Protein AF-A0A7C2A8Y9-F1 (afdb_monomer)

Sequence (375 aa):
MTIYIEVGGHTGETADKWIREDSNRKILILEPNPHLVETLNKKFEKNSNVDILEVALWDKNEIRDFAISEKPDGSSLHLEKRNLRDPYLKKVKCLRASEFINSFDEEIFLRLNCEGAEFEILEELLESDAIKKIKHFEIVYHHYPDNLDCEERYKKLIKKLEEKNIKNKLGTTEQDVINFLNRFEARNLEKYHTIELPFGYKIQGYNEDYEHKSWEQISEIYNFKGKRVADIGCFQGYFCFEMARTAKRVYGFDKNVSAIETAREIAKLKEMNIKFEVFNLDDEKIPEHYDVILLLNTWQHLKNLDLDIHKIFSKAKTVILEIDFVKLKPHWSMISREKLLEIAKEYKHELKKELISSRGRTIMLFEVGGENAIE

Structure (mmCIF, N/CA/C/O backbone):
data_AF-A0A7C2A8Y9-F1
#
_entry.id   AF-A0A7C2A8Y9-F1
#
loop_
_atom_site.group_PDB
_atom_site.id
_atom_site.type_symbol
_atom_site.label_atom_id
_atom_site.label_alt_id
_atom_site.label_comp_id
_atom_site.label_asym_id
_atom_site.label_entity_id
_atom_site.label_seq_id
_atom_site.pdbx_PDB_ins_code
_atom_site.Cartn_x
_atom_site.Cartn_y
_atom_site.Cartn_z
_atom_site.occupancy
_atom_site.B_iso_or_equiv
_atom_site.auth_seq_id
_atom_site.auth_comp_id
_atom_site.auth_asym_id
_atom_site.auth_atom_id
_atom_site.pdbx_PDB_model_num
ATOM 1 N N . MET A 1 1 ? -14.925 -3.841 -24.295 1.00 77.94 1 MET A N 1
ATOM 2 C CA . MET A 1 1 ? -14.262 -4.833 -23.423 1.00 77.94 1 MET A CA 1
ATOM 3 C C . MET A 1 1 ? -12.824 -4.373 -23.253 1.00 77.94 1 MET A C 1
ATOM 5 O O . MET A 1 1 ? -12.311 -3.788 -24.200 1.00 77.94 1 MET A O 1
ATOM 9 N N . THR A 1 2 ? -12.222 -4.536 -22.075 1.00 89.38 2 THR A N 1
ATOM 10 C CA . THR A 1 2 ? -10.828 -4.130 -21.828 1.00 89.38 2 THR A CA 1
ATOM 11 C C . THR A 1 2 ? -9.987 -5.383 -21.643 1.00 89.38 2 THR A C 1
ATOM 13 O O . THR A 1 2 ? -10.363 -6.239 -20.840 1.00 89.38 2 THR A O 1
ATOM 16 N N . ILE A 1 3 ? -8.878 -5.491 -22.370 1.00 95.69 3 ILE A N 1
ATOM 17 C CA . ILE A 1 3 ? -7.889 -6.552 -22.176 1.00 95.69 3 ILE A CA 1
ATOM 18 C C . ILE A 1 3 ? -6.784 -6.062 -21.239 1.00 95.69 3 ILE A C 1
ATOM 20 O O . ILE A 1 3 ? -6.325 -4.923 -21.343 1.00 95.69 3 ILE A O 1
ATOM 24 N N . TYR A 1 4 ? -6.390 -6.916 -20.299 1.00 96.56 4 TYR A N 1
ATOM 25 C CA . TYR A 1 4 ? -5.311 -6.653 -19.356 1.00 96.56 4 TYR A CA 1
ATOM 26 C C . TYR A 1 4 ? -4.054 -7.351 -19.843 1.00 96.56 4 TYR A C 1
ATOM 28 O O . TYR A 1 4 ? -4.026 -8.571 -19.939 1.00 96.56 4 TYR A O 1
ATOM 36 N N . ILE A 1 5 ? -3.031 -6.578 -20.172 1.00 97.75 5 ILE A N 1
ATOM 37 C CA . ILE A 1 5 ? -1.782 -7.080 -20.726 1.00 97.75 5 ILE A CA 1
ATOM 38 C C . ILE A 1 5 ? -0.685 -6.891 -19.680 1.00 97.75 5 ILE A C 1
ATOM 40 O O . ILE A 1 5 ? -0.437 -5.769 -19.245 1.00 97.75 5 ILE A O 1
ATOM 44 N N . GLU A 1 6 ? -0.028 -7.977 -19.284 1.00 96.50 6 GLU A N 1
ATOM 45 C CA . GLU A 1 6 ? 1.138 -7.978 -18.397 1.00 96.50 6 GLU A CA 1
ATOM 46 C C . GLU A 1 6 ? 2.391 -8.342 -19.200 1.00 96.50 6 GLU A C 1
ATOM 48 O O . GLU A 1 6 ? 2.471 -9.425 -19.776 1.00 96.50 6 GLU A O 1
ATOM 53 N N . VAL A 1 7 ? 3.371 -7.439 -19.251 1.00 96.56 7 VAL A N 1
ATOM 54 C CA . VAL A 1 7 ? 4.677 -7.673 -19.884 1.00 96.56 7 VAL A CA 1
ATOM 55 C C . VAL A 1 7 ? 5.700 -7.952 -18.789 1.00 96.56 7 VAL A C 1
ATOM 57 O O . VAL A 1 7 ? 5.955 -7.073 -17.965 1.00 96.56 7 VAL A O 1
ATOM 60 N N . GLY A 1 8 ? 6.286 -9.152 -18.812 1.00 92.56 8 GLY A N 1
ATOM 61 C CA . GLY A 1 8 ? 7.145 -9.673 -17.744 1.00 92.56 8 GLY A CA 1
ATOM 62 C C . GLY A 1 8 ? 6.321 -10.295 -16.617 1.00 92.56 8 GLY A C 1
ATOM 63 O O . GLY A 1 8 ? 6.260 -9.779 -15.504 1.00 92.56 8 GLY A O 1
ATOM 64 N N . GLY A 1 9 ? 5.629 -11.390 -16.936 1.00 88.75 9 GLY A N 1
ATOM 65 C CA . GLY A 1 9 ? 4.653 -12.021 -16.046 1.00 88.75 9 GLY A CA 1
ATOM 66 C C . GLY A 1 9 ? 5.223 -12.734 -14.824 1.00 88.75 9 GLY A C 1
ATOM 67 O O . GLY A 1 9 ? 4.464 -13.016 -13.896 1.00 88.75 9 GLY A O 1
ATOM 68 N N . HIS A 1 10 ? 6.519 -13.055 -14.810 1.00 90.25 10 HIS A N 1
ATOM 69 C CA . HIS A 1 10 ? 7.163 -13.780 -13.715 1.00 90.25 10 HIS A CA 1
ATOM 70 C C . HIS A 1 10 ? 6.372 -15.045 -13.307 1.00 90.25 10 HIS A C 1
ATOM 72 O O . HIS A 1 10 ? 6.177 -15.935 -14.136 1.00 90.25 10 HIS A O 1
ATOM 78 N N . THR A 1 11 ? 5.885 -15.149 -12.062 1.00 90.75 11 THR A N 1
ATOM 79 C CA . THR A 1 11 ? 5.049 -16.280 -11.610 1.00 90.75 11 THR A CA 1
ATOM 80 C C . THR A 1 11 ? 3.549 -15.957 -11.569 1.00 90.75 11 THR A C 1
ATOM 82 O O . THR A 1 11 ? 2.739 -16.764 -11.095 1.00 90.75 11 THR A O 1
ATOM 85 N N . GLY A 1 12 ? 3.139 -14.814 -12.128 1.00 91.88 12 GLY A N 1
ATOM 86 C CA . GLY A 1 12 ? 1.748 -14.425 -12.361 1.00 91.88 12 GLY A CA 1
ATOM 87 C C . GLY A 1 12 ? 1.046 -13.853 -11.131 1.00 91.88 12 GLY A C 1
ATOM 88 O O . GLY A 1 12 ? -0.153 -14.073 -10.946 1.00 91.88 12 GLY A O 1
ATOM 89 N N . GLU A 1 13 ? 1.777 -13.193 -10.236 1.00 89.69 13 GLU A N 1
ATOM 90 C CA . GLU A 1 13 ? 1.248 -12.582 -9.013 1.00 89.69 13 GLU A CA 1
ATOM 91 C C . GLU A 1 13 ? 0.266 -11.440 -9.324 1.00 89.69 13 GLU A C 1
ATOM 93 O O . GLU A 1 13 ? -0.762 -11.294 -8.649 1.00 89.69 13 GLU A O 1
ATOM 98 N N . THR A 1 14 ? 0.546 -10.650 -10.368 1.00 88.06 14 THR A N 1
ATOM 99 C CA . THR A 1 14 ? -0.355 -9.578 -10.812 1.00 88.06 14 THR A CA 1
ATOM 100 C C . THR A 1 14 ? -1.634 -10.156 -11.408 1.00 88.06 14 THR A C 1
ATOM 102 O O . THR A 1 14 ? -2.729 -9.735 -11.027 1.00 88.06 14 THR A O 1
ATOM 105 N N . ALA A 1 15 ? -1.519 -11.163 -12.277 1.00 92.69 15 ALA A N 1
ATOM 106 C CA . ALA A 1 15 ? -2.673 -11.852 -12.840 1.00 92.69 15 ALA A CA 1
ATOM 107 C C . ALA A 1 15 ? -3.597 -12.416 -11.741 1.00 92.69 15 ALA A C 1
ATOM 109 O O . ALA A 1 15 ? -4.809 -12.203 -11.798 1.00 92.69 15 ALA A O 1
ATOM 110 N N . ASP A 1 16 ? -3.052 -13.024 -10.677 1.00 91.31 16 ASP A N 1
ATOM 111 C CA . ASP A 1 16 ? -3.858 -13.476 -9.530 1.00 91.31 16 ASP A CA 1
ATOM 112 C C . ASP A 1 16 ? -4.635 -12.331 -8.867 1.00 91.31 16 ASP A C 1
ATOM 114 O O . ASP A 1 16 ? -5.789 -12.501 -8.464 1.00 91.31 16 ASP A O 1
ATOM 118 N N . LYS A 1 17 ? -4.009 -11.156 -8.715 1.00 86.00 17 LYS A N 1
ATOM 119 C CA . LYS A 1 17 ? -4.669 -9.971 -8.153 1.00 86.00 17 LYS A CA 1
ATOM 120 C C . LYS A 1 17 ? -5.832 -9.535 -9.039 1.00 86.00 17 LYS A C 1
ATOM 122 O O . LYS A 1 17 ? -6.937 -9.358 -8.529 1.00 86.00 17 LYS A O 1
ATOM 127 N N . TRP A 1 18 ? -5.610 -9.430 -10.344 1.00 90.94 18 TRP A N 1
ATOM 128 C CA . TRP A 1 18 ? -6.645 -9.047 -11.300 1.00 90.94 18 TRP A CA 1
ATOM 129 C C . TRP A 1 18 ? -7.810 -10.040 -11.349 1.00 90.94 18 TRP A C 1
ATOM 131 O O . TRP A 1 18 ? -8.956 -9.602 -11.442 1.00 90.94 18 TRP A O 1
ATOM 141 N N . ILE A 1 19 ? -7.543 -11.343 -11.220 1.00 93.19 19 ILE A N 1
ATOM 142 C CA . ILE A 1 19 ? -8.575 -12.390 -11.140 1.00 93.19 19 ILE A CA 1
ATOM 143 C C . ILE A 1 19 ? -9.383 -12.277 -9.842 1.00 93.19 19 ILE A C 1
ATOM 145 O O . ILE A 1 19 ? -10.603 -12.425 -9.864 1.00 93.19 19 ILE A O 1
ATOM 149 N N . ARG A 1 20 ? -8.730 -12.009 -8.700 1.00 88.75 20 ARG A N 1
ATOM 150 C CA . ARG A 1 20 ? -9.428 -11.814 -7.413 1.00 88.75 20 ARG A CA 1
ATOM 151 C C . ARG A 1 20 ? -10.352 -10.600 -7.427 1.00 88.75 20 ARG A C 1
ATOM 153 O O . ARG A 1 20 ? -11.371 -10.609 -6.744 1.00 88.75 20 ARG A O 1
ATOM 160 N N . GLU A 1 21 ? -9.972 -9.557 -8.157 1.00 85.25 21 GLU A N 1
ATOM 161 C CA . GLU A 1 21 ? -10.787 -8.355 -8.332 1.00 85.25 21 GLU A CA 1
ATOM 162 C C . GLU A 1 21 ? -11.971 -8.592 -9.277 1.00 85.25 21 GLU A C 1
ATOM 164 O O . GLU A 1 21 ? -13.069 -8.112 -9.004 1.00 85.25 21 GLU A O 1
ATOM 169 N N . ASP A 1 22 ? -11.753 -9.321 -10.375 1.00 88.88 22 ASP A N 1
ATOM 170 C CA . ASP A 1 22 ? -12.791 -9.734 -11.322 1.00 88.88 22 ASP A CA 1
ATOM 171 C C . ASP A 1 22 ? -12.370 -11.010 -12.069 1.00 88.88 22 ASP A C 1
ATOM 173 O O . ASP A 1 22 ? -11.478 -10.995 -12.920 1.00 88.88 22 ASP A O 1
ATOM 177 N N . SER A 1 23 ? -13.058 -12.120 -11.792 1.00 90.12 23 SER A N 1
ATOM 178 C CA . SER A 1 23 ? -12.775 -13.430 -12.387 1.00 90.12 23 SER A CA 1
ATOM 179 C C . SER A 1 23 ? -13.092 -13.527 -13.885 1.00 90.12 23 SER A C 1
ATOM 181 O O . SER A 1 23 ? -12.644 -14.466 -14.542 1.00 90.12 23 SER A O 1
ATOM 183 N N . ASN A 1 24 ? -13.871 -12.590 -14.437 1.00 92.75 24 ASN A N 1
ATOM 184 C CA . ASN A 1 24 ? -14.230 -12.570 -15.861 1.00 92.75 24 ASN A CA 1
ATOM 185 C C . ASN A 1 24 ? -13.249 -11.761 -16.719 1.00 92.75 24 ASN A C 1
ATOM 187 O O . ASN A 1 24 ? -13.405 -11.685 -17.940 1.00 92.75 24 ASN A O 1
ATOM 191 N N . ARG A 1 25 ? -12.250 -11.135 -16.093 1.00 93.94 25 ARG A N 1
ATOM 192 C CA . ARG A 1 25 ? -11.270 -10.286 -16.762 1.00 93.94 25 ARG A CA 1
ATOM 193 C C . ARG A 1 25 ? -10.415 -11.094 -17.737 1.00 93.94 25 ARG A C 1
ATOM 195 O O . ARG A 1 25 ? -9.844 -12.110 -17.357 1.00 93.94 25 ARG A O 1
ATOM 202 N N . LYS A 1 26 ? -10.299 -10.614 -18.980 1.00 97.12 26 LYS A N 1
ATOM 203 C CA . LYS A 1 26 ? -9.384 -11.167 -19.989 1.00 97.12 26 LYS A CA 1
ATOM 204 C C . LYS A 1 26 ? -7.969 -10.653 -19.748 1.00 97.12 26 LYS A C 1
ATOM 206 O O . LYS A 1 26 ? -7.761 -9.439 -19.734 1.00 97.12 26 LYS A O 1
ATOM 211 N N . ILE A 1 27 ? -7.034 -11.575 -19.547 1.00 98.19 27 ILE A N 1
ATOM 212 C CA . ILE A 1 27 ? -5.643 -11.307 -19.189 1.00 98.19 27 ILE A CA 1
ATOM 213 C C . ILE A 1 27 ? -4.736 -11.970 -20.225 1.00 98.19 27 ILE A C 1
ATOM 215 O O . ILE A 1 27 ? -4.926 -13.134 -20.563 1.00 98.19 27 ILE A O 1
ATOM 219 N N . LEU A 1 28 ? -3.740 -11.233 -20.697 1.00 98.44 28 LEU A N 1
ATOM 220 C CA . LEU A 1 28 ? -2.694 -11.711 -21.583 1.00 98.44 28 LEU A CA 1
ATOM 221 C C . LEU A 1 28 ? -1.333 -11.438 -20.944 1.00 98.44 28 LEU A C 1
ATOM 223 O O . LEU A 1 28 ? -1.007 -10.291 -20.646 1.00 98.44 28 LEU A O 1
ATOM 227 N N . ILE A 1 29 ? -0.538 -12.483 -20.755 1.00 98.44 29 ILE A N 1
ATOM 228 C CA . ILE A 1 29 ? 0.791 -12.407 -20.151 1.00 98.44 29 ILE A CA 1
ATOM 229 C C . ILE A 1 29 ? 1.846 -12.641 -21.235 1.00 98.44 29 ILE A C 1
ATOM 231 O O . ILE A 1 29 ? 1.813 -13.663 -21.920 1.00 98.44 29 ILE A O 1
ATOM 235 N N . LEU A 1 30 ? 2.796 -11.717 -21.381 1.00 98.25 30 LEU A N 1
ATOM 236 C CA . LEU A 1 30 ? 3.983 -11.882 -22.220 1.00 98.25 30 LEU A CA 1
ATOM 237 C C . LEU A 1 30 ? 5.186 -12.191 -21.328 1.00 98.25 30 LEU A C 1
ATOM 239 O O . LEU A 1 30 ? 5.565 -11.371 -20.490 1.00 98.25 30 LEU A O 1
ATOM 243 N N . GLU A 1 31 ? 5.783 -13.365 -21.508 1.00 97.06 31 GLU A N 1
ATOM 244 C CA . GLU A 1 31 ? 6.921 -13.829 -20.711 1.00 97.06 31 GLU A CA 1
ATOM 245 C C . GLU A 1 31 ? 7.941 -14.547 -21.611 1.00 97.06 31 GLU A C 1
ATOM 247 O O . GLU A 1 31 ? 7.653 -15.633 -22.107 1.00 97.06 31 GLU A O 1
ATOM 252 N N . PRO A 1 32 ? 9.133 -13.979 -21.864 1.00 95.62 32 PRO A N 1
ATOM 253 C CA . PRO A 1 32 ? 10.131 -14.612 -22.726 1.00 95.62 32 PRO A CA 1
ATOM 254 C C . PRO A 1 32 ? 10.899 -15.770 -22.067 1.00 95.62 32 PRO A C 1
ATOM 256 O O . PRO A 1 32 ? 11.542 -16.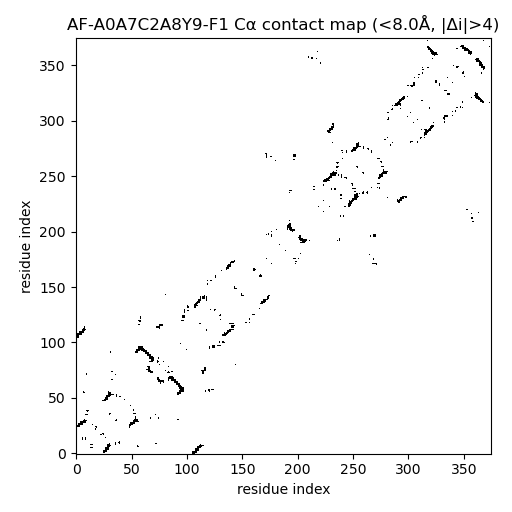549 -22.778 1.00 95.62 32 PRO A O 1
ATOM 259 N N . ASN A 1 33 ? 10.884 -15.901 -20.735 1.00 93.69 33 ASN A N 1
ATOM 260 C CA . ASN A 1 33 ? 11.585 -16.978 -20.044 1.00 93.69 33 ASN A CA 1
ATOM 261 C C . ASN A 1 33 ? 10.768 -18.289 -20.090 1.00 93.69 33 ASN A C 1
ATOM 263 O O . ASN A 1 33 ? 9.723 -18.385 -19.441 1.00 93.69 33 ASN A O 1
ATOM 267 N N . PRO A 1 34 ? 11.252 -19.354 -20.758 1.00 92.44 34 PRO A N 1
ATOM 268 C CA . PRO A 1 34 ? 10.513 -20.613 -20.891 1.00 92.44 34 PRO A CA 1
ATOM 269 C C . PRO A 1 34 ? 10.172 -21.286 -19.562 1.00 92.44 34 PRO A C 1
ATOM 271 O O . PRO A 1 34 ? 9.131 -21.930 -19.456 1.00 92.44 34 PRO A O 1
ATOM 274 N N . HIS A 1 35 ? 11.031 -21.163 -18.5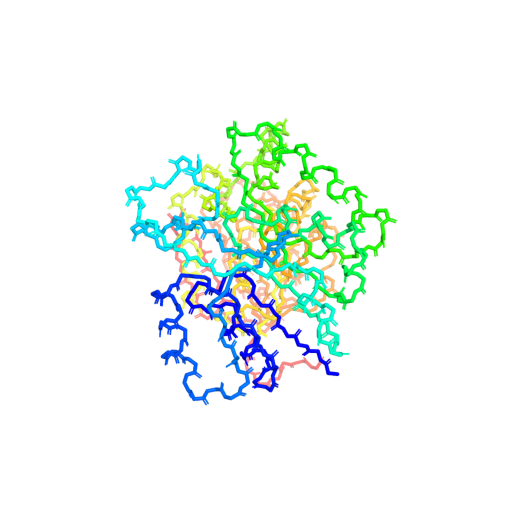46 1.00 92.56 35 HIS A N 1
ATOM 275 C CA . HIS A 1 35 ? 10.782 -21.782 -17.242 1.00 92.56 35 HIS A CA 1
ATOM 276 C C . HIS A 1 35 ? 9.612 -21.103 -16.522 1.00 92.56 35 HIS A C 1
ATOM 278 O O . HIS A 1 35 ? 8.797 -21.763 -15.869 1.00 92.56 35 HIS A O 1
ATOM 284 N N . LEU A 1 36 ? 9.499 -19.784 -16.678 1.00 94.75 36 LEU A N 1
ATOM 285 C CA . LEU A 1 36 ? 8.380 -19.011 -16.155 1.00 94.75 36 LEU A CA 1
ATOM 286 C C . LEU A 1 36 ? 7.113 -19.265 -16.974 1.00 94.75 36 LEU A C 1
ATOM 288 O O . LEU A 1 36 ? 6.066 -19.510 -16.387 1.00 94.75 36 LEU A O 1
ATOM 292 N N . VAL A 1 37 ? 7.208 -19.354 -18.304 1.00 97.00 37 VAL A N 1
ATOM 293 C CA . VAL A 1 37 ? 6.081 -19.756 -19.165 1.00 97.00 37 VAL A CA 1
ATOM 294 C C . VAL A 1 37 ? 5.529 -21.126 -18.778 1.00 97.00 37 VAL A C 1
ATOM 296 O O . VAL A 1 37 ? 4.315 -21.292 -18.679 1.00 97.00 37 VAL A O 1
ATOM 299 N N . GLU A 1 38 ? 6.385 -22.116 -18.521 1.00 96.50 38 GLU A N 1
ATOM 300 C CA . GLU A 1 38 ? 5.939 -23.431 -18.050 1.00 96.50 38 GLU A CA 1
ATOM 301 C C . GLU A 1 38 ? 5.205 -23.322 -16.702 1.00 96.50 38 GLU A C 1
ATOM 303 O O . GLU A 1 38 ? 4.155 -23.939 -16.506 1.00 96.50 38 GLU A O 1
ATOM 308 N N . THR A 1 39 ? 5.728 -22.501 -15.790 1.00 96.38 39 THR A N 1
ATOM 309 C CA . THR A 1 39 ? 5.122 -22.241 -14.477 1.00 96.38 39 THR A CA 1
ATOM 310 C C . THR A 1 39 ? 3.751 -21.572 -14.610 1.00 96.38 39 THR A C 1
ATOM 312 O O . THR A 1 39 ? 2.781 -22.029 -14.004 1.00 96.38 39 THR A O 1
ATOM 315 N N . LEU A 1 40 ? 3.643 -20.537 -15.444 1.00 98.00 40 LEU A N 1
ATOM 316 C CA . LEU A 1 40 ? 2.407 -19.804 -15.718 1.00 98.00 40 LEU A CA 1
ATOM 317 C C . LEU A 1 40 ? 1.350 -20.704 -16.367 1.00 98.00 40 LEU A C 1
ATOM 319 O O . LEU A 1 40 ? 0.203 -20.715 -15.923 1.00 98.00 40 LEU A O 1
ATOM 323 N N . ASN A 1 41 ? 1.738 -21.513 -17.358 1.00 98.00 41 ASN A N 1
ATOM 324 C CA . ASN A 1 41 ? 0.827 -22.447 -18.023 1.00 98.00 41 ASN A CA 1
ATOM 325 C C . ASN A 1 41 ? 0.256 -23.477 -17.043 1.00 98.00 41 ASN A C 1
ATOM 327 O O . ASN A 1 41 ? -0.946 -23.732 -17.051 1.00 98.00 41 ASN A O 1
ATOM 331 N N . LYS A 1 42 ? 1.090 -24.031 -16.151 1.00 97.81 42 LYS A N 1
ATOM 332 C CA . LYS A 1 42 ? 0.621 -24.935 -15.086 1.00 97.81 42 LYS A CA 1
ATOM 333 C C . LYS A 1 42 ? -0.300 -24.226 -14.098 1.00 97.81 42 LYS A C 1
ATOM 335 O O . LYS A 1 42 ? -1.272 -24.813 -13.641 1.00 97.81 42 LYS A O 1
ATOM 340 N N . LYS A 1 43 ? -0.001 -22.975 -13.747 1.00 97.75 43 LYS A N 1
ATOM 341 C CA . LYS A 1 43 ? -0.785 -22.197 -12.781 1.00 97.75 43 LYS A CA 1
ATOM 342 C C . LYS A 1 43 ? -2.181 -21.861 -13.306 1.00 97.75 43 LYS A C 1
ATOM 344 O O . LYS A 1 43 ? -3.160 -21.984 -12.572 1.00 97.75 43 LYS A O 1
ATOM 349 N N . PHE A 1 44 ? -2.274 -21.453 -14.568 1.00 97.56 44 PHE A N 1
ATOM 350 C CA . PHE A 1 44 ? -3.513 -20.968 -15.175 1.00 97.56 44 PHE A CA 1
ATOM 351 C C . PHE A 1 44 ? -4.204 -21.993 -16.086 1.00 97.56 44 PHE A C 1
ATOM 353 O O . PHE A 1 44 ? -5.163 -21.640 -16.763 1.00 97.56 44 PHE A O 1
ATOM 360 N N . GLU A 1 45 ? -3.814 -23.275 -16.034 1.00 96.50 45 GLU A N 1
ATOM 361 C CA . GLU A 1 45 ? -4.344 -24.365 -16.882 1.00 96.50 45 GLU A CA 1
ATOM 362 C C . GLU A 1 45 ? -5.883 -24.448 -16.940 1.00 96.50 45 GLU A C 1
ATOM 364 O O . GLU A 1 45 ? -6.460 -24.860 -17.944 1.00 96.50 45 GLU A O 1
ATOM 369 N N . LYS A 1 46 ? -6.562 -24.061 -15.854 1.00 95.50 46 LYS A N 1
ATOM 370 C CA . LYS A 1 46 ? -8.024 -24.129 -15.694 1.00 95.50 46 LYS A CA 1
ATOM 371 C C . LYS A 1 46 ? -8.720 -22.790 -15.918 1.00 95.50 46 LYS A C 1
ATOM 373 O O . LYS A 1 46 ? -9.941 -22.722 -15.797 1.00 95.50 46 LYS A O 1
ATOM 378 N N . ASN A 1 47 ? -7.974 -21.726 -16.205 1.00 95.00 47 ASN A N 1
ATOM 379 C CA . ASN A 1 47 ? -8.515 -20.389 -16.382 1.00 95.00 47 ASN A CA 1
ATOM 380 C C . ASN A 1 47 ? -8.481 -19.978 -17.858 1.00 95.00 47 ASN A C 1
ATOM 382 O O . ASN A 1 47 ? -7.500 -19.430 -18.343 1.00 95.00 47 ASN A O 1
ATOM 386 N N . SER A 1 48 ? -9.605 -20.159 -18.553 1.00 95.44 48 SER A N 1
ATOM 387 C CA . SER A 1 48 ? -9.768 -19.785 -19.967 1.00 95.44 48 SER A CA 1
ATOM 388 C C . SER A 1 48 ? -9.791 -18.271 -20.234 1.00 95.44 48 SER A C 1
ATOM 390 O O . SER A 1 48 ? -10.089 -17.840 -21.350 1.00 95.44 48 SER A O 1
ATOM 392 N N . ASN A 1 49 ? -9.599 -17.443 -19.206 1.00 96.69 49 ASN A N 1
ATOM 393 C CA . ASN A 1 49 ? -9.492 -15.994 -19.342 1.00 96.69 49 ASN A CA 1
ATOM 394 C C . ASN A 1 49 ? -8.043 -15.495 -19.290 1.00 96.69 49 ASN A C 1
ATOM 396 O O . ASN A 1 49 ? -7.848 -14.292 -19.445 1.00 96.69 49 ASN A O 1
ATOM 400 N N . VAL A 1 50 ? -7.064 -16.382 -19.079 1.00 98.12 50 VAL A N 1
ATOM 401 C CA . VAL A 1 50 ? -5.638 -16.043 -19.041 1.00 98.12 50 VAL A CA 1
ATOM 402 C C . VAL A 1 50 ? -4.927 -16.723 -20.203 1.00 98.12 50 VAL A C 1
ATOM 404 O O . VAL A 1 50 ? -4.841 -17.947 -20.245 1.00 98.12 50 VAL A O 1
ATOM 407 N N . ASP A 1 51 ? -4.382 -15.919 -21.108 1.00 97.94 51 ASP A N 1
ATOM 408 C CA . ASP A 1 51 ? -3.519 -16.377 -22.192 1.00 97.94 51 ASP A CA 1
ATOM 409 C C . ASP A 1 51 ? -2.060 -16.028 -21.878 1.00 97.94 51 ASP A C 1
ATOM 411 O O . ASP A 1 51 ? -1.765 -14.967 -21.324 1.00 97.94 51 ASP A O 1
ATOM 415 N N . ILE A 1 52 ? -1.132 -16.918 -22.229 1.00 98.56 52 ILE A N 1
ATOM 416 C CA . ILE A 1 52 ? 0.308 -16.745 -21.991 1.00 98.56 52 ILE A CA 1
ATOM 417 C C . ILE A 1 52 ? 1.044 -16.876 -23.323 1.00 98.56 52 ILE A C 1
ATOM 419 O O . ILE A 1 52 ? 0.850 -17.850 -24.052 1.00 98.56 52 ILE A O 1
ATOM 423 N N . LEU A 1 53 ? 1.908 -15.912 -23.638 1.00 98.06 53 LEU A N 1
ATOM 424 C CA . LEU A 1 53 ? 2.735 -15.905 -24.843 1.00 98.06 53 LEU A CA 1
ATOM 425 C C . LEU A 1 53 ? 4.223 -15.890 -24.484 1.00 98.06 53 LEU A C 1
ATOM 427 O O . LEU A 1 53 ? 4.696 -14.980 -23.802 1.00 98.06 53 LEU A O 1
ATOM 431 N N . GLU A 1 54 ? 4.971 -16.865 -25.015 1.00 97.69 54 GLU A N 1
ATOM 432 C CA . GLU A 1 54 ? 6.436 -16.935 -24.898 1.00 97.69 54 GLU A CA 1
ATOM 433 C C . GLU A 1 54 ? 7.114 -15.960 -25.872 1.00 97.69 54 GLU A C 1
ATOM 435 O O . GLU A 1 54 ? 7.655 -16.343 -26.913 1.00 97.69 54 GLU A O 1
ATOM 440 N N . VAL A 1 55 ? 7.016 -14.668 -25.572 1.00 97.62 55 VAL A N 1
ATOM 441 C CA . VAL A 1 55 ? 7.586 -13.578 -26.370 1.00 97.62 55 VAL A CA 1
ATOM 442 C C . VAL A 1 55 ? 8.021 -12.434 -25.458 1.00 97.62 55 VAL A C 1
ATOM 444 O O . VAL A 1 55 ? 7.486 -12.259 -24.365 1.00 97.62 55 VAL A O 1
ATOM 447 N N . ALA A 1 56 ? 8.953 -11.613 -25.935 1.00 97.12 56 ALA A N 1
ATOM 448 C CA . ALA A 1 56 ? 9.250 -10.318 -25.333 1.00 97.12 56 ALA A CA 1
ATOM 449 C C . ALA A 1 56 ? 8.577 -9.192 -26.127 1.00 97.12 56 ALA A C 1
ATOM 451 O O . ALA A 1 56 ? 8.517 -9.247 -27.357 1.00 97.12 56 ALA A O 1
ATOM 452 N N . LEU A 1 57 ? 8.118 -8.149 -25.440 1.00 97.56 57 LEU A N 1
ATOM 453 C CA . LEU A 1 57 ? 7.749 -6.888 -26.084 1.00 97.56 57 LEU A CA 1
ATOM 454 C C . LEU A 1 57 ? 9.003 -6.009 -26.215 1.00 97.56 57 LEU A C 1
ATOM 456 O O . LEU A 1 57 ? 9.833 -5.996 -25.309 1.00 97.56 57 LEU A O 1
ATOM 460 N N . TRP A 1 58 ? 9.176 -5.329 -27.348 1.00 96.75 58 TRP A N 1
ATOM 461 C CA . TRP A 1 58 ? 10.414 -4.619 -27.686 1.00 96.75 58 TRP A CA 1
ATOM 462 C C . TRP A 1 58 ? 10.174 -3.470 -28.687 1.00 96.75 58 TRP A C 1
ATOM 464 O O . TRP A 1 58 ? 9.033 -3.201 -29.067 1.00 96.75 58 TRP A O 1
ATOM 474 N N . ASP A 1 59 ? 11.236 -2.804 -29.150 1.00 96.12 59 ASP A N 1
ATOM 475 C CA . ASP A 1 59 ? 11.162 -1.704 -30.129 1.00 96.12 59 ASP A CA 1
ATOM 476 C C . ASP A 1 59 ? 10.987 -2.174 -31.592 1.00 96.12 59 ASP A C 1
ATOM 478 O O . ASP A 1 59 ? 10.593 -1.408 -32.473 1.00 96.12 59 ASP A O 1
ATOM 482 N N . LYS A 1 60 ? 11.246 -3.453 -31.882 1.00 97.06 60 LYS A N 1
ATOM 483 C CA . LYS A 1 60 ? 11.115 -4.030 -33.226 1.00 97.06 60 LYS A CA 1
ATOM 484 C C . LYS A 1 60 ? 10.887 -5.535 -33.203 1.00 97.06 60 LYS A C 1
ATOM 486 O O . LYS A 1 60 ? 11.172 -6.219 -32.222 1.00 97.06 60 LYS A O 1
ATOM 491 N N . ASN A 1 61 ? 10.391 -6.048 -34.327 1.00 98.31 61 ASN A N 1
ATOM 492 C CA . ASN A 1 61 ? 10.250 -7.480 -34.548 1.00 98.31 61 ASN A CA 1
ATOM 493 C C . ASN A 1 61 ? 11.611 -8.082 -34.886 1.00 98.31 61 ASN A C 1
ATOM 495 O O . ASN A 1 61 ? 12.171 -7.799 -35.945 1.00 98.31 61 ASN A O 1
ATOM 499 N N . GLU A 1 62 ? 12.125 -8.933 -34.011 1.00 97.88 62 GLU A N 1
ATOM 500 C CA . GLU A 1 62 ? 13.394 -9.621 -34.228 1.00 97.88 62 GLU A CA 1
ATOM 501 C C . GLU A 1 62 ? 13.527 -10.848 -33.321 1.00 97.88 62 GLU A C 1
ATOM 503 O O . GLU A 1 62 ? 12.669 -11.137 -32.488 1.00 97.88 62 GLU A O 1
ATOM 508 N N . ILE A 1 63 ? 14.613 -11.594 -33.507 1.00 97.62 63 ILE A N 1
ATOM 509 C CA . ILE A 1 63 ? 15.039 -12.636 -32.578 1.00 97.62 63 ILE A CA 1
ATOM 510 C C . ILE A 1 63 ? 16.280 -12.106 -31.865 1.00 97.62 63 ILE A C 1
ATOM 512 O O . ILE A 1 63 ? 17.293 -11.860 -32.521 1.00 97.62 63 ILE A O 1
ATOM 516 N N . ARG A 1 64 ? 16.211 -11.953 -30.541 1.00 95.00 64 ARG A N 1
ATOM 517 C CA . ARG A 1 64 ? 17.328 -11.462 -29.719 1.00 95.00 64 ARG A CA 1
ATOM 518 C C . ARG A 1 64 ? 17.839 -12.539 -28.786 1.00 95.00 64 ARG A C 1
ATOM 520 O O . ARG A 1 64 ? 17.094 -13.438 -28.396 1.00 95.00 64 ARG A O 1
ATOM 527 N N . ASP A 1 65 ? 19.106 -12.414 -28.418 1.00 94.44 65 ASP A N 1
ATOM 528 C CA . ASP A 1 65 ? 19.635 -13.141 -27.273 1.00 94.44 65 ASP A CA 1
ATOM 529 C C . ASP A 1 65 ? 19.062 -12.515 -25.992 1.00 94.44 65 ASP A C 1
ATOM 531 O O . ASP A 1 65 ? 19.050 -11.297 -25.824 1.00 94.44 65 ASP A O 1
ATOM 535 N N . PHE A 1 66 ? 18.551 -13.369 -25.117 1.00 92.81 66 PHE A N 1
ATOM 536 C CA . PHE A 1 66 ? 17.960 -13.041 -23.830 1.00 92.81 66 PHE A CA 1
ATOM 537 C C . PHE A 1 66 ? 18.762 -13.756 -22.753 1.00 92.81 66 PHE A C 1
ATOM 539 O O . PHE A 1 66 ? 18.941 -14.976 -22.815 1.00 92.81 66 PHE A O 1
ATOM 546 N N . ALA A 1 67 ? 19.281 -12.991 -21.800 1.00 90.12 67 ALA A N 1
ATOM 547 C CA . ALA A 1 67 ? 20.046 -13.526 -20.690 1.00 90.12 67 ALA A CA 1
ATOM 548 C C . ALA A 1 67 ? 19.088 -14.044 -19.623 1.00 90.12 67 ALA A C 1
ATOM 550 O O . ALA A 1 67 ? 18.326 -13.268 -19.051 1.00 90.12 67 ALA A O 1
ATOM 551 N N . ILE A 1 68 ? 19.143 -15.342 -19.338 1.00 87.38 68 ILE A N 1
ATOM 552 C CA . ILE A 1 68 ? 18.371 -15.967 -18.268 1.00 87.38 68 ILE A CA 1
ATOM 553 C C . ILE A 1 68 ? 19.309 -16.216 -17.094 1.00 87.38 68 ILE A C 1
ATOM 555 O O . ILE A 1 68 ? 20.270 -16.978 -17.198 1.00 87.38 68 ILE A O 1
ATOM 559 N N . SER A 1 69 ? 19.035 -15.528 -15.989 1.00 79.75 69 SER A N 1
ATOM 560 C CA . SER A 1 69 ? 19.823 -15.620 -14.758 1.00 79.75 69 SER A CA 1
ATOM 561 C C . SER A 1 69 ? 19.422 -16.837 -13.919 1.00 79.75 69 SER A C 1
ATOM 563 O O . SER A 1 69 ? 18.304 -17.336 -14.033 1.00 79.75 69 SER A O 1
ATOM 565 N N . GLU A 1 70 ? 20.305 -17.269 -13.011 1.00 75.00 70 GLU A N 1
ATOM 566 C CA . GLU A 1 70 ? 20.008 -18.325 -12.025 1.00 75.00 70 GLU A CA 1
ATOM 567 C C . GLU A 1 70 ? 18.750 -18.007 -11.191 1.00 75.00 70 GLU A C 1
ATOM 569 O O . GLU A 1 70 ? 17.939 -18.886 -10.901 1.00 75.00 70 GLU A O 1
ATOM 574 N N . LYS A 1 71 ? 18.563 -16.726 -10.843 1.00 73.06 71 LYS A N 1
ATOM 575 C CA . LYS A 1 71 ? 17.303 -16.210 -10.298 1.00 73.06 71 LYS A CA 1
ATOM 576 C C . LYS A 1 71 ? 16.462 -15.605 -11.425 1.00 73.06 71 LYS A C 1
ATOM 578 O O . LYS A 1 71 ? 16.990 -14.735 -12.123 1.00 73.06 71 LYS A O 1
ATOM 583 N N . PRO A 1 72 ? 15.182 -15.991 -11.577 1.00 67.31 72 PRO A N 1
ATOM 584 C CA . PRO A 1 72 ? 14.339 -15.517 -12.674 1.00 67.31 72 PRO A CA 1
ATOM 585 C C . PRO A 1 72 ? 14.263 -13.988 -12.800 1.00 67.31 72 PRO A C 1
ATOM 587 O O . PRO A 1 72 ? 14.424 -13.492 -13.915 1.00 67.31 72 PRO A O 1
ATOM 590 N N . ASP A 1 73 ? 14.168 -13.265 -11.676 1.00 68.62 73 ASP A N 1
ATOM 591 C CA . ASP A 1 73 ? 14.150 -11.789 -11.574 1.00 68.62 73 ASP A CA 1
ATOM 592 C C . ASP A 1 73 ? 15.374 -11.103 -12.212 1.00 68.62 73 ASP A C 1
ATOM 594 O O . ASP A 1 73 ? 15.377 -9.914 -12.500 1.00 68.62 73 ASP A O 1
ATOM 598 N N . GLY A 1 74 ? 16.468 -11.832 -12.439 1.00 68.62 74 GLY A N 1
ATOM 599 C CA . GLY A 1 74 ? 17.655 -11.280 -13.089 1.00 68.62 74 GLY A CA 1
ATOM 600 C C . GLY A 1 74 ? 17.590 -11.273 -14.618 1.00 68.62 74 GLY A C 1
ATOM 601 O O . GLY A 1 74 ? 18.478 -10.696 -15.242 1.00 68.62 74 GLY A O 1
ATOM 602 N N . SER A 1 75 ? 16.612 -11.943 -15.236 1.00 82.69 75 SER A N 1
ATOM 603 C CA . SER A 1 75 ? 16.608 -12.193 -16.686 1.00 82.69 75 SER A CA 1
ATOM 604 C C . SER A 1 75 ? 16.336 -10.914 -17.486 1.00 82.69 75 SER A C 1
ATOM 606 O O . SER A 1 75 ? 15.492 -10.116 -17.095 1.00 82.69 75 SER A O 1
ATOM 608 N N . SER A 1 76 ? 17.047 -10.677 -18.594 1.00 85.62 76 SER A N 1
ATOM 609 C CA . SER A 1 76 ? 16.917 -9.418 -19.347 1.00 85.62 76 SER A CA 1
ATOM 610 C C . SER A 1 76 ? 17.342 -9.527 -20.815 1.00 85.62 76 SER A C 1
ATOM 612 O O . SER A 1 76 ? 18.169 -10.360 -21.191 1.00 85.62 76 SER A O 1
ATOM 614 N N . LEU A 1 77 ? 16.784 -8.643 -21.651 1.00 86.06 77 LEU A N 1
ATOM 615 C CA . LEU A 1 77 ? 17.233 -8.401 -23.031 1.00 86.06 77 LEU A CA 1
ATOM 616 C C . LEU A 1 77 ? 18.493 -7.519 -23.105 1.00 86.06 77 LEU A C 1
ATOM 618 O O . LEU A 1 77 ? 19.130 -7.456 -24.158 1.00 86.06 77 LEU A O 1
ATOM 622 N N . HIS A 1 78 ? 18.849 -6.860 -22.000 1.00 85.62 78 HIS A N 1
ATOM 623 C CA . HIS A 1 78 ? 20.064 -6.059 -21.855 1.00 85.62 78 HIS A CA 1
ATOM 624 C C . HIS A 1 78 ? 21.190 -6.943 -21.305 1.00 85.62 78 HIS A C 1
ATOM 626 O O . HIS A 1 78 ? 21.275 -7.199 -20.101 1.00 85.62 78 HIS A O 1
ATOM 632 N N . LEU A 1 79 ? 22.036 -7.460 -22.200 1.00 81.81 79 LEU A N 1
ATOM 633 C CA . LEU A 1 79 ? 23.079 -8.449 -21.882 1.00 81.81 79 LEU A CA 1
ATOM 634 C C . LEU A 1 79 ? 24.227 -7.870 -21.040 1.00 81.81 79 LEU A C 1
ATOM 636 O O . LEU A 1 79 ? 24.996 -8.606 -20.429 1.00 81.81 79 LEU A O 1
ATOM 640 N N . GLU A 1 80 ? 24.346 -6.549 -21.005 1.00 72.88 80 GLU A N 1
ATOM 641 C CA . GLU A 1 80 ? 25.328 -5.785 -20.243 1.00 72.88 80 GLU A CA 1
ATOM 642 C C . GLU A 1 80 ? 24.918 -5.533 -18.779 1.00 72.88 80 GLU A C 1
ATOM 644 O O . GLU A 1 80 ? 25.673 -4.916 -18.020 1.00 72.88 80 GLU A O 1
ATOM 649 N N . LYS A 1 81 ? 23.736 -6.007 -18.355 1.00 68.19 81 LYS A N 1
ATOM 650 C CA . LYS A 1 81 ? 23.237 -5.856 -16.980 1.00 68.19 81 LYS A CA 1
ATOM 651 C C . LYS A 1 81 ? 24.209 -6.509 -15.984 1.00 68.19 81 LYS A C 1
ATOM 653 O O . LYS A 1 81 ? 24.403 -7.721 -15.965 1.00 68.19 81 LYS A O 1
ATOM 658 N N . ARG A 1 82 ? 24.786 -5.700 -15.084 1.00 57.78 82 ARG A N 1
ATOM 659 C CA . ARG A 1 82 ? 25.813 -6.127 -14.102 1.00 57.78 82 ARG A CA 1
ATOM 660 C C . ARG A 1 82 ? 25.337 -7.179 -13.091 1.00 57.78 82 ARG A C 1
ATOM 662 O O . ARG A 1 82 ? 26.161 -7.877 -12.512 1.00 57.78 82 ARG A O 1
ATOM 669 N N . ASN A 1 83 ? 24.025 -7.296 -12.884 1.00 59.81 83 ASN A N 1
ATOM 670 C CA . ASN A 1 83 ? 23.423 -8.249 -11.945 1.00 59.81 83 ASN A CA 1
ATOM 671 C C . ASN A 1 83 ? 23.136 -9.629 -12.566 1.00 59.81 83 ASN A C 1
ATOM 673 O O . ASN A 1 83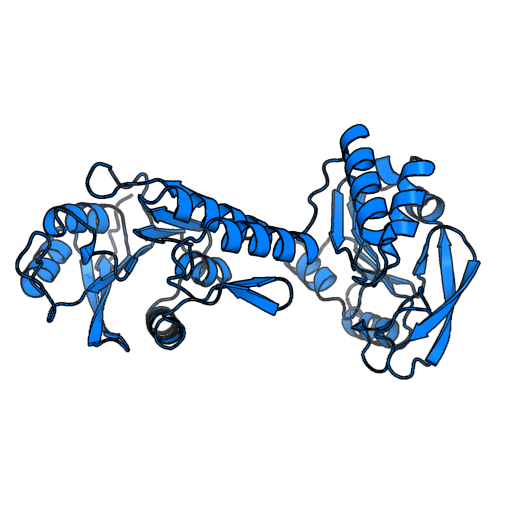 ? 22.568 -10.485 -11.889 1.00 59.81 83 ASN A O 1
ATOM 677 N N . LEU A 1 84 ? 23.530 -9.858 -13.824 1.00 62.25 84 LEU A N 1
ATOM 678 C CA . LEU A 1 84 ? 23.454 -11.170 -14.461 1.00 62.25 84 LEU A CA 1
ATOM 679 C C . LEU A 1 84 ? 24.498 -12.103 -13.834 1.00 62.25 84 LEU A C 1
ATOM 681 O O . LEU A 1 84 ? 25.697 -11.993 -14.092 1.00 62.25 84 LEU A O 1
ATOM 685 N N . ARG A 1 85 ? 24.047 -13.018 -12.975 1.00 62.25 85 ARG A N 1
ATOM 686 C CA . ARG A 1 85 ? 24.904 -14.052 -12.380 1.00 62.25 85 ARG A CA 1
ATOM 687 C C . ARG A 1 85 ? 24.880 -15.284 -13.276 1.00 62.25 85 ARG A C 1
ATOM 689 O O . ARG A 1 85 ? 23.849 -15.944 -13.341 1.00 62.25 85 ARG A O 1
ATOM 696 N N . ASP A 1 86 ? 26.002 -15.537 -13.950 1.00 67.00 86 ASP A N 1
ATOM 697 C CA . ASP A 1 86 ? 26.233 -16.681 -14.850 1.00 67.00 86 ASP A CA 1
ATOM 698 C C . ASP A 1 86 ? 25.045 -16.973 -15.793 1.00 67.00 86 ASP A C 1
ATOM 700 O O . ASP A 1 86 ? 24.435 -18.043 -15.730 1.00 67.00 86 ASP A O 1
ATOM 704 N N . PRO A 1 87 ? 24.627 -15.991 -16.618 1.00 78.69 87 PRO A N 1
ATOM 705 C CA . PRO A 1 87 ? 23.416 -16.136 -17.406 1.00 78.69 87 PRO A CA 1
ATOM 706 C C . PRO A 1 87 ? 23.608 -17.152 -18.532 1.00 78.69 87 PRO A C 1
ATOM 708 O O . PRO A 1 87 ? 24.598 -17.110 -19.267 1.00 78.69 87 PRO A O 1
ATOM 711 N N . TYR A 1 88 ? 22.601 -17.993 -18.758 1.00 86.12 88 TYR A N 1
ATOM 712 C CA . TYR A 1 88 ? 22.510 -18.732 -20.012 1.00 86.12 88 TYR A CA 1
ATOM 713 C C . TYR A 1 88 ? 21.760 -17.887 -21.045 1.00 86.12 88 TYR A C 1
ATOM 715 O O . TYR A 1 88 ? 20.749 -17.253 -20.740 1.00 86.12 88 TYR A O 1
ATOM 723 N N . LEU A 1 89 ? 22.254 -17.857 -22.283 1.00 90.88 89 LEU A N 1
ATOM 724 C CA . LEU A 1 89 ? 21.609 -17.107 -23.360 1.00 90.88 89 LEU A CA 1
ATOM 725 C C . LEU A 1 89 ? 20.580 -17.978 -24.077 1.00 90.88 89 LEU A C 1
ATOM 727 O O . LEU A 1 89 ? 20.882 -19.093 -24.509 1.00 90.88 89 LEU A O 1
ATOM 731 N N . LYS A 1 90 ? 19.378 -17.437 -24.266 1.00 92.81 90 LYS A N 1
ATOM 732 C CA . LYS A 1 90 ? 18.329 -18.035 -25.091 1.00 92.81 90 LYS A CA 1
ATOM 733 C C . LYS A 1 90 ? 17.907 -17.065 -26.183 1.00 92.81 90 LYS A C 1
ATOM 735 O O . LYS A 1 90 ? 17.719 -15.884 -25.926 1.00 92.81 90 LYS A O 1
ATOM 740 N N . LYS A 1 91 ? 17.691 -17.568 -27.397 1.00 95.25 91 LYS A N 1
ATOM 741 C CA . LYS A 1 91 ? 17.047 -16.780 -28.450 1.00 95.25 91 LYS A CA 1
ATOM 742 C C . LYS A 1 91 ? 15.545 -16.703 -28.204 1.00 95.25 91 LYS A C 1
ATOM 744 O O . LYS A 1 91 ? 14.884 -17.740 -28.169 1.00 95.25 91 LYS A O 1
ATOM 749 N N . VAL A 1 92 ? 15.021 -15.490 -28.066 1.00 96.19 92 VAL A N 1
ATOM 750 C CA . VAL A 1 92 ? 13.591 -15.232 -27.857 1.00 96.19 92 VAL A CA 1
ATOM 751 C C . VAL A 1 92 ? 13.036 -14.371 -28.981 1.00 96.19 92 VAL A C 1
ATOM 753 O O . VAL A 1 92 ? 13.750 -13.571 -29.591 1.00 96.19 92 VAL A O 1
ATOM 756 N N . LYS A 1 93 ? 11.748 -14.555 -29.274 1.00 98.00 93 LYS A N 1
ATOM 757 C CA . LYS A 1 93 ? 11.031 -13.728 -30.240 1.00 98.00 93 LYS A CA 1
ATOM 758 C C . LYS A 1 93 ? 10.637 -12.413 -29.571 1.00 98.00 93 LYS A C 1
ATOM 760 O O . LYS A 1 93 ? 9.918 -12.420 -28.574 1.00 98.00 93 LYS A O 1
ATOM 765 N N . CYS A 1 94 ? 11.070 -11.308 -30.157 1.00 98.19 94 CYS A N 1
ATOM 766 C CA . CYS A 1 94 ? 10.682 -9.960 -29.774 1.00 98.19 94 CYS A CA 1
ATOM 767 C C . CYS A 1 94 ? 9.591 -9.459 -30.724 1.00 98.19 94 CYS A C 1
ATOM 769 O O . CYS A 1 94 ? 9.711 -9.602 -31.944 1.00 98.19 94 CYS A O 1
ATOM 771 N N . LEU A 1 95 ? 8.524 -8.896 -30.164 1.00 98.38 95 LEU A N 1
ATOM 772 C CA . LEU A 1 95 ? 7.452 -8.239 -30.902 1.00 98.38 95 LEU A CA 1
ATOM 773 C C . LEU A 1 95 ? 7.610 -6.726 -30.789 1.00 98.38 95 LEU A C 1
ATOM 775 O O . LEU A 1 95 ? 7.814 -6.205 -29.693 1.00 98.38 95 LEU A O 1
ATOM 779 N N . ARG A 1 96 ? 7.453 -6.020 -31.908 1.00 98.38 96 ARG A N 1
ATOM 780 C CA . ARG A 1 96 ? 7.402 -4.560 -31.926 1.00 98.38 96 ARG A CA 1
ATOM 781 C C . ARG A 1 96 ? 6.180 -4.071 -31.152 1.00 98.38 96 ARG A C 1
ATOM 783 O O . ARG A 1 96 ? 5.056 -4.459 -31.477 1.00 98.38 96 ARG A O 1
ATOM 790 N N . ALA A 1 97 ? 6.395 -3.201 -30.168 1.00 97.94 97 ALA A N 1
ATOM 791 C CA . ALA A 1 97 ? 5.355 -2.770 -29.244 1.00 97.94 97 ALA A CA 1
ATOM 792 C C . ALA A 1 97 ? 4.141 -2.159 -29.953 1.00 97.94 97 ALA A C 1
ATOM 794 O O . ALA A 1 97 ? 3.013 -2.583 -29.711 1.00 97.94 97 ALA A O 1
ATOM 795 N N . SER A 1 98 ? 4.351 -1.226 -30.877 1.00 98.00 98 SER A N 1
ATOM 796 C CA . SER A 1 98 ? 3.272 -0.578 -31.622 1.00 98.00 98 SER A CA 1
ATOM 797 C C . SER A 1 98 ? 2.453 -1.535 -32.479 1.00 98.00 98 SER A C 1
ATOM 799 O O . SER A 1 98 ? 1.227 -1.449 -32.480 1.00 98.00 98 SER A O 1
ATOM 801 N N . GLU A 1 99 ? 3.092 -2.470 -33.183 1.00 98.06 99 GLU A N 1
ATOM 802 C CA . GLU A 1 99 ? 2.391 -3.474 -33.991 1.00 98.06 99 GLU A CA 1
ATOM 803 C C . GLU A 1 99 ? 1.569 -4.416 -33.110 1.00 98.06 99 GLU A C 1
ATOM 805 O O . GLU A 1 99 ? 0.404 -4.679 -33.406 1.00 98.06 99 GLU A O 1
ATOM 810 N N . PHE A 1 100 ? 2.146 -4.863 -31.993 1.00 98.00 100 PHE A N 1
ATOM 811 C CA . PHE A 1 100 ? 1.455 -5.710 -31.032 1.00 98.00 100 PHE A CA 1
ATOM 812 C C . PHE A 1 100 ? 0.243 -4.997 -30.418 1.00 98.00 100 PHE A C 1
ATOM 814 O O . PHE A 1 100 ? -0.872 -5.506 -30.485 1.00 98.00 100 PHE A O 1
ATOM 821 N N . ILE A 1 101 ? 0.421 -3.787 -29.887 1.00 96.75 101 ILE A N 1
ATOM 822 C CA . ILE A 1 101 ? -0.660 -2.995 -29.282 1.00 96.75 101 ILE A CA 1
ATOM 823 C C . ILE A 1 101 ? -1.749 -2.664 -30.307 1.00 96.75 101 ILE A C 1
ATOM 825 O O . ILE A 1 101 ? -2.940 -2.747 -30.006 1.00 96.75 101 ILE A O 1
ATOM 829 N N . ASN A 1 102 ? -1.372 -2.339 -31.543 1.00 96.38 102 ASN A N 1
ATOM 830 C CA . ASN A 1 102 ? -2.344 -2.038 -32.587 1.00 96.38 102 ASN A CA 1
ATOM 831 C C . ASN A 1 102 ? -3.131 -3.265 -33.064 1.00 96.38 102 ASN A C 1
ATOM 833 O O . ASN A 1 102 ? -4.199 -3.061 -33.639 1.00 96.38 102 ASN A O 1
ATOM 837 N N . SER A 1 103 ? -2.675 -4.489 -32.782 1.00 96.50 103 SER A N 1
ATOM 838 C CA . SER A 1 103 ? -3.357 -5.725 -33.194 1.00 96.50 103 SER A CA 1
ATOM 839 C C . SER A 1 103 ? -4.654 -6.045 -32.435 1.00 96.50 103 SER A C 1
ATOM 841 O O . SER A 1 103 ? -5.438 -6.856 -32.916 1.00 96.50 103 SER A O 1
ATOM 843 N N . PHE A 1 104 ? -4.904 -5.411 -31.285 1.00 95.38 104 PHE A N 1
ATOM 844 C CA . PHE A 1 104 ? -6.127 -5.608 -30.490 1.00 95.38 104 PHE A CA 1
ATOM 845 C C . PHE A 1 104 ? -7.222 -4.636 -30.912 1.00 95.38 104 PHE A C 1
ATOM 847 O O . PHE A 1 104 ? -6.921 -3.473 -31.115 1.00 95.38 104 PHE A O 1
ATOM 854 N N . ASP A 1 105 ? -8.490 -5.021 -30.979 1.00 92.44 105 ASP A N 1
ATOM 855 C CA . ASP A 1 105 ? -9.574 -4.048 -31.219 1.00 92.44 105 ASP A CA 1
ATOM 856 C C . ASP A 1 105 ? -10.095 -3.432 -29.905 1.00 92.44 105 ASP A C 1
ATOM 858 O O . ASP A 1 105 ? -10.764 -2.395 -29.893 1.00 92.44 105 ASP A O 1
ATOM 862 N N . GLU A 1 106 ? -9.775 -4.067 -28.781 1.00 90.38 106 GLU A N 1
ATOM 863 C CA . GLU A 1 106 ? -10.196 -3.714 -27.435 1.00 90.38 106 GLU A CA 1
ATOM 864 C C . GLU A 1 106 ? -9.447 -2.510 -26.844 1.00 90.38 106 GLU A C 1
ATOM 866 O O . GLU A 1 106 ? -8.355 -2.128 -27.266 1.00 90.38 106 GLU A O 1
ATOM 871 N N . GLU A 1 107 ? -10.022 -1.934 -25.782 1.00 88.31 107 GLU A N 1
ATOM 872 C CA . GLU A 1 107 ? -9.268 -1.031 -24.911 1.00 88.31 107 GLU A CA 1
ATOM 873 C C . GLU A 1 107 ? -8.197 -1.824 -24.150 1.00 88.31 107 GLU A C 1
ATOM 875 O O . GLU A 1 107 ? -8.471 -2.924 -23.665 1.00 88.31 107 GLU A O 1
ATOM 880 N N . ILE A 1 108 ? -7.010 -1.245 -23.968 1.00 93.69 108 ILE A N 1
ATOM 881 C CA . ILE A 1 108 ? -5.892 -1.930 -23.307 1.00 93.69 108 ILE A CA 1
ATOM 882 C C . ILE A 1 108 ? -5.614 -1.321 -21.930 1.00 93.69 108 ILE A C 1
ATOM 884 O O . ILE A 1 108 ? -5.489 -0.101 -21.781 1.00 93.69 108 ILE A O 1
ATOM 888 N N . PHE A 1 109 ? -5.477 -2.189 -20.930 1.00 91.81 109 PHE A N 1
ATOM 889 C CA . PHE A 1 109 ? -4.766 -1.923 -19.683 1.00 91.81 109 PHE A CA 1
ATOM 890 C C . PHE A 1 109 ? -3.393 -2.586 -19.795 1.00 91.81 109 PHE A C 1
ATOM 892 O O . PHE A 1 109 ? -3.330 -3.806 -19.916 1.00 91.81 109 PHE A O 1
ATOM 899 N N . LEU A 1 110 ? -2.306 -1.815 -19.772 1.00 92.81 110 LEU A N 1
ATOM 900 C CA . LEU A 1 110 ? -0.950 -2.343 -19.927 1.00 92.81 110 LEU A CA 1
ATOM 901 C C . LEU A 1 110 ? -0.163 -2.205 -18.626 1.00 92.81 110 LEU A C 1
ATOM 903 O O . LEU A 1 110 ? 0.002 -1.097 -18.111 1.00 92.81 110 LEU A O 1
ATOM 907 N N . ARG A 1 111 ? 0.376 -3.322 -18.142 1.00 91.38 111 ARG A N 1
ATOM 908 C CA . ARG A 1 111 ? 1.387 -3.357 -17.090 1.00 91.38 111 ARG A CA 1
ATOM 909 C C . ARG A 1 111 ? 2.746 -3.725 -17.683 1.00 91.38 111 ARG A C 1
ATOM 911 O O . ARG A 1 111 ? 2.854 -4.747 -18.355 1.00 91.38 111 ARG A O 1
ATOM 918 N N . LEU A 1 112 ? 3.765 -2.906 -17.430 1.00 89.19 112 LEU A N 1
ATOM 919 C CA . LEU A 1 112 ? 5.148 -3.140 -17.859 1.00 89.19 112 LEU A CA 1
ATOM 920 C C . LEU A 1 112 ? 6.036 -3.380 -16.636 1.00 89.19 112 LEU A C 1
ATOM 922 O O . LEU A 1 112 ? 6.161 -2.492 -15.796 1.00 89.19 112 LEU A O 1
ATOM 926 N N . ASN A 1 113 ? 6.627 -4.569 -16.545 1.00 86.25 113 ASN A N 1
ATOM 927 C CA . ASN A 1 113 ? 7.566 -4.969 -15.498 1.00 86.25 113 ASN A CA 1
ATOM 928 C C . ASN A 1 113 ? 8.536 -6.017 -16.072 1.00 86.25 113 ASN A C 1
ATOM 930 O O . ASN A 1 113 ? 8.405 -7.206 -15.811 1.00 86.25 113 ASN A O 1
ATOM 934 N N . CYS A 1 114 ? 9.458 -5.591 -16.930 1.00 85.12 114 CYS A N 1
ATOM 935 C CA . CYS A 1 114 ? 10.207 -6.463 -17.840 1.00 85.12 114 CYS A CA 1
ATOM 936 C C . CYS A 1 114 ? 11.729 -6.297 -17.739 1.00 85.12 114 CYS A C 1
ATOM 938 O O . CYS A 1 114 ? 12.451 -6.493 -18.718 1.00 85.12 114 CYS A O 1
ATOM 940 N N . GLU A 1 115 ? 12.211 -5.949 -16.545 1.00 77.06 115 GLU A N 1
ATOM 941 C CA . GLU A 1 115 ? 13.626 -5.991 -16.173 1.00 77.06 115 GLU A CA 1
ATOM 942 C C . GLU A 1 115 ? 14.541 -5.205 -17.130 1.00 77.06 115 GLU A C 1
ATOM 944 O O . GLU A 1 115 ? 15.622 -5.664 -17.523 1.00 77.06 115 GLU A O 1
ATOM 949 N N . GLY A 1 116 ? 14.128 -3.988 -17.502 1.00 75.62 116 GLY A N 1
ATOM 950 C CA . GLY A 1 116 ? 14.951 -2.991 -18.195 1.00 75.62 116 GLY A CA 1
ATOM 951 C C . GLY A 1 116 ? 14.493 -2.626 -19.606 1.00 75.62 116 GLY A C 1
ATOM 952 O O . GLY A 1 116 ? 14.933 -1.605 -20.126 1.00 75.62 116 GLY A O 1
ATOM 953 N N . ALA A 1 117 ? 13.627 -3.429 -20.230 1.00 87.88 117 ALA A N 1
ATOM 954 C CA . ALA A 1 117 ? 13.103 -3.163 -21.574 1.00 87.88 117 ALA A CA 1
ATOM 955 C C . ALA A 1 117 ? 12.029 -2.055 -21.616 1.00 87.88 117 ALA A C 1
ATOM 957 O O . ALA A 1 117 ? 11.517 -1.716 -22.686 1.00 87.88 117 ALA A O 1
ATOM 958 N N . GLU A 1 118 ? 11.646 -1.497 -20.459 1.00 87.38 118 GLU A N 1
ATOM 959 C CA . GLU A 1 118 ? 10.538 -0.545 -20.357 1.00 87.38 118 GLU A CA 1
ATOM 960 C C . GLU A 1 118 ? 10.791 0.713 -21.192 1.00 87.38 118 GLU A C 1
ATOM 962 O O . GLU A 1 118 ? 9.856 1.249 -21.788 1.00 87.38 118 GLU A O 1
ATOM 967 N N . PHE A 1 119 ? 12.042 1.179 -21.262 1.00 86.25 119 PHE A N 1
ATOM 968 C CA . PHE A 1 119 ? 12.389 2.385 -22.008 1.00 86.25 119 PHE A CA 1
ATOM 969 C C . PHE A 1 119 ? 12.219 2.189 -23.513 1.00 86.25 119 PHE A C 1
ATOM 971 O O . PHE A 1 119 ? 11.539 2.994 -24.143 1.00 86.25 119 PHE A O 1
ATOM 978 N N . GLU A 1 120 ? 12.762 1.108 -24.078 1.00 91.12 120 GLU A N 1
ATOM 979 C CA . GLU A 1 120 ? 12.663 0.805 -25.510 1.00 91.12 120 GLU A CA 1
ATOM 980 C C . GLU A 1 120 ? 11.202 0.656 -25.949 1.00 91.12 120 GLU A C 1
ATOM 982 O O . GLU A 1 120 ? 10.785 1.226 -26.957 1.00 91.12 120 GLU A O 1
ATOM 987 N N . ILE A 1 121 ? 10.398 -0.052 -25.150 1.00 94.25 121 ILE A N 1
ATOM 988 C CA . ILE A 1 121 ? 8.966 -0.237 -25.405 1.00 94.25 121 ILE A CA 1
ATOM 989 C C . ILE A 1 121 ? 8.238 1.112 -25.387 1.00 94.25 121 ILE A C 1
ATOM 991 O O . ILE A 1 121 ? 7.471 1.424 -26.298 1.00 94.25 121 ILE A O 1
ATOM 995 N N . LEU A 1 122 ? 8.439 1.921 -24.344 1.00 90.75 122 LEU A N 1
ATOM 996 C CA . LEU A 1 122 ? 7.683 3.162 -24.165 1.00 90.75 12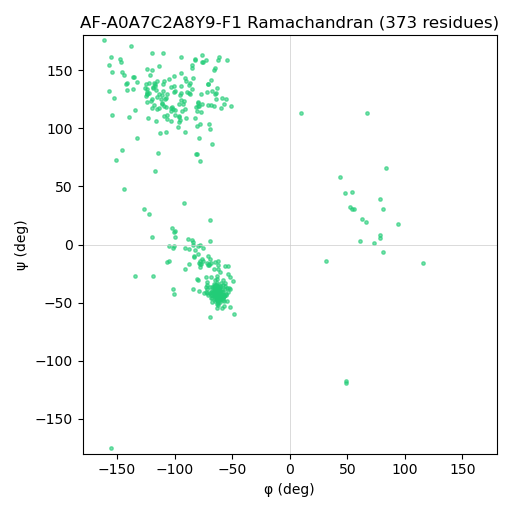2 LEU A CA 1
ATOM 997 C C . LEU A 1 122 ? 8.104 4.253 -25.152 1.00 90.75 122 LEU A C 1
ATOM 999 O O . LEU A 1 122 ? 7.246 5.002 -25.622 1.00 90.75 122 LEU A O 1
ATOM 1003 N N . GLU A 1 123 ? 9.391 4.344 -25.484 1.00 91.50 123 GLU A N 1
ATOM 1004 C CA . GLU A 1 123 ? 9.890 5.249 -26.520 1.00 91.50 123 GLU A CA 1
ATOM 1005 C C . GLU A 1 123 ? 9.272 4.901 -27.878 1.00 91.50 123 GLU A C 1
ATOM 1007 O O . GLU A 1 123 ? 8.721 5.784 -28.537 1.00 91.50 123 GLU A O 1
ATOM 1012 N N . GLU A 1 124 ? 9.238 3.618 -28.246 1.00 95.06 124 GLU A N 1
ATOM 1013 C CA . GLU A 1 124 ? 8.640 3.170 -29.506 1.00 95.06 124 GLU A CA 1
ATOM 1014 C C . GLU A 1 124 ? 7.120 3.403 -29.553 1.00 95.06 124 GLU A C 1
ATOM 1016 O O . GLU A 1 124 ? 6.586 3.891 -30.556 1.00 95.06 124 GLU A O 1
ATOM 1021 N N . LEU A 1 125 ? 6.404 3.145 -28.452 1.00 94.44 125 LEU A N 1
ATOM 1022 C CA . LEU A 1 125 ? 4.968 3.428 -28.348 1.00 94.44 125 LEU A CA 1
ATOM 1023 C C . LEU A 1 125 ? 4.655 4.929 -28.455 1.00 94.44 125 LEU A C 1
ATOM 1025 O O . LEU A 1 125 ? 3.618 5.307 -29.010 1.00 94.44 125 LEU A O 1
ATOM 1029 N N . LEU A 1 126 ? 5.529 5.792 -27.926 1.00 91.12 126 LEU A N 1
ATOM 1030 C CA . LEU A 1 126 ? 5.400 7.248 -28.025 1.00 91.12 126 LEU A CA 1
ATOM 1031 C C . LEU A 1 126 ? 5.681 7.765 -29.437 1.00 91.12 126 LEU A C 1
ATOM 1033 O O . LEU A 1 126 ? 4.982 8.673 -29.892 1.00 91.12 126 LEU A O 1
ATOM 1037 N N . GLU A 1 127 ? 6.705 7.226 -30.099 1.00 93.38 127 GLU A N 1
ATOM 1038 C CA . GLU A 1 127 ? 7.098 7.603 -31.460 1.00 93.38 127 GLU A CA 1
ATOM 1039 C C . GLU A 1 127 ? 6.059 7.174 -32.497 1.00 93.38 127 GLU A C 1
ATOM 1041 O O . GLU A 1 127 ? 5.724 7.943 -33.396 1.00 93.38 127 GLU A O 1
ATOM 1046 N N . SER A 1 128 ? 5.503 5.974 -32.337 1.00 94.56 128 SER A N 1
ATOM 1047 C CA . SER A 1 128 ? 4.465 5.419 -33.214 1.00 94.56 128 SER A CA 1
ATOM 1048 C C . SER A 1 128 ? 3.053 5.942 -32.933 1.00 94.56 128 SER A C 1
ATOM 1050 O O . SER A 1 128 ? 2.126 5.620 -33.675 1.00 94.56 128 SER A O 1
ATOM 1052 N N . ASP A 1 129 ? 2.861 6.697 -31.846 1.00 91.12 129 ASP A N 1
ATOM 1053 C CA . ASP A 1 129 ? 1.557 7.102 -31.308 1.00 91.12 129 ASP A CA 1
ATOM 1054 C C . ASP A 1 129 ? 0.626 5.944 -30.877 1.00 91.12 129 ASP A C 1
ATOM 1056 O O . ASP A 1 129 ? -0.484 6.204 -30.397 1.00 91.12 129 ASP A O 1
ATOM 1060 N N . ALA A 1 130 ? 1.068 4.681 -30.959 1.00 92.94 130 ALA A N 1
ATOM 1061 C CA . ALA A 1 130 ? 0.289 3.509 -30.542 1.00 92.94 130 ALA A CA 1
ATOM 1062 C C . ALA A 1 130 ? -0.080 3.551 -29.050 1.00 92.94 130 ALA A C 1
ATOM 1064 O O . ALA A 1 130 ? -1.102 3.004 -28.634 1.00 92.94 130 ALA A O 1
ATOM 1065 N N . ILE A 1 131 ? 0.700 4.292 -28.255 1.00 89.69 131 ILE A N 1
ATOM 1066 C CA . ILE A 1 131 ? 0.435 4.558 -26.841 1.00 89.69 131 ILE A CA 1
ATOM 1067 C C . ILE A 1 131 ? -0.984 5.095 -26.570 1.00 89.69 131 ILE A C 1
ATOM 1069 O O . ILE A 1 131 ? -1.546 4.845 -25.508 1.00 89.69 131 ILE A O 1
ATOM 1073 N N . LYS A 1 132 ? -1.599 5.793 -27.538 1.00 86.88 132 LYS A N 1
ATOM 1074 C CA . LYS A 1 132 ? -2.949 6.377 -27.422 1.00 86.88 132 LYS A CA 1
ATOM 1075 C C . LYS A 1 132 ? -4.058 5.330 -27.294 1.00 86.88 132 LYS A C 1
ATOM 1077 O O . LYS A 1 132 ? -5.148 5.658 -26.832 1.00 86.88 132 LYS A O 1
ATOM 1082 N N . LYS A 1 133 ? -3.801 4.090 -27.715 1.00 87.88 133 LYS A N 1
ATOM 1083 C CA . LYS A 1 133 ? -4.748 2.970 -27.622 1.00 87.88 133 LYS A CA 1
ATOM 1084 C C . LYS A 1 133 ? -4.824 2.378 -26.213 1.00 87.88 133 LYS A C 1
ATOM 1086 O O . LYS A 1 133 ? -5.772 1.673 -25.868 1.00 87.88 133 LYS A O 1
ATOM 1091 N N . ILE A 1 134 ? -3.826 2.680 -25.389 1.00 88.94 134 ILE A N 1
ATOM 1092 C CA . ILE A 1 134 ? -3.714 2.172 -24.033 1.00 88.94 134 ILE A CA 1
ATOM 1093 C C . ILE A 1 134 ? -4.407 3.158 -23.095 1.00 88.94 134 ILE A C 1
ATOM 1095 O O . ILE A 1 134 ? -4.017 4.316 -22.952 1.00 88.94 134 ILE A O 1
ATOM 1099 N N . LYS A 1 135 ? -5.473 2.684 -22.452 1.00 83.25 135 LYS A N 1
ATOM 1100 C CA . LYS A 1 135 ? -6.322 3.481 -21.560 1.00 83.25 135 LYS A CA 1
ATOM 1101 C C . LYS A 1 135 ? -5.709 3.642 -20.177 1.00 83.25 135 LYS A C 1
ATOM 1103 O O . LYS A 1 135 ? -5.960 4.640 -19.500 1.00 83.25 135 LYS A O 1
ATOM 1108 N N . HIS A 1 136 ? -4.947 2.643 -19.744 1.00 79.38 136 HIS A N 1
ATOM 1109 C CA . HIS A 1 136 ? -4.292 2.640 -18.448 1.00 79.38 136 HIS A CA 1
ATOM 1110 C C . HIS A 1 136 ? -2.905 2.017 -18.529 1.00 79.38 136 HIS A C 1
ATOM 1112 O O . HIS A 1 136 ? -2.735 0.979 -19.166 1.00 79.38 136 HIS A O 1
ATOM 1118 N N . PHE A 1 137 ? -1.958 2.646 -17.836 1.00 78.25 137 PHE A N 1
ATOM 1119 C CA . PHE A 1 137 ? -0.588 2.180 -17.678 1.00 78.25 137 PHE A CA 1
ATOM 1120 C C . PHE A 1 137 ? -0.290 1.929 -16.206 1.00 78.25 137 PHE A C 1
ATOM 1122 O O . PHE A 1 137 ? -0.580 2.785 -15.371 1.00 78.25 137 PHE A O 1
ATOM 1129 N N . GLU A 1 138 ? 0.347 0.797 -15.931 1.00 77.12 138 GLU A N 1
ATOM 1130 C CA . GLU A 1 138 ? 1.098 0.545 -14.705 1.00 77.12 138 GLU A CA 1
ATOM 1131 C C . GLU A 1 138 ? 2.530 0.182 -15.101 1.00 77.12 138 GLU A C 1
ATOM 1133 O O . GLU A 1 138 ? 2.772 -0.877 -15.671 1.00 77.12 138 GLU A O 1
ATOM 1138 N N . ILE A 1 139 ? 3.491 1.063 -14.848 1.00 75.62 139 ILE A N 1
ATOM 1139 C CA . ILE A 1 139 ? 4.877 0.840 -15.273 1.00 75.62 139 ILE A CA 1
ATOM 1140 C C . ILE A 1 139 ? 5.756 0.715 -14.035 1.00 75.62 139 ILE A C 1
ATOM 1142 O O . ILE A 1 139 ? 5.736 1.595 -13.174 1.00 75.62 139 ILE A O 1
ATOM 1146 N N . VAL A 1 140 ? 6.524 -0.368 -13.971 1.00 71.94 140 VAL A N 1
ATOM 1147 C CA . VAL A 1 140 ? 7.578 -0.610 -12.986 1.00 71.94 140 VAL A CA 1
ATOM 1148 C C . VAL A 1 140 ? 8.912 -0.436 -13.703 1.00 71.94 140 VAL A C 1
ATOM 1150 O O . VAL A 1 140 ? 9.275 -1.238 -14.557 1.00 71.94 140 VAL A O 1
ATOM 1153 N N . TYR A 1 141 ? 9.619 0.650 -13.399 1.00 68.62 141 TYR A N 1
ATOM 1154 C CA . TYR A 1 141 ? 10.893 0.960 -14.045 1.00 68.62 141 TYR A CA 1
ATOM 1155 C C . TYR A 1 141 ? 12.050 0.288 -13.318 1.00 68.62 141 TYR A C 1
ATOM 1157 O O . TYR A 1 141 ? 12.219 0.476 -12.112 1.00 68.62 141 TYR A O 1
ATOM 1165 N N . HIS A 1 142 ? 12.903 -0.390 -14.077 1.00 67.06 142 HIS A N 1
ATOM 1166 C CA . HIS A 1 142 ? 14.173 -0.903 -13.584 1.00 67.06 142 HIS A CA 1
ATOM 1167 C C . HIS A 1 142 ? 15.281 0.088 -13.940 1.00 67.06 142 HIS A C 1
ATOM 1169 O O . HIS A 1 142 ? 15.677 0.219 -15.100 1.00 67.06 142 HIS A O 1
ATOM 1175 N N . HIS A 1 143 ? 15.764 0.827 -12.939 1.00 59.03 143 HIS A N 1
ATOM 1176 C CA . HIS A 1 143 ? 16.894 1.737 -13.100 1.00 59.03 143 HIS A CA 1
ATOM 1177 C C . HIS A 1 143 ? 18.211 0.987 -12.903 1.00 59.03 143 HIS A C 1
ATOM 1179 O O . HIS A 1 143 ? 18.416 0.324 -11.891 1.00 59.03 143 HIS A O 1
ATOM 1185 N N . TYR A 1 144 ? 19.137 1.143 -13.849 1.00 58.12 144 TYR A N 1
ATOM 1186 C CA . TYR A 1 144 ? 20.509 0.668 -13.698 1.00 58.12 144 TYR A CA 1
ATOM 1187 C C . TYR A 1 144 ? 21.387 1.841 -13.243 1.00 58.12 144 TYR A C 1
ATOM 1189 O O . TYR A 1 144 ? 21.732 2.681 -14.075 1.00 58.12 144 TYR A O 1
ATOM 1197 N N . PRO A 1 145 ? 21.742 1.941 -11.945 1.00 44.72 145 PRO A N 1
ATOM 1198 C CA . PRO A 1 145 ? 22.369 3.134 -11.357 1.00 44.72 145 PRO A CA 1
ATOM 1199 C C . PRO A 1 145 ? 23.740 3.496 -11.951 1.00 44.72 145 PRO A C 1
ATOM 1201 O O . PRO A 1 145 ? 24.213 4.614 -11.771 1.00 44.72 145 PRO A O 1
ATOM 1204 N N . ASP A 1 146 ? 24.366 2.586 -12.698 1.00 49.31 146 ASP A N 1
ATOM 1205 C CA . ASP A 1 146 ? 25.635 2.824 -13.389 1.00 49.31 146 ASP A CA 1
ATOM 1206 C C . ASP A 1 146 ? 25.483 3.432 -14.796 1.00 49.31 146 ASP A C 1
ATOM 1208 O O . ASP A 1 146 ? 26.489 3.723 -15.445 1.00 49.31 146 ASP A O 1
ATOM 1212 N N . ASN A 1 147 ? 24.250 3.615 -15.287 1.00 52.62 147 ASN A N 1
ATOM 1213 C CA . ASN A 1 147 ? 23.979 4.129 -16.625 1.00 52.62 147 ASN A CA 1
ATOM 1214 C C . ASN A 1 147 ? 23.334 5.524 -16.536 1.00 52.62 147 ASN A C 1
ATOM 1216 O O . ASN A 1 147 ? 22.124 5.657 -16.355 1.00 52.62 147 ASN A O 1
ATOM 1220 N N . LEU A 1 148 ? 24.160 6.573 -16.657 1.00 46.06 148 LEU A N 1
ATOM 1221 C CA . LEU A 1 148 ? 23.744 7.987 -16.586 1.00 46.06 148 LEU A CA 1
ATOM 1222 C C . LEU A 1 148 ? 22.608 8.332 -17.574 1.00 46.06 148 LEU A C 1
ATOM 1224 O O . LEU A 1 148 ? 21.819 9.238 -17.313 1.00 46.06 148 LEU A O 1
ATOM 1228 N N . ASP A 1 149 ? 22.485 7.583 -18.674 1.00 59.12 149 ASP A N 1
ATOM 1229 C CA . ASP A 1 149 ? 21.427 7.765 -19.671 1.00 59.12 149 ASP A CA 1
ATOM 1230 C C . ASP A 1 149 ? 20.045 7.294 -19.179 1.00 59.12 149 ASP A C 1
ATOM 1232 O O . ASP A 1 149 ? 19.036 7.869 -19.568 1.00 59.12 149 ASP A O 1
ATOM 1236 N N . CYS A 1 150 ? 19.944 6.320 -18.263 1.00 64.38 150 CYS A N 1
ATOM 1237 C CA . CYS A 1 150 ? 18.641 5.849 -17.762 1.00 64.38 150 CYS A CA 1
ATOM 1238 C C . CYS A 1 150 ? 17.867 6.950 -17.017 1.00 64.38 150 CYS A C 1
ATOM 1240 O O . CYS A 1 150 ? 16.650 7.064 -17.165 1.00 64.38 150 CYS A O 1
ATOM 1242 N N . GLU A 1 151 ? 18.555 7.783 -16.230 1.00 62.84 151 GLU A N 1
ATOM 1243 C CA . GLU A 1 151 ? 17.922 8.915 -15.542 1.00 62.84 151 GLU A CA 1
ATOM 1244 C C . GLU A 1 151 ? 17.461 9.989 -16.542 1.00 62.84 151 GLU A C 1
ATOM 1246 O O . GLU A 1 151 ? 16.372 10.558 -16.409 1.00 62.84 151 GLU A O 1
ATOM 1251 N N . GLU A 1 152 ? 18.264 10.261 -17.573 1.00 68.81 152 GLU A N 1
ATOM 1252 C CA . GLU A 1 152 ? 17.932 11.244 -18.602 1.00 68.81 152 GLU A CA 1
ATOM 1253 C C . GLU A 1 152 ? 16.802 10.757 -19.526 1.00 68.81 152 GLU A C 1
ATOM 1255 O O . GLU A 1 152 ? 15.859 11.514 -19.787 1.00 68.81 152 GLU A O 1
ATOM 1260 N N . ARG A 1 153 ? 16.844 9.492 -19.966 1.00 74.81 153 ARG A N 1
ATOM 1261 C CA . ARG A 1 153 ? 15.771 8.819 -20.718 1.00 74.81 153 ARG A CA 1
ATOM 1262 C C . ARG A 1 153 ? 14.475 8.834 -19.930 1.00 74.81 153 ARG A C 1
ATOM 1264 O O . ARG A 1 153 ? 13.457 9.251 -20.475 1.00 74.81 153 ARG A O 1
ATOM 1271 N N . TYR A 1 154 ? 14.515 8.514 -18.636 1.00 72.12 154 TYR A N 1
ATOM 1272 C CA . TYR A 1 154 ? 13.346 8.613 -17.762 1.00 72.12 154 TYR A CA 1
ATOM 1273 C C . TYR A 1 154 ? 12.765 10.030 -17.739 1.00 72.12 154 TYR A C 1
ATOM 1275 O O . TYR A 1 154 ? 11.590 10.216 -18.053 1.00 72.12 154 TYR A O 1
ATOM 1283 N N . LYS A 1 155 ? 13.582 11.059 -17.468 1.00 71.06 155 LYS A N 1
ATOM 1284 C CA . LYS A 1 155 ? 13.124 12.464 -17.466 1.00 71.06 155 LYS A CA 1
ATOM 1285 C C . LYS A 1 155 ? 12.495 12.872 -18.803 1.00 71.06 155 LYS A C 1
ATOM 1287 O O . LYS A 1 155 ? 11.442 13.512 -18.815 1.00 71.06 155 LYS A O 1
ATOM 1292 N N . LYS A 1 156 ? 13.113 12.498 -19.929 1.00 79.62 156 LYS A N 1
ATOM 1293 C CA . LYS A 1 156 ? 12.585 12.763 -21.280 1.00 79.62 156 LYS A CA 1
ATOM 1294 C C . LYS A 1 156 ? 11.261 12.040 -21.521 1.00 79.62 156 LYS A C 1
ATOM 1296 O O . LYS A 1 156 ? 10.339 12.634 -22.077 1.00 79.62 156 LYS A O 1
ATOM 1301 N N . LEU A 1 157 ? 11.165 10.783 -21.100 1.00 78.12 157 LEU A N 1
ATOM 1302 C CA . LEU A 1 157 ? 9.985 9.946 -21.264 1.00 78.12 157 LEU A CA 1
ATOM 1303 C C . LEU A 1 157 ? 8.795 10.501 -20.478 1.00 78.12 157 LEU A C 1
ATOM 1305 O O . LEU A 1 157 ? 7.724 10.686 -21.051 1.00 78.12 157 LEU A O 1
ATOM 1309 N N . ILE A 1 158 ? 8.997 10.843 -19.201 1.00 71.62 158 ILE A N 1
ATOM 1310 C CA . ILE A 1 158 ? 7.960 11.449 -18.357 1.00 71.62 158 ILE A CA 1
ATOM 1311 C C . ILE A 1 158 ? 7.452 12.748 -18.979 1.00 71.62 158 ILE A C 1
ATOM 1313 O O . ILE A 1 158 ? 6.246 12.903 -19.162 1.00 71.62 158 ILE A O 1
ATOM 1317 N N . LYS A 1 159 ? 8.359 13.633 -19.409 1.00 76.06 159 LYS A N 1
ATOM 1318 C CA . LYS A 1 159 ? 7.979 14.885 -20.070 1.00 76.06 159 LYS A CA 1
ATOM 1319 C C . LYS A 1 159 ? 7.120 14.642 -21.319 1.00 76.06 159 LYS A C 1
ATOM 1321 O O . LYS A 1 159 ? 6.102 15.301 -21.500 1.00 76.06 159 LYS A O 1
ATOM 1326 N N . LYS A 1 160 ? 7.485 13.669 -22.163 1.00 79.62 160 LYS A N 1
ATOM 1327 C CA . LYS A 1 160 ? 6.707 13.310 -23.364 1.00 79.62 160 LYS A CA 1
ATOM 1328 C C . LYS A 1 160 ? 5.326 12.730 -23.023 1.00 79.62 160 LYS A C 1
ATOM 1330 O O . LYS A 1 160 ? 4.357 13.013 -23.728 1.00 79.62 160 LYS A O 1
ATOM 1335 N N . LEU A 1 161 ? 5.225 11.920 -21.968 1.00 75.44 161 LEU A N 1
ATOM 1336 C CA . LEU A 1 161 ? 3.950 11.366 -21.493 1.00 75.44 161 LEU A CA 1
ATOM 1337 C C . LEU A 1 161 ? 3.019 12.476 -20.976 1.00 75.44 161 LEU A C 1
ATOM 1339 O O . LEU A 1 161 ? 1.832 12.484 -21.311 1.00 75.44 161 LEU A O 1
ATOM 1343 N N . GLU A 1 162 ? 3.570 13.439 -20.231 1.00 71.19 162 GLU A N 1
ATOM 1344 C CA . GLU A 1 162 ? 2.860 14.636 -19.761 1.00 71.19 162 GLU A CA 1
ATOM 1345 C C . GLU A 1 162 ? 2.388 15.517 -20.926 1.00 71.19 162 GLU A C 1
ATOM 1347 O O . GLU A 1 162 ? 1.214 15.884 -20.979 1.00 71.19 162 GLU A O 1
ATOM 1352 N N . GLU A 1 163 ? 3.262 15.801 -21.899 1.00 76.38 163 GLU A N 1
ATOM 1353 C CA . GLU A 1 163 ? 2.938 16.580 -23.105 1.00 76.38 163 GLU A CA 1
ATOM 1354 C C . GLU A 1 163 ? 1.792 15.952 -23.916 1.00 76.38 163 GLU A C 1
ATOM 1356 O O . GLU A 1 163 ? 0.956 16.665 -24.475 1.00 76.38 163 GLU A O 1
ATOM 1361 N N . LYS A 1 164 ? 1.706 14.616 -23.953 1.00 71.69 164 LYS A N 1
ATOM 1362 C CA . LYS A 1 164 ? 0.616 13.883 -24.619 1.00 71.69 164 LYS A CA 1
ATOM 1363 C C . LYS A 1 164 ? -0.631 13.694 -23.743 1.00 71.69 164 LYS A C 1
ATOM 1365 O O . LYS A 1 164 ? -1.582 13.053 -24.187 1.00 71.69 164 LYS A O 1
ATOM 1370 N N . ASN A 1 165 ? -0.657 14.261 -22.533 1.00 66.69 165 ASN A N 1
ATOM 1371 C CA . ASN A 1 165 ? -1.749 14.154 -21.559 1.00 66.69 165 ASN A CA 1
ATOM 1372 C C . ASN A 1 165 ? -2.134 12.696 -21.232 1.00 66.69 165 ASN A C 1
ATOM 1374 O O . ASN A 1 165 ? -3.293 12.380 -20.940 1.00 66.69 165 ASN A O 1
ATOM 1378 N N . ILE A 1 166 ? -1.156 11.789 -21.297 1.00 67.19 166 ILE A N 1
ATOM 1379 C CA . ILE A 1 166 ? -1.332 10.385 -20.941 1.00 67.19 166 ILE A CA 1
ATOM 1380 C C . ILE A 1 166 ? -1.237 10.327 -19.419 1.00 67.19 166 ILE A C 1
ATOM 1382 O O . ILE A 1 166 ? -0.152 10.428 -18.848 1.00 67.19 166 ILE A O 1
ATOM 1386 N N . LYS A 1 167 ? -2.392 10.225 -18.746 1.00 54.81 167 LYS A N 1
ATOM 1387 C CA . LYS A 1 167 ? -2.467 10.104 -17.283 1.00 54.81 167 LYS A CA 1
ATOM 1388 C C . LYS A 1 167 ? -1.882 8.765 -16.850 1.00 54.81 167 LYS A C 1
ATOM 1390 O O . LYS A 1 167 ? -2.596 7.780 -16.683 1.00 54.81 167 LYS A O 1
ATOM 1395 N N . ASN A 1 168 ? -0.576 8.751 -16.661 1.00 50.78 168 ASN A N 1
ATOM 1396 C CA . ASN A 1 168 ? 0.129 7.638 -16.071 1.00 50.78 168 ASN A CA 1
ATOM 1397 C C . ASN A 1 168 ? -0.279 7.561 -14.587 1.00 50.78 168 ASN A C 1
ATOM 1399 O O . ASN A 1 168 ? -0.069 8.519 -13.839 1.00 50.78 168 ASN A O 1
ATOM 1403 N N . LYS A 1 169 ? -0.874 6.449 -14.133 1.00 48.75 169 LYS A N 1
ATOM 1404 C CA . LYS A 1 169 ? -0.681 6.053 -12.733 1.00 48.75 169 LYS A CA 1
ATOM 1405 C C . LYS A 1 169 ? 0.667 5.349 -12.724 1.00 48.75 169 LYS A C 1
ATOM 1407 O O . LYS A 1 169 ? 0.737 4.129 -12.759 1.00 48.75 169 LYS A O 1
ATOM 1412 N N . LEU A 1 170 ? 1.729 6.153 -12.756 1.00 52.00 170 LEU A N 1
ATOM 1413 C CA . LEU A 1 170 ? 3.061 5.658 -12.443 1.00 52.00 170 LEU A CA 1
ATOM 1414 C C . LEU A 1 170 ? 2.938 4.933 -11.108 1.00 52.00 170 LEU A C 1
ATOM 1416 O O . LEU A 1 170 ? 2.508 5.544 -10.122 1.00 52.00 170 LEU A O 1
ATOM 1420 N N . GLY A 1 171 ? 3.243 3.638 -11.113 1.00 56.34 171 GLY A N 1
ATOM 1421 C CA . GLY A 1 171 ? 3.561 2.969 -9.870 1.00 56.34 171 GLY A CA 1
ATOM 1422 C C . GLY A 1 171 ? 4.810 3.618 -9.284 1.00 56.34 171 GLY A C 1
ATOM 1423 O O . GLY A 1 171 ? 5.568 4.295 -9.985 1.00 56.34 171 GLY A O 1
ATOM 1424 N N . THR A 1 172 ? 5.011 3.459 -7.988 1.00 64.12 172 THR A N 1
ATOM 1425 C CA . THR A 1 172 ? 6.209 3.993 -7.334 1.00 64.12 172 THR A CA 1
ATOM 1426 C C . THR A 1 172 ? 7.459 3.309 -7.878 1.00 64.12 172 THR A C 1
ATOM 1428 O O . THR A 1 172 ? 7.514 2.084 -7.898 1.00 64.12 172 THR A O 1
ATOM 1431 N N . THR A 1 173 ? 8.480 4.073 -8.276 1.00 66.12 173 THR A N 1
ATOM 1432 C CA . THR A 1 173 ? 9.788 3.529 -8.688 1.00 66.12 173 THR A CA 1
ATOM 1433 C C . THR A 1 173 ? 10.791 3.506 -7.535 1.00 66.12 173 THR A C 1
ATOM 1435 O O . THR A 1 173 ? 10.649 4.237 -6.551 1.00 66.12 173 THR A O 1
ATOM 1438 N N . GLU A 1 174 ? 11.853 2.706 -7.659 1.00 71.44 174 GLU A N 1
ATOM 1439 C CA . GLU A 1 174 ? 12.961 2.714 -6.693 1.00 71.44 174 GLU A CA 1
ATOM 1440 C C . GLU A 1 174 ? 13.610 4.103 -6.599 1.00 71.44 174 GLU A C 1
ATOM 1442 O O . GLU A 1 174 ? 13.886 4.602 -5.506 1.00 71.44 174 GLU A O 1
ATOM 1447 N N . GLN A 1 175 ? 13.742 4.797 -7.734 1.00 69.88 175 GLN A N 1
ATOM 1448 C CA . GLN A 1 175 ? 14.271 6.157 -7.769 1.00 69.88 175 GLN A CA 1
ATOM 1449 C C . GLN A 1 175 ? 13.351 7.162 -7.059 1.00 69.88 175 GLN A C 1
ATOM 1451 O O . GLN A 1 175 ? 13.849 8.096 -6.429 1.00 69.88 175 GLN A O 1
ATOM 1456 N N . ASP A 1 176 ? 12.026 6.986 -7.097 1.00 76.31 176 ASP A N 1
ATOM 1457 C CA . ASP A 1 176 ? 11.097 7.815 -6.316 1.00 76.31 176 ASP A CA 1
ATOM 1458 C C . ASP A 1 176 ? 11.322 7.639 -4.812 1.00 76.31 176 ASP A C 1
ATOM 1460 O O . ASP A 1 176 ? 11.319 8.629 -4.072 1.00 76.31 176 ASP A O 1
ATOM 1464 N N . VAL A 1 177 ? 11.570 6.399 -4.372 1.00 77.75 177 VAL A N 1
ATOM 1465 C CA . VAL A 1 177 ? 11.903 6.082 -2.977 1.00 77.75 177 VAL A CA 1
ATOM 1466 C C . VAL A 1 177 ? 13.243 6.710 -2.587 1.00 77.75 177 VAL A C 1
ATOM 1468 O O . VAL A 1 177 ? 13.311 7.395 -1.566 1.00 77.75 177 VAL A O 1
ATOM 1471 N N . ILE A 1 178 ? 14.284 6.584 -3.417 1.00 78.25 178 ILE A N 1
ATOM 1472 C CA . ILE A 1 178 ? 15.598 7.216 -3.186 1.00 78.25 178 ILE A CA 1
ATOM 1473 C C . ILE A 1 178 ? 15.472 8.746 -3.128 1.00 78.25 178 ILE A C 1
ATOM 1475 O O . ILE A 1 178 ? 15.995 9.390 -2.218 1.00 78.25 178 ILE A O 1
ATOM 1479 N N . ASN A 1 179 ? 14.744 9.349 -4.070 1.00 77.81 179 ASN A N 1
ATOM 1480 C CA . ASN A 1 179 ? 14.521 10.792 -4.115 1.00 77.81 179 ASN A CA 1
ATOM 1481 C C . ASN A 1 179 ? 13.768 11.282 -2.877 1.00 77.81 179 ASN A C 1
ATOM 1483 O O . ASN A 1 179 ? 14.085 12.344 -2.339 1.00 77.81 179 ASN A O 1
ATOM 1487 N N . PHE A 1 180 ? 12.763 10.526 -2.433 1.00 90.38 180 PHE A N 1
ATOM 1488 C CA . PHE A 1 180 ? 12.068 10.791 -1.182 1.00 90.38 180 PHE A CA 1
ATOM 1489 C C . PHE A 1 180 ? 13.024 10.728 0.008 1.00 90.38 180 PHE A C 1
ATOM 1491 O O . PHE A 1 180 ? 13.067 11.689 0.771 1.00 90.38 180 PHE A O 1
ATOM 1498 N N . LEU A 1 181 ? 13.828 9.669 0.133 1.00 91.38 181 LEU A N 1
ATOM 1499 C CA . LEU A 1 181 ? 14.792 9.520 1.224 1.00 91.38 181 LEU A CA 1
ATOM 1500 C C . LEU A 1 181 ? 15.797 10.676 1.252 1.00 91.38 181 LEU A C 1
ATOM 1502 O O . LEU A 1 181 ? 15.987 11.284 2.299 1.00 91.38 181 LEU A O 1
ATOM 1506 N N . ASN A 1 182 ? 16.354 11.072 0.106 1.00 81.81 182 ASN A N 1
ATOM 1507 C CA . ASN A 1 182 ? 17.268 12.215 0.019 1.00 81.81 182 ASN A CA 1
ATOM 1508 C C . ASN A 1 182 ? 16.617 13.520 0.511 1.00 81.81 182 ASN A C 1
ATOM 1510 O O . ASN A 1 182 ? 17.223 14.269 1.279 1.00 81.81 182 ASN A O 1
ATOM 1514 N N . ARG A 1 183 ? 15.366 13.795 0.107 1.00 89.00 183 ARG A N 1
ATOM 1515 C CA . ARG A 1 183 ? 14.613 14.962 0.606 1.00 89.00 183 ARG A CA 1
ATOM 1516 C C . ARG A 1 183 ? 14.298 14.841 2.095 1.00 89.00 183 ARG A C 1
ATOM 1518 O O . ARG A 1 183 ? 14.360 15.839 2.807 1.00 89.00 183 ARG A O 1
ATOM 1525 N N . PHE A 1 184 ? 13.941 13.647 2.552 1.00 89.12 184 PHE A N 1
ATOM 1526 C CA . PHE A 1 184 ? 13.608 13.365 3.941 1.00 89.12 184 PHE A CA 1
ATOM 1527 C C . PHE A 1 184 ? 14.812 13.605 4.862 1.00 89.12 184 PHE A C 1
ATOM 1529 O O . PHE A 1 184 ? 14.684 14.324 5.853 1.00 89.12 184 PHE A O 1
ATOM 1536 N N . GLU A 1 185 ? 15.993 13.107 4.484 1.00 87.69 185 GLU A N 1
ATOM 1537 C CA . GLU A 1 185 ? 17.255 13.364 5.186 1.00 87.69 185 GLU A CA 1
ATOM 1538 C C . GLU A 1 185 ? 17.612 14.855 5.188 1.00 87.69 185 GLU A C 1
ATOM 1540 O O . GLU A 1 185 ? 17.929 15.417 6.235 1.00 87.69 185 GLU A O 1
ATOM 1545 N N . ALA A 1 186 ? 17.479 15.538 4.045 1.00 80.12 186 ALA A N 1
ATOM 1546 C CA . ALA A 1 186 ? 17.787 16.966 3.936 1.00 80.12 186 ALA A CA 1
ATOM 1547 C C . ALA A 1 186 ? 16.891 17.859 4.816 1.00 80.12 186 ALA A C 1
ATOM 1549 O O . ALA A 1 186 ? 17.325 18.921 5.261 1.00 80.12 186 ALA A O 1
ATOM 1550 N N . ARG A 1 187 ? 15.645 17.442 5.081 1.00 85.88 187 ARG A N 1
ATOM 1551 C CA . ARG A 1 187 ? 14.715 18.156 5.974 1.00 85.88 187 ARG A CA 1
ATOM 1552 C C . ARG A 1 187 ? 15.057 17.977 7.461 1.00 85.88 187 ARG A C 1
ATOM 1554 O O . ARG A 1 187 ? 14.513 18.718 8.275 1.00 85.88 187 ARG A O 1
ATOM 1561 N N . ASN A 1 188 ? 15.925 17.020 7.812 1.00 84.94 188 ASN A N 1
ATOM 1562 C CA . ASN A 1 188 ? 16.323 16.696 9.188 1.00 84.94 188 ASN A CA 1
ATOM 1563 C C . ASN A 1 188 ? 15.119 16.552 10.145 1.00 84.94 188 ASN A C 1
ATOM 1565 O O . ASN A 1 188 ? 15.095 17.112 11.243 1.00 84.94 188 ASN A O 1
ATOM 1569 N N . LEU A 1 189 ? 14.077 15.853 9.681 1.00 86.38 189 LEU A N 1
ATOM 1570 C CA . LEU A 1 189 ? 12.856 15.622 10.452 1.00 86.38 189 LEU A CA 1
ATOM 1571 C C . LEU A 1 189 ? 13.081 14.564 11.533 1.00 86.38 189 LEU A C 1
ATOM 1573 O O . LEU A 1 189 ? 13.944 13.694 11.414 1.00 86.38 189 LEU A O 1
ATOM 1577 N N . GLU A 1 190 ? 12.250 14.604 12.572 1.00 85.38 190 GLU A N 1
ATOM 1578 C CA . GLU A 1 190 ? 12.239 13.561 13.591 1.00 85.38 190 GLU A CA 1
ATOM 1579 C C . GLU A 1 190 ? 11.826 12.205 12.985 1.00 85.38 190 GLU A C 1
ATOM 1581 O O . GLU A 1 190 ? 10.869 12.111 12.211 1.00 85.38 190 GLU A O 1
ATOM 1586 N N . LYS A 1 191 ? 12.565 11.150 13.349 1.00 84.00 191 LYS A N 1
ATOM 1587 C CA . LYS A 1 191 ? 12.372 9.772 12.876 1.00 84.00 191 LYS A CA 1
ATOM 1588 C C . LYS A 1 191 ? 11.957 8.891 14.046 1.00 84.00 191 LYS A C 1
ATOM 1590 O O . LYS A 1 191 ? 12.789 8.212 14.642 1.00 84.00 191 LYS A O 1
ATOM 1595 N N . TYR A 1 192 ? 10.684 8.966 14.417 1.00 81.88 192 TYR A N 1
ATOM 1596 C CA . TYR A 1 192 ? 10.164 8.209 15.554 1.00 81.88 192 TYR A CA 1
ATOM 1597 C C . TYR A 1 192 ? 10.126 6.711 15.231 1.00 81.88 192 TYR A C 1
ATOM 1599 O O . TYR A 1 192 ? 10.875 5.932 15.822 1.00 81.88 192 TYR A O 1
ATOM 1607 N N . HIS A 1 193 ? 9.326 6.354 14.222 1.00 85.31 193 HIS A N 1
ATOM 1608 C CA . HIS A 1 193 ? 9.071 4.971 13.842 1.00 85.31 193 HIS A CA 1
ATOM 1609 C C . HIS A 1 193 ? 9.992 4.484 12.726 1.00 85.31 193 HIS A C 1
ATOM 1611 O O . HIS A 1 193 ? 10.335 5.251 11.820 1.00 85.31 193 HIS A O 1
ATOM 1617 N N . THR A 1 194 ? 10.324 3.191 12.746 1.00 88.50 194 THR A N 1
ATOM 1618 C CA . THR A 1 194 ? 10.894 2.528 11.566 1.00 88.50 194 THR A CA 1
ATOM 1619 C C . THR A 1 194 ? 9.774 2.198 10.585 1.00 88.50 194 THR A C 1
ATOM 1621 O O . THR A 1 194 ? 8.845 1.464 10.916 1.00 88.50 194 THR A O 1
ATOM 1624 N N . ILE A 1 195 ? 9.840 2.754 9.374 1.00 90.69 195 ILE A N 1
ATOM 1625 C CA . ILE A 1 195 ? 8.796 2.590 8.353 1.00 90.69 195 ILE A CA 1
ATOM 1626 C C . ILE A 1 195 ? 9.395 1.921 7.121 1.00 90.69 195 ILE A C 1
ATOM 1628 O O . ILE A 1 195 ? 10.264 2.493 6.460 1.00 90.69 195 ILE A O 1
ATOM 1632 N N . GLU A 1 196 ? 8.898 0.727 6.797 1.00 87.50 196 GLU A N 1
ATOM 1633 C CA . GLU A 1 196 ? 9.238 0.023 5.561 1.00 87.50 196 GLU A CA 1
ATOM 1634 C C . GLU A 1 196 ? 8.688 0.768 4.341 1.00 87.50 196 GLU A C 1
ATOM 1636 O O . GLU A 1 196 ? 7.502 1.123 4.273 1.00 87.50 196 GLU A O 1
ATOM 1641 N N . LEU A 1 197 ? 9.545 0.957 3.349 1.00 86.06 197 LEU A N 1
ATOM 1642 C CA . LEU A 1 197 ? 9.238 1.533 2.048 1.00 86.06 197 LEU A CA 1
ATOM 1643 C C . LEU A 1 197 ? 9.320 0.434 0.971 1.00 86.06 197 LEU A C 1
ATOM 1645 O O . LEU A 1 197 ? 9.843 -0.653 1.228 1.00 86.06 197 LEU A O 1
ATOM 1649 N N . PRO A 1 198 ? 8.785 0.677 -0.238 1.00 79.31 198 PRO A N 1
ATOM 1650 C CA . PRO A 1 198 ? 8.982 -0.234 -1.362 1.00 79.31 198 PRO A CA 1
ATOM 1651 C C . PRO A 1 198 ? 10.469 -0.516 -1.636 1.00 79.31 198 PRO A C 1
ATOM 1653 O O . PRO A 1 198 ? 11.339 0.262 -1.245 1.00 79.31 198 PRO A O 1
ATOM 1656 N N . PHE A 1 199 ? 10.750 -1.627 -2.323 1.00 75.31 199 PHE A N 1
ATOM 1657 C CA . PHE A 1 199 ? 12.104 -2.050 -2.725 1.00 75.31 199 PHE A CA 1
ATOM 1658 C C . PHE A 1 199 ? 13.068 -2.348 -1.560 1.00 75.31 199 PHE A C 1
ATOM 1660 O O . PHE A 1 199 ? 14.281 -2.324 -1.723 1.00 75.31 199 PHE A O 1
ATOM 1667 N N . GLY A 1 200 ? 12.542 -2.646 -0.366 1.00 69.81 200 GLY A N 1
ATOM 1668 C CA . GLY A 1 200 ? 13.354 -3.025 0.799 1.00 69.81 200 GLY A CA 1
ATOM 1669 C C . GLY A 1 200 ? 14.029 -1.851 1.515 1.00 69.81 200 GLY A C 1
ATOM 1670 O O . GLY A 1 200 ? 14.789 -2.063 2.460 1.00 69.81 200 GLY A O 1
ATOM 1671 N N . TYR A 1 201 ? 13.738 -0.614 1.106 1.00 84.38 201 TYR A N 1
ATOM 1672 C CA . TYR A 1 201 ? 14.177 0.577 1.823 1.00 84.38 201 TYR A CA 1
ATOM 1673 C C . TYR A 1 201 ? 13.396 0.757 3.123 1.00 84.38 201 TYR A C 1
ATOM 1675 O O . TYR A 1 201 ? 12.270 0.285 3.279 1.00 84.38 201 TYR A O 1
ATOM 1683 N N . LYS A 1 202 ? 13.973 1.512 4.056 1.00 88.75 202 LYS A N 1
ATOM 1684 C CA . LYS A 1 202 ? 13.286 1.910 5.281 1.00 88.75 202 LYS A CA 1
ATOM 1685 C C . LYS A 1 202 ? 13.702 3.299 5.733 1.00 88.75 202 LYS A C 1
ATOM 1687 O O . LYS A 1 202 ? 14.849 3.704 5.553 1.00 88.75 202 LYS A O 1
ATOM 1692 N N . ILE A 1 203 ? 12.773 4.002 6.370 1.00 91.38 203 ILE A N 1
ATOM 1693 C CA . ILE A 1 203 ? 13.115 5.104 7.268 1.00 91.38 203 ILE A CA 1
ATOM 1694 C C . ILE A 1 203 ? 13.533 4.461 8.584 1.00 91.38 203 ILE A C 1
ATOM 1696 O O . ILE A 1 203 ? 12.730 3.759 9.191 1.00 91.38 203 ILE A O 1
ATOM 1700 N N . GLN A 1 204 ? 14.774 4.678 9.013 1.00 88.38 204 GLN A N 1
ATOM 1701 C CA . GLN A 1 204 ? 15.263 4.159 10.286 1.00 88.38 204 GLN A CA 1
ATOM 1702 C C . GLN A 1 204 ? 14.829 5.083 11.430 1.00 88.38 204 GLN A C 1
ATOM 1704 O O . GLN A 1 204 ? 15.347 6.196 11.562 1.00 88.38 204 GLN A O 1
ATOM 1709 N N . GLY A 1 205 ? 13.884 4.618 12.248 1.00 84.62 205 GLY A N 1
ATOM 1710 C CA . GLY A 1 205 ? 13.468 5.306 13.464 1.00 84.62 205 GLY A CA 1
ATOM 1711 C C . GLY A 1 205 ? 14.408 5.019 14.633 1.00 84.62 205 GLY A C 1
ATOM 1712 O O . GLY A 1 205 ? 15.116 4.008 14.645 1.00 84.62 205 GLY A O 1
ATOM 1713 N N . TYR A 1 206 ? 14.405 5.884 15.650 1.00 81.12 206 TYR A N 1
ATOM 1714 C CA . TYR A 1 206 ? 15.177 5.657 16.882 1.00 81.12 206 TYR A CA 1
ATOM 1715 C C . TYR A 1 206 ? 14.519 4.648 17.840 1.00 81.12 206 TYR A C 1
ATOM 1717 O O . TYR A 1 206 ? 15.047 4.382 18.920 1.00 81.12 206 TYR A O 1
ATOM 1725 N N . ASN A 1 207 ? 13.355 4.105 17.476 1.00 69.19 207 ASN A N 1
ATOM 1726 C CA . ASN A 1 207 ? 12.520 3.277 18.340 1.00 69.19 207 ASN A CA 1
ATOM 1727 C C . ASN A 1 207 ? 12.224 1.867 17.772 1.00 69.19 207 ASN A C 1
ATOM 1729 O O . ASN A 1 207 ? 11.225 1.235 18.120 1.00 69.19 207 ASN A O 1
ATOM 1733 N N . GLU A 1 208 ? 13.123 1.356 16.926 1.00 62.69 208 GLU A N 1
ATOM 1734 C CA . GLU A 1 208 ? 12.976 0.084 16.197 1.00 62.69 208 GLU A CA 1
ATOM 1735 C C . GLU A 1 208 ? 12.612 -1.116 17.103 1.00 62.69 208 GLU A C 1
ATOM 1737 O O . GLU A 1 208 ? 11.756 -1.918 16.747 1.00 62.69 208 GLU A O 1
ATOM 1742 N N . ASP A 1 209 ? 13.160 -1.214 18.320 1.00 59.25 209 ASP A N 1
ATOM 1743 C CA . ASP A 1 209 ? 12.999 -2.403 19.181 1.00 59.25 209 ASP A CA 1
ATOM 1744 C C . ASP A 1 209 ? 11.634 -2.560 19.884 1.00 59.25 209 ASP A C 1
ATOM 1746 O O . ASP A 1 209 ? 11.363 -3.614 20.484 1.00 59.25 209 ASP A O 1
ATOM 1750 N N . TYR A 1 210 ? 10.788 -1.524 19.894 1.00 60.94 210 TYR A N 1
ATOM 1751 C CA . TYR A 1 210 ? 9.612 -1.476 20.780 1.00 60.94 210 TYR A CA 1
ATOM 1752 C C . TYR A 1 210 ? 8.271 -1.389 20.052 1.00 60.94 210 TYR A C 1
ATOM 1754 O O . TYR A 1 210 ? 7.266 -1.849 20.590 1.00 60.94 210 TYR A O 1
ATOM 1762 N N . GLU A 1 211 ? 8.238 -0.826 18.849 1.00 61.59 211 GLU A N 1
ATOM 1763 C CA . GLU A 1 211 ? 6.989 -0.480 18.156 1.00 61.59 211 GLU A CA 1
ATOM 1764 C C . GLU A 1 211 ? 6.384 -1.654 17.396 1.00 61.59 211 GLU A C 1
ATOM 1766 O O . GLU A 1 211 ? 5.171 -1.851 17.469 1.00 61.59 211 GLU A O 1
ATOM 1771 N N . HIS A 1 212 ? 7.228 -2.489 16.776 1.00 63.19 212 HIS A N 1
ATOM 1772 C CA . HIS A 1 212 ? 6.801 -3.775 16.220 1.00 63.19 212 HIS A CA 1
ATOM 1773 C C . HIS A 1 212 ? 6.061 -4.600 17.280 1.00 63.19 212 HIS A C 1
ATOM 1775 O O . HIS A 1 212 ? 5.015 -5.169 16.995 1.00 63.19 212 HIS A O 1
ATOM 1781 N N . LYS A 1 213 ? 6.516 -4.537 18.539 1.00 73.94 213 LYS A N 1
ATOM 1782 C CA . LYS A 1 213 ? 5.875 -5.230 19.663 1.00 73.94 213 LYS A CA 1
ATOM 1783 C C . LYS A 1 213 ? 4.518 -4.627 20.033 1.00 73.94 213 LYS A C 1
ATOM 1785 O O . LYS A 1 213 ? 3.588 -5.381 20.292 1.00 73.94 213 LYS A O 1
ATOM 1790 N N . SER A 1 214 ? 4.374 -3.296 20.049 1.00 83.31 214 SER A N 1
ATOM 1791 C CA . SER A 1 214 ? 3.064 -2.670 20.304 1.00 83.31 214 SER A CA 1
ATOM 1792 C C . SER A 1 214 ? 2.061 -3.017 19.202 1.00 83.31 214 SER A C 1
ATOM 1794 O O . SER A 1 214 ? 0.917 -3.353 19.506 1.00 83.31 214 SER A O 1
ATOM 1796 N N . TRP A 1 215 ? 2.473 -2.977 17.929 1.00 88.75 215 TRP A N 1
ATOM 1797 C CA . TRP A 1 215 ? 1.596 -3.370 16.827 1.00 88.75 215 TRP A CA 1
ATOM 1798 C C . TRP A 1 215 ? 1.226 -4.856 16.878 1.00 88.75 215 TRP A C 1
ATOM 1800 O O . TRP A 1 215 ? 0.044 -5.173 16.768 1.00 88.75 215 TRP A O 1
ATOM 1810 N N . GLU A 1 216 ? 2.191 -5.752 17.112 1.00 87.25 216 GLU A N 1
ATOM 1811 C CA . GLU A 1 216 ? 1.945 -7.188 17.306 1.00 87.25 216 GLU A CA 1
ATOM 1812 C C . GLU A 1 216 ? 0.877 -7.410 18.383 1.00 87.25 216 GLU A C 1
ATOM 1814 O O . GLU A 1 216 ? -0.173 -7.986 18.095 1.00 87.25 216 GLU A O 1
ATOM 1819 N N . GLN A 1 217 ? 1.067 -6.830 19.573 1.00 90.44 217 GLN A N 1
ATOM 1820 C CA . GLN A 1 217 ? 0.112 -6.927 20.678 1.00 90.44 217 GLN A CA 1
ATOM 1821 C C . GLN A 1 217 ? -1.281 -6.400 20.302 1.00 90.44 217 GLN A C 1
ATOM 1823 O O . GLN A 1 217 ? -2.285 -7.040 20.609 1.00 90.44 217 GLN A O 1
ATOM 1828 N N . ILE A 1 218 ? -1.366 -5.246 19.631 1.00 92.62 218 ILE A N 1
ATOM 1829 C CA . ILE A 1 218 ? -2.643 -4.655 19.201 1.00 92.62 218 ILE A CA 1
ATOM 1830 C C . ILE A 1 218 ? -3.343 -5.552 18.168 1.00 92.62 218 ILE A C 1
ATOM 1832 O O . ILE A 1 218 ? -4.550 -5.791 18.267 1.00 92.62 218 ILE A O 1
ATOM 1836 N N . SER A 1 219 ? -2.592 -6.075 17.199 1.00 91.75 219 SER A N 1
ATOM 1837 C CA . SER A 1 219 ? -3.107 -6.929 16.124 1.00 91.75 219 SER A CA 1
ATOM 1838 C C . SER A 1 219 ? -3.582 -8.302 16.619 1.00 91.75 219 SER A C 1
ATOM 1840 O O . SER A 1 219 ? -4.520 -8.868 16.059 1.00 91.75 219 SER A O 1
ATOM 1842 N N . GLU A 1 220 ? -3.008 -8.812 17.713 1.00 91.31 220 GLU A N 1
ATOM 1843 C CA . GLU A 1 220 ? -3.472 -10.030 18.386 1.00 91.31 220 GLU A CA 1
ATOM 1844 C C . GLU A 1 220 ? -4.795 -9.820 19.128 1.00 91.31 220 GLU A C 1
ATOM 1846 O O . GLU A 1 220 ? -5.616 -10.737 19.254 1.00 91.31 220 GLU A O 1
ATOM 1851 N N . ILE A 1 221 ? -5.021 -8.613 19.655 1.00 93.19 221 ILE A N 1
ATOM 1852 C CA . ILE A 1 221 ? -6.204 -8.351 20.467 1.00 93.19 221 ILE A CA 1
ATOM 1853 C C . ILE A 1 221 ? -7.409 -7.857 19.676 1.00 93.19 221 ILE A C 1
ATOM 1855 O O . ILE A 1 221 ? -8.524 -8.035 20.180 1.00 93.19 221 ILE A O 1
ATOM 1859 N N . TYR A 1 222 ? -7.206 -7.301 18.477 1.00 95.62 222 TYR A N 1
ATOM 1860 C CA . TYR A 1 222 ? -8.265 -6.722 17.657 1.00 95.62 222 TYR A CA 1
ATOM 1861 C C . TYR A 1 222 ? -8.107 -6.993 16.156 1.00 95.62 222 TYR A C 1
ATOM 1863 O O . TYR A 1 222 ? -7.031 -6.858 15.581 1.00 95.62 222 TYR A O 1
ATOM 1871 N N . ASN A 1 223 ? -9.225 -7.294 15.490 1.00 94.62 223 ASN A N 1
ATOM 1872 C CA . ASN A 1 223 ? -9.270 -7.516 14.048 1.00 94.62 223 ASN A CA 1
ATOM 1873 C C . ASN A 1 223 ? -9.780 -6.273 13.301 1.00 94.62 223 ASN A C 1
ATOM 1875 O O . ASN A 1 223 ? -10.969 -5.948 13.338 1.00 94.62 223 ASN A O 1
ATOM 1879 N N . PHE A 1 224 ? -8.892 -5.631 12.544 1.00 94.50 224 PHE A N 1
ATOM 1880 C CA . PHE A 1 224 ? -9.205 -4.435 11.758 1.00 94.50 224 PHE A CA 1
ATOM 1881 C C . PHE A 1 224 ? -9.868 -4.729 10.403 1.00 94.50 224 PHE A C 1
ATOM 1883 O O . PHE A 1 224 ? -10.275 -3.794 9.709 1.00 94.50 224 PHE A O 1
ATOM 1890 N N . LYS A 1 225 ? -10.023 -6.002 10.010 1.00 92.69 225 LYS A N 1
ATOM 1891 C CA . LYS A 1 225 ? -10.543 -6.379 8.690 1.00 92.69 225 LYS A CA 1
ATOM 1892 C C . LYS A 1 225 ? -11.905 -5.746 8.407 1.00 92.69 225 LYS A C 1
ATOM 1894 O O . LYS A 1 225 ? -12.866 -5.926 9.152 1.00 92.69 225 LYS A O 1
ATOM 1899 N N . GLY A 1 226 ? -11.995 -5.030 7.287 1.00 87.12 226 GLY A N 1
ATOM 1900 C CA . GLY A 1 226 ? -13.246 -4.413 6.838 1.00 87.12 226 GLY A CA 1
ATOM 1901 C C . GLY A 1 226 ? -13.688 -3.179 7.640 1.00 87.12 226 GLY A C 1
ATOM 1902 O O . GLY A 1 226 ? -14.736 -2.613 7.327 1.00 87.12 226 GLY A O 1
ATOM 1903 N N . LYS A 1 227 ? -12.909 -2.744 8.639 1.00 96.69 227 LYS A N 1
ATOM 1904 C CA . LYS A 1 227 ? -13.240 -1.614 9.516 1.00 96.69 227 LYS A CA 1
ATOM 1905 C C . LYS A 1 227 ? -12.839 -0.274 8.913 1.00 96.69 227 LYS A C 1
ATOM 1907 O O . LYS A 1 227 ? -11.880 -0.180 8.141 1.00 96.69 227 LYS A O 1
ATOM 1912 N N . ARG A 1 228 ? -13.565 0.772 9.299 1.00 97.75 228 ARG A N 1
ATOM 1913 C CA . ARG A 1 228 ? -13.167 2.166 9.119 1.00 97.75 228 ARG A CA 1
ATOM 1914 C C . ARG A 1 228 ? -12.452 2.646 10.384 1.00 97.75 228 ARG A C 1
ATOM 1916 O O . ARG A 1 228 ? -13.076 2.726 11.439 1.00 97.75 228 ARG A O 1
ATOM 1923 N N . VAL A 1 229 ? -11.167 2.967 10.276 1.00 98.31 229 VAL A N 1
ATOM 1924 C CA . VAL A 1 229 ? -10.289 3.198 11.435 1.00 98.31 229 VAL A CA 1
ATOM 1925 C C . VAL A 1 229 ? -9.675 4.595 11.405 1.00 98.31 229 VAL A C 1
ATOM 1927 O O . VAL A 1 229 ? -9.379 5.108 10.323 1.00 98.31 229 VAL A O 1
ATOM 1930 N N . ALA A 1 230 ? -9.482 5.194 12.578 1.00 98.50 230 ALA A N 1
ATOM 1931 C CA . ALA A 1 230 ? -8.739 6.439 12.744 1.00 98.50 230 ALA A CA 1
ATOM 1932 C C . ALA A 1 230 ? -7.611 6.285 13.768 1.00 98.50 230 ALA A C 1
ATOM 1934 O O . ALA A 1 230 ? -7.825 5.743 14.849 1.00 98.50 230 ALA A O 1
ATOM 1935 N N . ASP A 1 231 ? -6.437 6.799 13.426 1.00 98.25 231 ASP A N 1
ATOM 1936 C CA . ASP A 1 231 ? -5.260 6.894 14.286 1.00 98.25 231 ASP A CA 1
ATOM 1937 C C . ASP A 1 231 ? -5.033 8.366 14.648 1.00 98.25 231 ASP A C 1
ATOM 1939 O O . ASP A 1 231 ? -4.738 9.190 13.775 1.00 98.25 231 ASP A O 1
ATOM 1943 N N . ILE A 1 232 ? -5.257 8.717 15.915 1.00 97.44 232 ILE A N 1
ATOM 1944 C CA . ILE A 1 232 ? -5.115 10.085 16.416 1.00 97.44 232 ILE A CA 1
ATOM 1945 C C . ILE A 1 232 ? -3.715 10.245 17.005 1.00 97.44 232 ILE A C 1
ATOM 1947 O O . ILE A 1 232 ? -3.338 9.517 17.917 1.00 97.44 232 ILE A O 1
ATOM 1951 N N . GLY A 1 233 ? -2.966 11.228 16.507 1.00 95.25 233 GLY A N 1
ATOM 1952 C CA . GLY A 1 233 ? -1.536 11.366 16.781 1.00 95.25 233 GLY A CA 1
ATOM 1953 C C . GLY A 1 233 ? -0.680 10.418 15.948 1.00 95.25 233 GLY A C 1
ATOM 1954 O O . GLY A 1 233 ? 0.283 9.853 16.463 1.00 95.25 233 GLY A O 1
ATOM 1955 N N . CYS A 1 234 ? -1.042 10.216 14.677 1.00 95.62 234 CYS A N 1
ATOM 1956 C CA . CYS A 1 234 ? -0.420 9.205 13.821 1.00 95.62 234 CYS A CA 1
ATOM 1957 C C . CYS A 1 234 ? 1.036 9.519 13.438 1.00 95.62 234 CYS A C 1
ATOM 1959 O O . CYS A 1 234 ? 1.721 8.663 12.870 1.00 95.62 234 CYS A O 1
ATOM 1961 N N . PHE A 1 235 ? 1.511 10.746 13.678 1.00 94.62 235 PHE A N 1
ATOM 1962 C CA . PHE A 1 235 ? 2.812 11.242 13.246 1.00 94.62 235 PHE A CA 1
ATOM 1963 C C . PHE A 1 235 ? 3.062 10.950 11.751 1.00 94.62 235 PHE A C 1
ATOM 1965 O O . PHE A 1 235 ? 2.320 11.426 10.894 1.00 94.62 235 PHE A O 1
ATOM 1972 N N . GLN A 1 236 ? 4.082 10.153 11.421 1.00 95.06 236 GLN A N 1
ATOM 1973 C CA . GLN A 1 236 ? 4.428 9.748 10.050 1.00 95.06 236 GLN A CA 1
ATOM 1974 C C . GLN A 1 236 ? 3.623 8.539 9.528 1.00 95.06 236 GLN A C 1
ATOM 1976 O O . GLN A 1 236 ? 3.843 8.107 8.400 1.00 95.06 236 GLN A O 1
ATOM 1981 N N . GLY A 1 237 ? 2.677 8.007 10.309 1.00 95.88 237 GLY A N 1
ATOM 1982 C CA . GLY A 1 237 ? 1.661 7.061 9.842 1.00 95.88 237 GLY A CA 1
ATOM 1983 C C . GLY A 1 237 ? 1.983 5.574 10.006 1.00 95.88 237 GLY A C 1
ATOM 1984 O O . GLY A 1 237 ? 1.327 4.765 9.358 1.00 95.88 237 GLY A O 1
ATOM 1985 N N . TYR A 1 238 ? 2.944 5.186 10.852 1.00 94.62 238 TYR A N 1
ATOM 1986 C CA . TYR A 1 238 ? 3.347 3.779 11.043 1.00 94.62 238 TYR A CA 1
ATOM 1987 C C . TYR A 1 238 ? 2.154 2.825 11.252 1.00 94.62 238 TYR A C 1
ATOM 1989 O O . TYR A 1 238 ? 1.914 1.946 10.422 1.00 94.62 238 TYR A O 1
ATOM 1997 N N . PHE A 1 239 ? 1.342 3.049 12.293 1.00 94.94 239 PHE A N 1
ATOM 1998 C CA . PHE A 1 239 ? 0.177 2.203 12.579 1.00 94.94 239 PHE A CA 1
ATOM 1999 C C . PHE A 1 239 ? -0.893 2.290 11.487 1.00 94.94 239 PHE A C 1
ATOM 2001 O O . PHE A 1 239 ? -1.584 1.309 11.211 1.00 94.94 239 PHE A O 1
ATOM 2008 N N . CYS A 1 240 ? -1.010 3.436 10.810 1.00 97.44 240 CYS A N 1
ATOM 2009 C CA . CYS A 1 240 ? -1.896 3.577 9.660 1.00 97.44 240 CYS A CA 1
ATOM 2010 C C . CYS A 1 240 ? -1.506 2.627 8.517 1.00 97.44 240 CYS A C 1
ATOM 2012 O O . CYS A 1 240 ? -2.386 1.981 7.946 1.00 97.44 240 CYS A O 1
ATOM 2014 N N . PHE A 1 241 ? -0.214 2.518 8.189 1.00 95.19 241 PHE A N 1
ATOM 2015 C CA . PHE A 1 241 ? 0.267 1.612 7.139 1.00 95.19 241 PHE A CA 1
ATOM 2016 C C . PHE A 1 241 ? 0.035 0.147 7.494 1.00 95.19 241 PHE A C 1
ATOM 2018 O O . PHE A 1 241 ? -0.356 -0.642 6.634 1.00 95.19 241 PHE A O 1
ATOM 2025 N N . GLU A 1 242 ? 0.219 -0.206 8.761 1.00 93.06 242 GLU A N 1
ATOM 2026 C CA . GLU A 1 242 ? -0.036 -1.555 9.242 1.00 93.06 242 GLU A CA 1
ATOM 2027 C C . GLU A 1 242 ? -1.531 -1.916 9.213 1.00 93.06 242 GLU A C 1
ATOM 2029 O O . GLU A 1 242 ? -1.920 -2.947 8.655 1.00 93.06 242 GLU A O 1
ATOM 2034 N N . MET A 1 243 ? -2.404 -1.027 9.699 1.00 94.94 243 MET A N 1
ATOM 2035 C CA . MET A 1 243 ? -3.857 -1.219 9.624 1.00 94.94 243 MET A CA 1
ATOM 2036 C C . MET A 1 243 ? -4.366 -1.286 8.180 1.00 94.94 243 MET A C 1
ATOM 2038 O O . MET A 1 243 ? -5.273 -2.071 7.885 1.00 94.94 243 MET A O 1
ATOM 2042 N N . ALA A 1 244 ? -3.783 -0.509 7.260 1.00 93.81 244 ALA A N 1
ATOM 2043 C CA . ALA A 1 244 ? -4.203 -0.451 5.858 1.00 93.81 244 ALA A CA 1
ATOM 2044 C C . ALA A 1 244 ? -4.059 -1.786 5.112 1.00 93.81 244 ALA A C 1
ATOM 2046 O O . ALA A 1 244 ? -4.707 -1.976 4.085 1.00 93.81 244 ALA A O 1
ATOM 2047 N N . ARG A 1 245 ? -3.276 -2.736 5.643 1.00 87.25 245 ARG A N 1
ATOM 2048 C CA . ARG A 1 245 ? -3.156 -4.092 5.085 1.00 87.25 245 ARG A CA 1
ATOM 2049 C C . ARG A 1 245 ? -4.475 -4.875 5.130 1.00 87.25 245 ARG A C 1
ATOM 2051 O O . ARG A 1 245 ? -4.672 -5.775 4.319 1.00 87.25 245 ARG A O 1
ATOM 2058 N N . THR A 1 246 ? -5.373 -4.570 6.075 1.00 87.25 246 THR A N 1
ATOM 2059 C CA . THR A 1 246 ? -6.631 -5.325 6.269 1.00 87.25 246 THR A CA 1
ATOM 2060 C C . THR A 1 246 ? -7.877 -4.453 6.445 1.00 87.25 246 THR A C 1
ATOM 2062 O O . THR A 1 246 ? -8.987 -4.895 6.123 1.00 87.25 246 THR A O 1
ATOM 2065 N N . ALA A 1 247 ? -7.728 -3.223 6.944 1.00 92.31 247 ALA A N 1
ATOM 2066 C CA . ALA A 1 247 ? -8.831 -2.293 7.144 1.00 92.31 247 ALA A CA 1
ATOM 2067 C C . ALA A 1 247 ? -9.479 -1.871 5.819 1.00 92.31 247 ALA A C 1
ATOM 2069 O O . ALA A 1 247 ? -8.839 -1.809 4.774 1.00 92.31 247 ALA A O 1
ATOM 2070 N N . LYS A 1 248 ? -10.773 -1.535 5.863 1.00 89.94 248 LYS A N 1
ATOM 2071 C CA . LYS A 1 248 ? -11.498 -1.030 4.686 1.00 89.94 248 LYS A CA 1
ATOM 2072 C C . LYS A 1 248 ? -11.068 0.391 4.336 1.00 89.94 248 LYS A C 1
ATOM 2074 O O . LYS A 1 248 ? -11.028 0.748 3.161 1.00 89.94 248 LYS A O 1
ATOM 2079 N N . ARG A 1 249 ? -10.834 1.225 5.354 1.00 95.06 249 ARG A N 1
ATOM 2080 C CA . ARG A 1 249 ? -10.420 2.619 5.178 1.00 95.06 249 ARG A CA 1
ATOM 2081 C C . ARG A 1 249 ? -9.708 3.132 6.422 1.00 95.06 249 ARG A C 1
ATOM 2083 O O . ARG A 1 249 ? -10.235 2.974 7.521 1.00 95.06 249 ARG A O 1
ATOM 2090 N N . VAL A 1 250 ? -8.560 3.773 6.227 1.00 98.25 250 VAL A N 1
ATOM 2091 C CA . VAL A 1 250 ? -7.696 4.277 7.302 1.00 98.25 250 VAL A CA 1
ATOM 2092 C C . VAL A 1 250 ? -7.586 5.794 7.221 1.00 98.25 250 VAL A C 1
ATOM 2094 O O . VAL A 1 250 ? -7.442 6.358 6.130 1.00 98.25 250 VAL A O 1
ATOM 2097 N N . TYR A 1 251 ? -7.653 6.432 8.385 1.00 98.38 251 TYR A N 1
ATOM 2098 C CA . TYR A 1 251 ? -7.485 7.864 8.571 1.00 98.38 251 TYR A CA 1
ATOM 2099 C C . TYR A 1 251 ? -6.376 8.111 9.592 1.00 98.38 251 TYR A C 1
ATOM 2101 O O . TYR A 1 251 ? -6.424 7.546 10.679 1.00 98.38 251 TYR A O 1
ATOM 2109 N N . GLY A 1 252 ? -5.397 8.939 9.247 1.00 98.31 252 GLY A N 1
ATOM 2110 C CA . GLY A 1 252 ? -4.344 9.371 10.162 1.00 98.31 252 GLY A CA 1
ATOM 2111 C C . GLY A 1 252 ? -4.471 10.860 10.447 1.00 98.31 252 GLY A C 1
ATOM 2112 O O . GLY A 1 252 ? -4.588 11.663 9.518 1.00 98.31 252 GLY A O 1
ATOM 2113 N N . PHE A 1 253 ? -4.459 11.227 11.721 1.00 97.88 253 PHE A N 1
ATOM 2114 C CA . PHE A 1 253 ? -4.612 12.603 12.172 1.00 97.88 253 PHE A CA 1
ATOM 2115 C C . PHE A 1 253 ? -3.431 13.014 13.043 1.00 97.88 253 PHE A C 1
ATOM 2117 O O . PHE A 1 253 ? -3.091 12.305 13.985 1.00 97.88 253 PHE A O 1
ATOM 2124 N N . ASP A 1 254 ? -2.831 14.169 12.774 1.00 96.31 254 ASP A N 1
ATOM 2125 C CA . ASP A 1 254 ? -1.769 14.734 13.611 1.00 96.31 254 ASP A CA 1
ATOM 2126 C C . ASP A 1 254 ? -1.718 16.259 13.457 1.00 96.31 254 ASP A C 1
ATOM 2128 O O . ASP A 1 254 ? -2.013 16.793 12.388 1.00 96.31 254 ASP A O 1
ATOM 2132 N N . LYS A 1 255 ? -1.325 16.984 14.507 1.00 93.44 255 LYS A N 1
ATOM 2133 C CA . LYS A 1 255 ? -1.165 18.446 14.447 1.00 93.44 255 LYS A CA 1
ATOM 2134 C C . LYS A 1 255 ? 0.128 18.869 13.749 1.00 93.44 255 LYS A C 1
ATOM 2136 O O . LYS A 1 255 ? 0.256 20.016 13.324 1.00 93.44 255 LYS A O 1
ATOM 2141 N N . ASN A 1 256 ? 1.106 17.969 13.650 1.00 91.50 256 ASN A N 1
ATOM 2142 C CA . ASN A 1 256 ? 2.380 18.228 13.001 1.00 91.50 256 ASN A CA 1
ATOM 2143 C C . ASN A 1 256 ? 2.226 18.162 11.474 1.00 91.50 256 ASN A C 1
ATOM 2145 O O . ASN A 1 256 ? 2.168 17.088 10.874 1.00 91.50 256 ASN A O 1
ATOM 2149 N N . VAL A 1 257 ? 2.208 19.341 10.848 1.00 90.62 257 VAL A N 1
ATOM 2150 C CA . VAL A 1 257 ? 2.076 19.509 9.394 1.00 90.62 257 VAL A CA 1
ATOM 2151 C C . VAL A 1 257 ? 3.135 18.707 8.634 1.00 90.62 257 VAL A C 1
ATOM 2153 O O . VAL A 1 257 ? 2.785 17.930 7.748 1.00 90.62 257 VAL A O 1
ATOM 2156 N N . SER A 1 258 ? 4.409 18.816 9.022 1.00 89.75 258 SER A N 1
ATOM 2157 C CA . SER A 1 258 ? 5.516 18.121 8.352 1.00 89.75 258 SER A CA 1
ATOM 2158 C C . SER A 1 258 ? 5.411 16.597 8.469 1.00 89.75 258 SER A C 1
ATOM 2160 O O . SER A 1 258 ? 5.780 15.875 7.539 1.00 89.75 258 SER A O 1
ATOM 2162 N N . ALA A 1 259 ? 4.899 16.090 9.595 1.00 91.69 259 ALA A N 1
ATOM 2163 C CA . ALA A 1 259 ? 4.670 14.659 9.784 1.00 91.69 259 ALA A CA 1
ATOM 2164 C C . ALA A 1 259 ? 3.545 14.150 8.868 1.00 91.69 259 ALA A C 1
ATOM 2166 O O . ALA A 1 259 ? 3.730 13.143 8.188 1.00 91.69 259 ALA A O 1
ATOM 2167 N N . ILE A 1 260 ? 2.438 14.894 8.763 1.00 95.38 260 ILE A N 1
ATOM 2168 C CA . ILE A 1 260 ? 1.322 14.571 7.862 1.00 95.38 260 ILE A CA 1
ATOM 2169 C C . ILE A 1 260 ? 1.732 14.640 6.391 1.00 95.38 260 ILE A C 1
ATOM 2171 O O . ILE A 1 260 ? 1.360 13.768 5.607 1.00 95.38 260 ILE A O 1
ATOM 2175 N N . GLU A 1 261 ? 2.511 15.644 5.992 1.00 88.88 261 GLU A N 1
ATOM 2176 C CA . GLU A 1 261 ? 3.052 15.730 4.631 1.00 88.88 261 GLU A CA 1
ATOM 2177 C C . GLU A 1 261 ? 3.945 14.529 4.309 1.00 88.88 261 GLU A C 1
ATOM 2179 O O . GLU A 1 261 ? 3.778 13.896 3.266 1.00 88.88 261 GLU A O 1
ATOM 2184 N N . THR A 1 262 ? 4.816 14.150 5.246 1.00 93.69 262 THR A N 1
ATOM 2185 C CA . THR A 1 262 ? 5.654 12.951 5.125 1.00 93.69 262 THR A CA 1
ATOM 2186 C C . THR A 1 262 ? 4.801 11.685 5.012 1.00 93.69 262 THR A C 1
ATOM 2188 O O . THR A 1 262 ? 5.029 10.877 4.116 1.00 93.69 262 THR A O 1
ATOM 2191 N N . ALA A 1 263 ? 3.783 11.523 5.860 1.00 96.38 263 ALA A N 1
ATOM 2192 C CA . ALA A 1 263 ? 2.887 10.368 5.834 1.00 96.38 263 ALA A CA 1
ATOM 2193 C C . ALA A 1 263 ? 2.142 10.246 4.493 1.00 96.38 263 ALA A C 1
ATOM 2195 O O . ALA A 1 263 ? 2.001 9.146 3.959 1.00 96.38 263 ALA A O 1
ATOM 2196 N N . ARG A 1 264 ? 1.719 11.374 3.901 1.00 91.75 264 ARG A N 1
ATOM 2197 C CA . ARG A 1 264 ? 1.113 11.417 2.557 1.00 91.75 264 ARG A CA 1
ATOM 2198 C C . ARG A 1 264 ? 2.098 11.004 1.465 1.00 91.75 264 ARG A C 1
ATOM 2200 O O . ARG A 1 264 ? 1.713 10.243 0.579 1.00 91.75 264 ARG A O 1
ATOM 2207 N N . GLU A 1 265 ? 3.344 11.483 1.520 1.00 90.75 265 GLU A N 1
ATOM 2208 C CA . GLU A 1 265 ? 4.396 11.059 0.584 1.00 90.75 265 GLU A CA 1
ATOM 2209 C C . GLU A 1 265 ? 4.641 9.543 0.702 1.00 90.75 265 GLU A C 1
ATOM 2211 O O . GLU A 1 265 ? 4.600 8.844 -0.309 1.00 90.75 265 GLU A O 1
ATOM 2216 N N . ILE A 1 266 ? 4.780 9.007 1.922 1.00 95.62 266 ILE A N 1
ATOM 2217 C CA . ILE A 1 266 ? 4.960 7.565 2.159 1.00 95.62 266 ILE A CA 1
ATOM 2218 C C . ILE A 1 266 ? 3.745 6.762 1.671 1.00 95.62 266 ILE A C 1
ATOM 2220 O O . ILE A 1 266 ? 3.918 5.736 1.019 1.00 95.62 266 ILE A O 1
ATOM 2224 N N . ALA A 1 267 ? 2.516 7.216 1.932 1.00 91.69 267 ALA A N 1
ATOM 2225 C CA . ALA A 1 267 ? 1.303 6.544 1.462 1.00 91.69 267 ALA A CA 1
ATOM 2226 C C . ALA A 1 267 ? 1.247 6.454 -0.063 1.00 91.69 267 ALA A C 1
ATOM 2228 O O . ALA A 1 267 ? 0.860 5.418 -0.600 1.00 91.69 267 ALA A O 1
ATOM 2229 N N . LYS A 1 268 ? 1.673 7.523 -0.750 1.00 85.81 268 LYS A N 1
ATOM 2230 C CA . LYS A 1 268 ? 1.807 7.538 -2.207 1.00 85.81 268 LYS A CA 1
ATOM 2231 C C . LYS A 1 268 ? 2.856 6.524 -2.661 1.00 85.81 268 LYS A C 1
ATOM 2233 O O . LYS A 1 268 ? 2.546 5.723 -3.532 1.00 85.81 268 LYS A O 1
ATOM 2238 N N . LEU A 1 269 ? 4.039 6.515 -2.036 1.00 85.19 269 LEU A N 1
ATOM 2239 C CA . LEU A 1 269 ? 5.101 5.554 -2.355 1.00 85.19 269 LEU A CA 1
ATOM 2240 C C . LEU A 1 269 ? 4.633 4.104 -2.159 1.00 85.19 269 LEU A C 1
ATOM 2242 O O . LEU A 1 269 ? 4.875 3.242 -2.993 1.00 85.19 269 LEU A O 1
ATOM 2246 N N . LYS A 1 270 ? 3.908 3.829 -1.076 1.00 86.06 270 LYS A N 1
ATOM 2247 C CA . LYS A 1 270 ? 3.369 2.498 -0.764 1.00 86.06 270 LYS A CA 1
ATOM 2248 C C . LYS A 1 270 ? 2.089 2.157 -1.536 1.00 86.06 270 LYS A C 1
ATOM 2250 O O . LYS A 1 270 ? 1.545 1.078 -1.323 1.00 86.06 270 LYS A O 1
ATOM 2255 N N . GLU A 1 271 ? 1.582 3.074 -2.362 1.00 83.38 271 GLU A N 1
ATOM 2256 C CA . GLU A 1 271 ? 0.314 2.947 -3.095 1.00 83.38 271 GLU A CA 1
ATOM 2257 C C . GLU A 1 271 ? -0.884 2.593 -2.191 1.00 83.38 271 GLU A C 1
ATOM 2259 O O . GLU A 1 271 ? -1.834 1.916 -2.589 1.00 83.38 271 GLU A O 1
ATOM 2264 N N . MET A 1 272 ? -0.858 3.069 -0.944 1.00 84.88 272 MET A N 1
ATOM 2265 C CA . MET A 1 272 ? -1.889 2.790 0.052 1.00 84.88 272 MET A CA 1
ATOM 2266 C C . MET A 1 272 ? -2.942 3.898 0.077 1.00 84.88 272 MET A C 1
ATOM 2268 O O . MET A 1 272 ? -2.637 5.084 0.202 1.00 84.88 272 MET A O 1
ATOM 2272 N N . ASN A 1 273 ? -4.217 3.509 0.017 1.00 83.69 273 ASN A N 1
ATOM 2273 C CA . ASN A 1 273 ? -5.344 4.437 0.105 1.00 83.69 273 ASN A CA 1
ATOM 2274 C C . ASN A 1 273 ? -5.641 4.817 1.569 1.00 83.69 273 ASN A C 1
ATOM 2276 O O . ASN A 1 273 ? -6.576 4.300 2.185 1.00 83.69 273 ASN A O 1
ATOM 2280 N N . ILE A 1 274 ? -4.823 5.714 2.120 1.00 93.38 274 ILE A N 1
ATOM 2281 C CA . ILE A 1 274 ? -4.935 6.237 3.488 1.00 93.38 274 ILE A CA 1
ATOM 2282 C C . ILE A 1 274 ? -5.164 7.746 3.425 1.00 93.38 274 ILE A C 1
ATOM 2284 O O . ILE A 1 274 ? -4.490 8.455 2.676 1.00 93.38 274 ILE A O 1
ATOM 2288 N N . LYS A 1 275 ? -6.105 8.257 4.225 1.00 96.50 275 LYS A N 1
ATOM 2289 C CA . LYS A 1 275 ? -6.359 9.698 4.320 1.00 96.50 275 LYS A CA 1
ATOM 2290 C C . LYS A 1 275 ? -5.614 10.280 5.519 1.00 96.50 275 LYS A C 1
ATOM 2292 O O . LYS A 1 275 ? -5.999 10.029 6.653 1.00 96.50 275 LYS A O 1
ATOM 2297 N N . PHE A 1 276 ? -4.586 11.082 5.267 1.00 96.69 276 PHE A N 1
ATOM 2298 C CA . PHE A 1 276 ? -3.875 11.820 6.313 1.00 96.69 276 PHE A CA 1
ATOM 2299 C C . PHE A 1 276 ? -4.327 13.280 6.360 1.00 96.69 276 PHE A C 1
ATOM 2301 O O . PHE A 1 276 ? -4.349 13.945 5.316 1.00 96.69 276 PHE A O 1
ATOM 2308 N N . GLU A 1 277 ? -4.659 13.797 7.541 1.00 95.31 277 GLU A N 1
ATOM 2309 C CA . GLU A 1 277 ? -5.124 15.174 7.746 1.00 95.31 277 GLU A CA 1
ATOM 2310 C C . GLU A 1 277 ? -4.407 15.854 8.912 1.00 95.31 277 GLU A C 1
ATOM 2312 O O . GLU A 1 277 ? -4.163 15.245 9.953 1.00 95.31 277 GLU A O 1
ATOM 2317 N N . VAL A 1 278 ? -4.085 17.138 8.718 1.00 94.75 278 VAL A N 1
ATOM 2318 C CA . VAL A 1 278 ? -3.621 17.986 9.815 1.00 94.75 278 VAL A CA 1
ATOM 2319 C C . VAL A 1 278 ? -4.823 18.249 10.707 1.00 94.75 278 VAL A C 1
ATOM 2321 O O . VAL A 1 278 ? -5.829 18.762 10.224 1.00 94.75 278 VAL A O 1
ATOM 2324 N N . PHE A 1 279 ? -4.722 17.848 11.967 1.00 94.75 279 PHE A N 1
ATOM 2325 C CA . PHE A 1 279 ? -5.824 17.891 12.920 1.00 94.75 279 PHE A CA 1
ATOM 2326 C C . PHE A 1 279 ? -5.282 18.030 14.337 1.00 94.75 279 PHE A C 1
ATOM 2328 O O . PHE A 1 279 ? -4.466 17.219 14.783 1.00 94.75 279 PHE A O 1
ATOM 2335 N N . ASN A 1 280 ? -5.755 19.042 15.058 1.00 93.56 280 ASN A N 1
ATOM 2336 C CA . ASN A 1 280 ? -5.432 19.233 16.460 1.00 93.56 280 ASN A CA 1
ATOM 2337 C C . ASN A 1 280 ? -6.593 18.807 17.361 1.00 93.56 280 ASN A C 1
ATOM 2339 O O . ASN A 1 280 ? -7.569 19.540 17.509 1.00 93.56 280 ASN A O 1
ATOM 2343 N N . LEU A 1 281 ? -6.452 17.657 18.029 1.00 93.19 281 LEU A N 1
ATOM 2344 C CA . LEU A 1 281 ? -7.484 17.133 18.927 1.00 93.19 281 LEU A CA 1
ATOM 2345 C C . LEU A 1 281 ? -7.874 18.128 20.029 1.00 93.19 281 LEU A C 1
ATOM 2347 O O . LEU A 1 281 ? -9.058 18.207 20.340 1.00 93.19 281 LEU A O 1
ATOM 2351 N N . ASP A 1 282 ? -6.927 18.920 20.552 1.00 89.12 282 ASP A N 1
ATOM 2352 C CA . ASP A 1 282 ? -7.193 19.917 21.600 1.00 89.12 282 ASP A CA 1
ATOM 2353 C C . ASP A 1 282 ? -8.273 20.925 21.160 1.00 89.12 282 ASP A C 1
ATOM 2355 O O . ASP A 1 282 ? -9.194 21.242 21.919 1.00 89.12 282 ASP A O 1
ATOM 2359 N N . ASP A 1 283 ? -8.181 21.390 19.911 1.00 90.75 283 ASP A N 1
ATOM 2360 C CA . ASP A 1 283 ? -8.915 22.556 19.408 1.00 90.75 283 ASP A CA 1
ATOM 2361 C C . ASP A 1 283 ? -10.064 22.172 18.452 1.00 90.75 283 ASP A C 1
ATOM 2363 O O . ASP A 1 283 ? -10.958 22.977 18.186 1.00 90.75 283 ASP A O 1
ATOM 2367 N N . GLU A 1 284 ? -10.073 20.937 17.949 1.00 93.56 284 GLU A N 1
ATOM 2368 C CA . GLU A 1 284 ? -10.983 20.484 16.899 1.00 93.56 284 GLU A CA 1
ATOM 2369 C C . GLU A 1 284 ? -11.884 19.318 17.340 1.00 93.56 284 GLU A C 1
ATOM 2371 O O . GLU A 1 284 ? -11.680 18.650 18.357 1.00 93.56 284 GLU A O 1
ATOM 2376 N N . LYS A 1 285 ? -12.936 19.068 16.551 1.00 94.06 285 LYS A N 1
ATOM 2377 C CA . LYS A 1 285 ? -13.845 17.929 16.737 1.00 94.06 285 LYS A CA 1
ATOM 2378 C C . LYS A 1 285 ? -13.486 16.827 15.755 1.00 94.06 285 LYS A C 1
ATOM 2380 O O . LYS A 1 285 ? -13.317 17.098 14.570 1.00 94.06 285 LYS A O 1
ATOM 2385 N N . ILE A 1 286 ? -13.462 15.586 16.235 1.00 95.62 286 ILE A N 1
ATOM 2386 C CA . ILE A 1 286 ? -13.254 14.414 15.381 1.00 95.62 286 ILE A CA 1
ATOM 2387 C C . ILE A 1 286 ? -14.339 14.409 14.278 1.00 95.62 286 ILE A C 1
ATOM 2389 O O . ILE A 1 286 ? -15.531 14.408 14.616 1.00 95.62 286 ILE A O 1
ATOM 2393 N N . PRO A 1 287 ? -13.957 14.437 12.981 1.00 92.44 287 PRO A N 1
ATOM 2394 C CA . PRO A 1 287 ? -14.880 14.812 11.903 1.00 92.44 287 PRO A CA 1
ATOM 2395 C C . PRO A 1 287 ? -16.051 13.850 11.685 1.00 92.44 287 PRO A C 1
ATOM 2397 O O . PRO A 1 287 ? -17.157 14.265 11.349 1.00 92.44 287 PRO A O 1
ATOM 2400 N N . GLU A 1 288 ? -15.807 12.554 11.855 1.00 94.94 288 GLU A N 1
ATOM 2401 C CA . GLU A 1 288 ? -16.737 11.485 11.496 1.00 94.94 288 GLU A CA 1
ATOM 2402 C C . GLU A 1 288 ? -16.777 10.412 12.591 1.00 94.94 288 GLU A C 1
ATOM 2404 O O . GLU A 1 288 ? -15.981 10.434 13.530 1.00 94.94 288 GLU A O 1
ATOM 2409 N N . HIS A 1 289 ? -17.721 9.477 12.480 1.00 97.38 289 HIS A N 1
ATOM 2410 C CA . HIS A 1 289 ? -17.712 8.263 13.293 1.00 97.38 289 HIS A CA 1
ATOM 2411 C C . HIS A 1 289 ? -16.807 7.204 12.657 1.00 97.38 289 HIS A C 1
ATOM 2413 O O . HIS A 1 289 ? -16.766 7.048 11.431 1.00 97.38 289 HIS A O 1
ATOM 2419 N N . TYR A 1 290 ? -16.108 6.459 13.506 1.00 98.00 290 TYR A N 1
ATOM 2420 C CA . TYR A 1 290 ? -15.213 5.378 13.112 1.00 98.00 290 TYR A CA 1
ATOM 2421 C C . TYR A 1 290 ? -15.618 4.081 13.811 1.00 98.00 290 TYR A C 1
ATOM 2423 O O . TYR A 1 290 ? -16.168 4.089 14.914 1.00 98.00 290 TYR A O 1
ATOM 2431 N N . ASP A 1 291 ? -15.341 2.943 13.175 1.00 98.06 291 ASP A N 1
ATOM 2432 C CA . ASP A 1 291 ? -15.493 1.657 13.854 1.00 98.06 291 ASP A CA 1
ATOM 2433 C C . ASP A 1 291 ? -14.451 1.534 14.968 1.00 98.06 291 ASP A C 1
ATOM 2435 O O . ASP A 1 291 ? -14.761 1.024 16.042 1.00 98.06 291 ASP A O 1
ATOM 2439 N N . VAL A 1 292 ? -13.241 2.050 14.724 1.00 98.44 292 VAL A N 1
ATOM 2440 C CA . VAL A 1 292 ? -12.132 2.043 15.681 1.00 98.44 292 VAL A CA 1
ATOM 2441 C C . VAL A 1 292 ? -11.439 3.393 15.700 1.00 98.44 292 VAL A C 1
ATOM 2443 O O . VAL A 1 292 ? -11.101 3.918 14.637 1.00 98.44 292 VAL A O 1
ATOM 2446 N N . ILE A 1 293 ? -11.178 3.920 16.894 1.00 98.56 293 ILE A N 1
ATOM 2447 C CA . ILE A 1 293 ? -10.225 5.015 17.092 1.00 98.56 293 ILE A CA 1
ATOM 2448 C C . ILE A 1 293 ? -9.072 4.520 17.961 1.00 98.56 293 ILE A C 1
ATOM 2450 O O . ILE A 1 293 ? -9.294 3.890 18.996 1.00 98.56 293 ILE A O 1
ATOM 2454 N N . LEU A 1 294 ? -7.850 4.817 17.532 1.00 97.75 294 LEU A N 1
ATOM 2455 C CA . LEU A 1 294 ? -6.631 4.568 18.281 1.00 97.75 294 LEU A CA 1
ATOM 2456 C C . LEU A 1 294 ? -6.049 5.900 18.771 1.00 97.75 294 LEU A C 1
ATOM 2458 O O . LEU A 1 294 ? -6.075 6.896 18.047 1.00 97.75 294 LEU A O 1
ATOM 2462 N N . LEU A 1 295 ? -5.531 5.905 19.999 1.00 94.56 295 LEU A N 1
ATOM 2463 C CA . LEU A 1 295 ? -4.705 6.980 20.555 1.00 94.56 295 LEU A CA 1
ATOM 2464 C C . LEU A 1 295 ? -3.490 6.328 21.216 1.00 94.56 295 LEU A C 1
ATOM 2466 O O . LEU A 1 295 ? -3.536 5.909 22.379 1.00 94.56 295 LEU A O 1
ATOM 2470 N N . LEU A 1 296 ? -2.418 6.181 20.443 1.00 91.25 296 LEU A N 1
ATOM 2471 C CA . LEU A 1 296 ? -1.248 5.408 20.842 1.00 91.25 296 LEU A CA 1
ATOM 2472 C C . LEU A 1 296 ? -0.101 6.351 21.174 1.00 91.25 296 LEU A C 1
ATOM 2474 O O . LEU A 1 296 ? 0.457 6.997 20.294 1.00 91.25 296 LEU A O 1
ATOM 2478 N N . ASN A 1 297 ? 0.272 6.427 22.455 1.00 80.62 297 ASN A N 1
ATOM 2479 C CA . ASN A 1 297 ? 1.450 7.181 22.884 1.00 80.62 297 ASN A CA 1
ATOM 2480 C C . ASN A 1 297 ? 1.451 8.672 22.451 1.00 80.62 297 ASN A C 1
ATOM 2482 O O . ASN A 1 297 ? 2.498 9.281 22.234 1.00 80.62 297 ASN A O 1
ATOM 2486 N N . THR A 1 298 ? 0.265 9.269 22.342 1.00 79.75 298 THR A N 1
ATOM 2487 C CA . THR A 1 298 ? 0.073 10.696 22.025 1.00 79.75 298 THR A CA 1
ATOM 2488 C C . THR A 1 298 ? -0.329 11.507 23.259 1.00 79.75 298 THR A C 1
ATOM 2490 O O . THR A 1 298 ? -0.261 12.734 23.251 1.00 79.75 298 THR A O 1
ATOM 2493 N N . TRP A 1 299 ? -0.736 10.837 24.340 1.00 74.56 299 TRP A N 1
ATOM 2494 C CA . TRP A 1 299 ? -1.353 11.446 25.525 1.00 74.56 299 TRP A CA 1
ATOM 2495 C C . TRP A 1 299 ? -0.487 12.543 26.171 1.00 74.56 299 TRP A C 1
ATOM 2497 O O . TRP A 1 299 ? -1.012 13.551 26.637 1.00 74.56 299 TRP A O 1
ATOM 2507 N N . GLN A 1 300 ? 0.841 12.414 26.125 1.00 75.88 300 GLN A N 1
ATOM 2508 C CA . GLN A 1 300 ? 1.778 13.406 26.659 1.00 75.88 300 GLN A CA 1
ATOM 2509 C C . GLN A 1 300 ? 1.855 14.708 25.841 1.00 75.88 300 GLN A C 1
ATOM 2511 O O . GLN A 1 300 ? 2.483 15.672 26.275 1.00 75.88 300 GLN A O 1
ATOM 2516 N N . HIS A 1 301 ? 1.253 14.741 24.650 1.00 80.38 301 HIS A N 1
ATOM 2517 C CA . HIS A 1 301 ? 1.247 15.898 23.753 1.00 80.38 301 HIS A CA 1
ATOM 2518 C C . HIS A 1 301 ? -0.093 16.647 23.732 1.00 80.38 301 HIS A C 1
ATOM 2520 O O . HIS A 1 301 ? -0.194 17.651 23.015 1.00 80.38 301 HIS A O 1
ATOM 2526 N N . LEU A 1 302 ? -1.088 16.170 24.488 1.00 82.62 302 LEU A N 1
ATOM 2527 C CA . LEU A 1 302 ? -2.412 16.777 24.634 1.00 82.62 302 LEU A CA 1
ATOM 2528 C C . LEU A 1 302 ? -2.433 17.755 25.813 1.00 82.62 302 LEU A C 1
ATOM 2530 O O . LEU A 1 302 ? -1.801 17.508 26.842 1.00 82.62 302 LEU A O 1
ATOM 2534 N N . LYS A 1 303 ? -3.160 18.868 25.672 1.00 83.75 303 LYS A N 1
ATOM 2535 C CA . LYS A 1 303 ? -3.311 19.882 26.728 1.00 83.75 303 LYS A CA 1
ATOM 2536 C C . LYS A 1 303 ? -4.355 19.482 27.763 1.00 83.75 303 LYS A C 1
ATOM 2538 O O . LYS A 1 303 ? -4.273 19.946 28.895 1.00 83.75 303 LYS A O 1
ATOM 2543 N N . ASN A 1 304 ? -5.369 18.712 27.364 1.00 83.88 304 ASN A N 1
ATOM 2544 C CA . ASN A 1 304 ? -6.442 18.279 28.253 1.00 83.88 304 ASN A CA 1
ATOM 2545 C C . ASN A 1 304 ? -6.919 16.869 27.888 1.00 83.88 304 ASN A C 1
ATOM 2547 O O . ASN A 1 304 ? -7.938 16.680 27.223 1.00 83.88 304 ASN A O 1
ATOM 2551 N N . LEU A 1 305 ? -6.160 15.881 28.365 1.00 83.31 305 LEU A N 1
ATOM 2552 C CA . LEU A 1 305 ? -6.426 14.469 28.103 1.00 83.31 305 LEU A CA 1
ATOM 2553 C C . LEU A 1 305 ? -7.840 14.049 28.532 1.00 83.31 305 LEU A C 1
ATOM 2555 O O . LEU A 1 305 ? -8.482 13.296 27.807 1.00 83.31 305 LEU A O 1
ATOM 2559 N N . ASP A 1 306 ? -8.348 14.568 29.653 1.00 84.75 306 ASP A N 1
ATOM 2560 C CA . ASP A 1 306 ? -9.696 14.252 30.131 1.00 84.75 306 ASP A CA 1
ATOM 2561 C C . ASP A 1 306 ? -10.750 14.634 29.081 1.00 84.75 306 ASP A C 1
ATOM 2563 O O . ASP A 1 306 ? -11.515 13.779 28.634 1.00 84.75 306 ASP A O 1
ATOM 2567 N N . LEU A 1 307 ? -10.750 15.893 28.620 1.00 87.06 307 LEU A N 1
ATOM 2568 C CA . LEU A 1 307 ? -11.687 16.371 27.592 1.00 87.06 307 LEU A CA 1
ATOM 2569 C C . LEU A 1 307 ? -11.529 15.634 26.258 1.00 87.06 307 LEU A C 1
ATOM 2571 O O . LEU A 1 307 ? -12.516 15.366 25.571 1.00 87.06 307 LEU A O 1
ATOM 2575 N N . ASP A 1 308 ? -10.301 15.315 25.876 1.00 91.44 308 ASP A N 1
ATOM 2576 C CA . ASP A 1 308 ? -10.009 14.679 24.596 1.00 91.44 308 ASP A CA 1
ATOM 2577 C C . ASP A 1 308 ? -10.461 13.216 24.547 1.00 91.44 308 ASP A C 1
ATOM 2579 O O . ASP A 1 308 ? -10.974 12.753 23.524 1.00 91.44 308 ASP A O 1
ATOM 2583 N N . ILE A 1 309 ? -10.378 12.505 25.671 1.00 92.88 309 ILE A N 1
ATOM 2584 C CA . ILE A 1 309 ? -10.899 11.143 25.800 1.00 92.88 309 ILE A CA 1
ATOM 2585 C C . ILE A 1 309 ? -12.426 11.112 25.620 1.00 92.88 309 ILE A C 1
ATOM 2587 O O . ILE A 1 309 ? -12.933 10.232 24.919 1.00 92.88 309 ILE A O 1
ATOM 2591 N N . HIS A 1 310 ? -13.162 12.104 26.142 1.00 94.88 310 HIS A N 1
ATOM 2592 C CA . HIS A 1 310 ? -14.603 12.243 25.871 1.00 94.88 310 HIS A CA 1
ATOM 2593 C C . HIS A 1 310 ? -14.893 12.379 24.365 1.00 94.88 310 HIS A C 1
ATOM 2595 O O . HIS A 1 310 ? -15.804 11.728 23.841 1.00 94.88 310 HIS A O 1
ATOM 2601 N N . LYS A 1 311 ? -14.102 13.185 23.635 1.00 95.25 311 LYS A N 1
ATOM 2602 C CA . LYS A 1 311 ? -14.247 13.338 22.173 1.00 95.25 311 LYS A CA 1
ATOM 2603 C C . LYS A 1 311 ? -14.055 11.994 21.467 1.00 95.25 311 LYS A C 1
ATOM 2605 O O . LYS A 1 311 ? -14.872 11.647 20.613 1.00 95.25 311 LYS A O 1
ATOM 2610 N N . ILE A 1 312 ? -13.027 11.232 21.847 1.00 96.69 312 ILE A N 1
ATOM 2611 C CA . ILE A 1 312 ? -12.698 9.928 21.252 1.00 96.69 312 ILE A CA 1
ATOM 2612 C C . ILE A 1 312 ? -13.823 8.912 21.474 1.00 96.69 312 ILE A C 1
ATOM 2614 O O . ILE A 1 312 ? -14.348 8.369 20.500 1.00 96.69 312 ILE A O 1
ATOM 2618 N N . PHE A 1 313 ? -14.246 8.692 22.724 1.00 97.38 313 PHE A N 1
ATOM 2619 C CA . PHE A 1 313 ? -15.304 7.724 23.029 1.00 97.38 313 PHE A CA 1
ATOM 2620 C C . PHE A 1 313 ? -16.627 8.066 22.335 1.00 97.38 313 PHE A C 1
ATOM 2622 O O . PHE A 1 313 ? -17.306 7.177 21.826 1.00 97.38 313 PHE A O 1
ATOM 2629 N N . SER A 1 314 ? -16.959 9.354 22.203 1.00 96.56 314 SER A N 1
ATOM 2630 C CA . SER A 1 314 ? -18.183 9.784 21.514 1.00 96.56 314 SER A CA 1
ATOM 2631 C C . SER A 1 314 ? -18.222 9.468 20.006 1.00 96.56 314 SER A C 1
ATOM 2633 O O . SER A 1 314 ? -19.288 9.547 19.390 1.00 96.56 314 SER A O 1
ATOM 2635 N N . LYS A 1 315 ? -17.080 9.128 19.389 1.00 97.56 315 LYS A N 1
ATOM 2636 C CA . LYS A 1 315 ? -16.927 8.961 17.932 1.00 97.56 315 LYS A CA 1
ATOM 2637 C C . LYS A 1 315 ? -16.486 7.571 17.485 1.00 97.56 315 LYS A C 1
ATOM 2639 O O . LYS A 1 315 ? -16.282 7.374 16.285 1.00 97.56 315 LYS A O 1
ATOM 2644 N N . ALA A 1 316 ? -16.399 6.603 18.395 1.00 97.50 316 ALA A N 1
ATOM 2645 C CA . ALA A 1 316 ? -15.904 5.267 18.077 1.00 97.50 316 ALA A CA 1
ATOM 2646 C C . ALA A 1 316 ? -16.760 4.149 18.676 1.00 97.50 316 ALA A C 1
ATOM 2648 O O . ALA A 1 316 ? -17.217 4.256 19.811 1.00 97.50 316 ALA A O 1
ATOM 2649 N N . LYS A 1 317 ? -16.910 3.030 17.957 1.00 96.69 317 LYS A N 1
ATOM 2650 C CA . LYS A 1 317 ? -17.478 1.792 18.532 1.00 96.69 317 LYS A CA 1
ATOM 2651 C C . LYS A 1 317 ? -16.446 1.034 19.368 1.00 96.69 317 LYS A C 1
ATOM 2653 O O . LYS A 1 317 ? -16.767 0.536 20.444 1.00 96.69 317 LYS A O 1
ATOM 2658 N N . THR A 1 318 ? -15.210 0.995 18.886 1.00 98.38 318 THR A N 1
ATOM 2659 C CA . THR A 1 318 ? -14.046 0.451 19.586 1.00 98.38 318 THR A CA 1
ATOM 2660 C C . THR A 1 318 ? -13.031 1.570 19.817 1.00 98.38 318 THR A C 1
ATOM 2662 O O . THR A 1 318 ? -12.753 2.351 18.907 1.00 98.38 318 THR A O 1
ATOM 2665 N N . VAL A 1 319 ? -12.440 1.639 21.009 1.00 98.38 319 VAL A N 1
ATOM 2666 C CA . VAL A 1 319 ? -11.330 2.553 21.316 1.00 98.38 319 VAL A CA 1
ATOM 2667 C C . VAL A 1 319 ? -10.134 1.744 21.803 1.00 98.38 319 VAL A C 1
ATOM 2669 O O . VAL A 1 319 ? -10.282 0.911 22.696 1.00 98.38 319 VAL A O 1
ATOM 2672 N N . ILE A 1 320 ? -8.955 1.991 21.232 1.00 97.62 320 ILE A N 1
ATOM 2673 C CA . ILE A 1 320 ? -7.690 1.395 21.681 1.00 97.62 320 ILE A CA 1
ATOM 2674 C C . ILE A 1 320 ? -6.766 2.520 22.145 1.00 97.62 320 ILE A C 1
ATOM 2676 O O . ILE A 1 320 ? -6.435 3.420 21.375 1.00 97.62 320 ILE A O 1
ATOM 2680 N N . LEU A 1 321 ? -6.358 2.477 23.409 1.00 95.06 321 LEU A N 1
ATOM 2681 C CA . LEU A 1 321 ? -5.510 3.496 24.030 1.00 95.06 321 LEU A CA 1
ATOM 2682 C C . LEU A 1 321 ? -4.196 2.868 24.481 1.00 95.06 321 LEU A C 1
ATOM 2684 O O . LEU A 1 321 ? -4.224 1.791 25.066 1.00 95.06 321 LEU A O 1
ATOM 2688 N N . GLU A 1 322 ? -3.071 3.556 24.282 1.00 91.62 322 GLU A N 1
ATOM 2689 C CA . GLU A 1 322 ? -1.797 3.231 24.940 1.00 91.62 322 GLU A CA 1
ATOM 2690 C C . GLU A 1 322 ? -1.391 4.392 25.856 1.00 91.62 322 GLU A C 1
ATOM 2692 O O . GLU A 1 322 ? -0.971 5.450 25.378 1.00 91.62 322 GLU A O 1
ATOM 2697 N N . ILE A 1 323 ? -1.520 4.197 27.173 1.00 87.31 323 ILE A N 1
ATOM 2698 C CA . ILE A 1 323 ? -1.338 5.236 28.200 1.00 87.31 323 ILE A CA 1
ATOM 2699 C C . ILE A 1 323 ? -0.295 4.793 29.230 1.00 87.31 323 ILE A C 1
ATOM 2701 O O . ILE A 1 323 ? -0.279 3.645 29.677 1.00 87.31 323 ILE A O 1
ATOM 2705 N N . ASP A 1 324 ? 0.588 5.708 29.632 1.00 84.38 324 ASP A N 1
ATOM 2706 C CA . ASP A 1 324 ? 1.501 5.496 30.759 1.00 84.38 324 ASP A CA 1
ATOM 2707 C C . ASP A 1 324 ? 0.898 6.096 32.037 1.00 84.38 324 ASP A C 1
ATOM 2709 O O . ASP A 1 324 ? 0.860 7.314 32.206 1.00 84.38 324 ASP A O 1
ATOM 2713 N N . PHE A 1 325 ? 0.439 5.243 32.952 1.00 79.19 325 PHE A N 1
ATOM 2714 C CA . PHE A 1 325 ? -0.083 5.686 34.249 1.00 79.19 325 PHE A CA 1
ATOM 2715 C C . PHE A 1 325 ? 1.021 5.938 35.295 1.00 79.19 325 PHE A C 1
ATOM 2717 O O . PHE A 1 325 ? 0.733 6.470 36.364 1.00 79.19 325 PHE A O 1
ATOM 2724 N N . VAL A 1 326 ? 2.278 5.558 35.019 1.00 70.06 326 VAL A N 1
ATOM 2725 C CA . VAL A 1 326 ? 3.388 5.562 35.991 1.00 70.06 326 VAL A CA 1
ATOM 2726 C C . VAL A 1 326 ? 4.292 6.787 35.823 1.00 70.06 326 VAL A C 1
ATOM 2728 O O . VAL A 1 326 ? 4.677 7.404 36.814 1.00 70.06 326 VAL A O 1
ATOM 2731 N N . LYS A 1 327 ? 4.636 7.178 34.587 1.00 59.62 327 LYS A N 1
ATOM 2732 C CA . LYS A 1 327 ? 5.526 8.327 34.289 1.00 59.62 327 LYS A CA 1
ATOM 2733 C C . LYS A 1 327 ? 4.786 9.646 34.074 1.00 59.62 327 LYS A C 1
ATOM 2735 O O . LYS A 1 327 ? 5.205 10.486 33.273 1.00 59.62 327 LYS A O 1
ATOM 2740 N N . LEU A 1 328 ? 3.711 9.863 34.814 1.00 54.44 328 LEU A N 1
ATOM 2741 C CA . LEU A 1 328 ? 2.996 11.129 34.784 1.00 54.44 328 LEU A CA 1
ATOM 2742 C C . LEU A 1 328 ? 3.861 12.221 35.442 1.00 54.44 328 LEU A C 1
ATOM 2744 O O . LEU A 1 328 ? 3.962 12.314 36.665 1.00 54.44 328 LEU A O 1
ATOM 2748 N N . LYS A 1 329 ? 4.543 13.040 34.628 1.00 46.75 329 LYS A N 1
ATOM 2749 C CA . LYS A 1 329 ? 5.168 14.281 35.114 1.00 46.75 329 LYS A CA 1
ATOM 2750 C C . LYS A 1 329 ? 4.064 15.261 35.558 1.00 46.75 329 LYS A C 1
ATOM 2752 O O . LYS A 1 329 ? 2.996 15.251 34.953 1.00 46.75 329 LYS A O 1
ATOM 2757 N N . PRO A 1 330 ? 4.303 16.151 36.543 1.00 46.75 330 PRO A N 1
ATOM 2758 C CA . PRO A 1 330 ? 3.249 16.915 37.231 1.00 46.75 330 PRO A CA 1
ATOM 2759 C C . PRO A 1 330 ? 2.514 18.007 36.429 1.00 46.75 330 PRO A C 1
ATOM 2761 O O . PRO A 1 330 ? 1.955 18.914 37.043 1.00 46.75 330 PRO A O 1
ATOM 2764 N N . HIS A 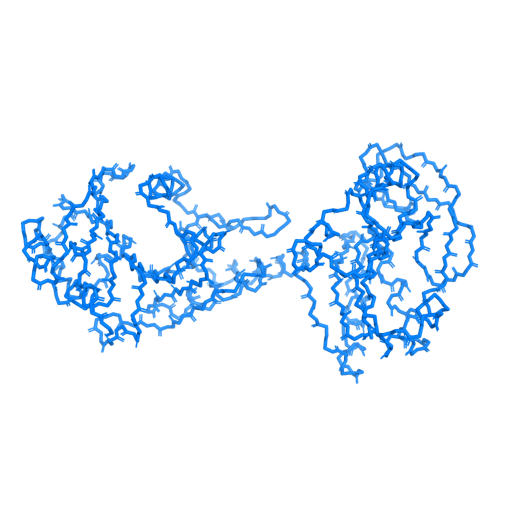1 331 ? 2.498 17.989 35.093 1.00 48.28 331 HIS A N 1
ATOM 2765 C CA . HIS A 1 331 ? 1.848 19.046 34.318 1.00 48.28 331 HIS A CA 1
ATOM 2766 C C . HIS A 1 331 ? 0.972 18.528 33.162 1.00 48.28 331 HIS A C 1
ATOM 2768 O O . HIS A 1 331 ? 1.453 17.966 32.187 1.00 48.28 331 HIS A O 1
ATOM 2774 N N . TRP A 1 332 ? -0.327 18.820 33.318 1.00 49.91 332 TRP A N 1
ATOM 2775 C CA . TRP A 1 332 ? -1.361 19.134 32.315 1.00 49.91 332 TRP A CA 1
ATOM 2776 C C . TRP A 1 332 ? -2.059 17.987 31.558 1.00 49.91 332 TRP A C 1
ATOM 2778 O O . TRP A 1 332 ? -3.073 18.250 30.926 1.00 49.91 332 TRP A O 1
ATOM 2788 N N . SER A 1 333 ? -1.656 16.721 31.700 1.00 55.34 333 SER A N 1
ATOM 2789 C CA . SER A 1 333 ? -2.344 15.598 31.021 1.00 55.34 333 SER A CA 1
ATOM 2790 C C . SER A 1 333 ? -2.416 14.304 31.845 1.00 55.34 333 SER A C 1
ATOM 2792 O O . SER A 1 333 ? -2.104 13.217 31.363 1.00 55.34 333 SER A O 1
ATOM 2794 N N . MET A 1 334 ? -2.819 14.401 33.115 1.00 66.50 334 MET A N 1
ATOM 2795 C CA . MET A 1 334 ? -2.963 13.230 33.990 1.00 66.50 334 MET A CA 1
ATOM 2796 C C . MET A 1 334 ? -4.411 12.738 34.029 1.00 66.50 334 MET A C 1
ATOM 2798 O O . MET A 1 334 ? -5.241 13.373 34.669 1.00 66.50 334 MET A O 1
ATOM 2802 N N . ILE A 1 335 ? -4.676 11.577 33.424 1.00 80.56 335 ILE A N 1
AT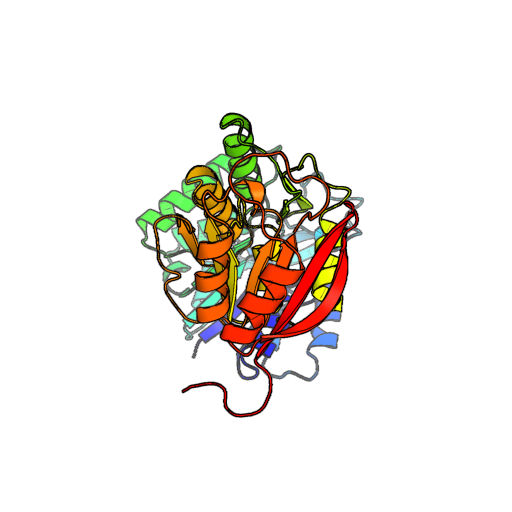OM 2803 C CA . ILE A 1 335 ? -5.905 10.805 33.649 1.00 80.56 335 ILE A CA 1
ATOM 2804 C C . ILE A 1 335 ? -5.563 9.573 34.493 1.00 80.56 335 ILE A C 1
ATOM 2806 O O . ILE A 1 335 ? -4.614 8.848 34.187 1.00 80.56 335 ILE A O 1
ATOM 2810 N N . SER A 1 336 ? -6.302 9.331 35.579 1.00 87.00 336 SER A N 1
ATOM 2811 C CA . SER A 1 336 ? -6.157 8.075 36.322 1.00 87.00 336 SER A CA 1
ATOM 2812 C C . SER A 1 336 ? -6.847 6.935 35.579 1.00 87.00 336 SER A C 1
ATOM 2814 O O . SER A 1 336 ? -7.779 7.149 34.798 1.00 87.00 336 SER A O 1
ATOM 2816 N N . ARG A 1 337 ? -6.426 5.696 35.849 1.00 90.50 337 ARG A N 1
ATOM 2817 C CA . ARG A 1 337 ? -7.085 4.513 35.287 1.00 90.50 337 ARG A CA 1
ATOM 2818 C C . ARG A 1 337 ? -8.562 4.474 35.684 1.00 90.50 337 ARG A C 1
ATOM 2820 O O . ARG A 1 337 ? -9.412 4.184 34.850 1.00 90.50 337 ARG A O 1
ATOM 2827 N N . GLU A 1 338 ? -8.878 4.813 36.931 1.00 91.38 338 GLU A N 1
ATOM 2828 C CA . GLU A 1 338 ? -10.250 4.872 37.445 1.00 91.38 338 GLU A CA 1
ATOM 2829 C C . GLU A 1 338 ? -11.078 5.901 36.675 1.00 91.38 338 GLU A C 1
ATOM 2831 O O . GLU A 1 338 ? -12.170 5.578 36.211 1.00 91.38 338 GLU A O 1
ATOM 2836 N N . LYS A 1 339 ? -10.530 7.104 36.456 1.00 91.31 339 LYS A N 1
ATOM 2837 C CA . LYS A 1 339 ? -11.226 8.167 35.732 1.00 91.31 339 LYS A CA 1
ATOM 2838 C C . LYS A 1 339 ? -11.471 7.799 34.271 1.00 91.31 339 LYS A C 1
ATOM 2840 O O . LYS A 1 339 ? -12.558 8.038 33.753 1.00 91.31 339 LYS A O 1
ATOM 2845 N N . LEU A 1 340 ? -10.501 7.162 33.616 1.00 93.75 340 LEU A N 1
ATOM 2846 C CA . LEU A 1 340 ? -10.667 6.660 32.252 1.00 93.75 340 LEU A CA 1
ATOM 2847 C C . LEU A 1 340 ? -11.799 5.626 32.156 1.00 93.75 340 LEU A C 1
ATOM 2849 O O . LEU A 1 340 ? -12.612 5.684 31.234 1.00 93.75 340 LEU A O 1
ATOM 2853 N N . LEU A 1 341 ? -11.875 4.698 33.115 1.00 95.25 341 LEU A N 1
ATOM 2854 C CA . LEU A 1 341 ? -12.947 3.701 33.178 1.00 95.25 341 LEU A CA 1
ATOM 2855 C C . LEU A 1 341 ? -14.319 4.331 33.449 1.00 95.25 341 LEU A C 1
ATOM 2857 O O . LEU A 1 341 ? -15.321 3.837 32.934 1.00 95.25 341 LEU A O 1
ATOM 2861 N N . GLU A 1 342 ? -14.381 5.392 34.255 1.00 95.62 342 GLU A N 1
ATOM 2862 C CA . GLU A 1 342 ? -15.608 6.169 34.462 1.00 95.62 342 GLU A CA 1
ATOM 2863 C C . GLU A 1 342 ? -16.071 6.820 33.159 1.00 95.62 342 GLU A C 1
ATOM 2865 O O . GLU A 1 342 ? -17.211 6.599 32.752 1.00 95.62 342 GLU A O 1
ATOM 2870 N N . ILE A 1 343 ? -15.178 7.528 32.459 1.00 95.69 343 ILE A N 1
ATOM 2871 C CA . ILE A 1 343 ? -15.508 8.185 31.187 1.00 95.69 343 ILE A CA 1
ATOM 2872 C C . ILE A 1 343 ? -15.957 7.155 30.145 1.00 95.69 343 ILE A C 1
ATOM 2874 O O . ILE A 1 343 ? -16.972 7.357 29.486 1.00 95.69 343 ILE A O 1
ATOM 2878 N N . ALA A 1 344 ? -15.263 6.019 30.018 1.00 96.44 344 ALA A N 1
ATOM 2879 C CA . ALA A 1 344 ? -15.654 4.957 29.088 1.00 96.44 344 ALA A CA 1
ATOM 2880 C C . ALA A 1 344 ? -17.107 4.494 29.322 1.00 96.44 344 ALA A C 1
ATOM 2882 O O . ALA A 1 344 ? -17.888 4.364 28.375 1.00 96.44 344 ALA A O 1
ATOM 2883 N N . LYS A 1 345 ? -17.508 4.322 30.590 1.00 96.06 345 LYS A N 1
ATOM 2884 C CA . LYS A 1 345 ? -18.875 3.921 30.957 1.00 96.06 345 LYS A CA 1
ATOM 2885 C C . LYS A 1 345 ? -19.922 4.968 30.587 1.00 96.06 345 LYS A C 1
ATOM 2887 O O . LYS A 1 345 ? -21.021 4.580 30.192 1.00 96.06 345 LYS A O 1
ATOM 2892 N N . GLU A 1 346 ? -19.602 6.260 30.667 1.00 96.56 346 GLU A N 1
ATOM 2893 C CA . GLU A 1 346 ? -20.512 7.339 30.241 1.00 96.56 346 GLU A CA 1
ATOM 2894 C C . GLU A 1 346 ? -20.915 7.201 28.761 1.00 96.56 346 GLU A C 1
ATOM 2896 O O . GLU A 1 346 ? -22.046 7.524 28.394 1.00 96.56 346 GLU A O 1
ATOM 2901 N N . TYR A 1 347 ? -20.035 6.637 27.926 1.00 96.75 347 TYR A N 1
ATOM 2902 C CA . TYR A 1 347 ? -20.282 6.366 26.503 1.00 96.75 347 TYR A CA 1
ATOM 2903 C C . TYR A 1 347 ? -20.674 4.916 26.196 1.00 96.75 347 TYR A C 1
ATOM 2905 O O . TYR A 1 347 ? -20.772 4.538 25.029 1.00 96.75 347 TYR A O 1
ATOM 2913 N N . LYS A 1 348 ? -20.987 4.120 27.229 1.00 96.50 348 LYS A N 1
ATOM 2914 C CA . LYS A 1 348 ? -21.354 2.693 27.135 1.00 96.50 348 LYS A CA 1
ATOM 2915 C C . LYS A 1 348 ? -20.221 1.782 26.652 1.00 96.50 348 LYS A C 1
ATOM 2917 O O . LYS A 1 348 ? -20.486 0.659 26.219 1.00 96.50 348 LYS A O 1
ATOM 2922 N N . HIS A 1 349 ? -18.974 2.232 26.737 1.00 97.56 349 HIS A N 1
ATOM 2923 C CA . HIS A 1 349 ? -17.812 1.409 26.442 1.00 97.56 349 HIS A CA 1
ATOM 2924 C C . HIS A 1 349 ? -17.397 0.592 27.662 1.00 97.56 349 HIS A C 1
ATOM 2926 O O . HIS A 1 349 ? -17.264 1.099 28.775 1.00 97.56 349 HIS A O 1
ATOM 2932 N N . GLU A 1 350 ? -17.135 -0.686 27.429 1.00 97.31 350 GLU A N 1
ATOM 2933 C CA . GLU A 1 350 ? -16.607 -1.619 28.413 1.00 97.31 350 GLU A CA 1
ATOM 2934 C C . GLU A 1 350 ? -15.171 -1.988 28.054 1.00 97.31 350 GLU A C 1
ATOM 2936 O O . GLU A 1 350 ? -14.863 -2.259 26.892 1.00 97.31 350 GLU A O 1
ATOM 2941 N N . LEU A 1 351 ? -14.298 -2.049 29.059 1.00 97.25 351 LEU A N 1
ATOM 2942 C CA . LEU A 1 351 ? -12.951 -2.585 28.897 1.00 97.25 351 LEU A CA 1
ATOM 2943 C C . LEU A 1 351 ? -13.036 -4.086 28.582 1.00 97.25 351 LEU A C 1
ATOM 2945 O O . LEU A 1 351 ? -13.541 -4.862 29.392 1.00 97.25 351 LEU A O 1
ATOM 2949 N N . LYS A 1 352 ? -12.529 -4.496 27.420 1.00 97.06 352 LYS A N 1
ATOM 2950 C CA . LYS A 1 352 ? -12.520 -5.898 26.976 1.00 97.06 352 LYS A CA 1
ATOM 2951 C C . LYS A 1 352 ? -11.169 -6.565 27.168 1.00 97.06 352 LYS A C 1
ATOM 2953 O O . LYS A 1 352 ? -11.118 -7.744 27.508 1.00 97.06 352 LYS A O 1
ATOM 2958 N N . LYS A 1 353 ? -10.080 -5.832 26.932 1.00 96.31 353 LYS A N 1
ATOM 2959 C CA . LYS A 1 353 ? -8.708 -6.330 27.081 1.00 96.31 353 LYS A CA 1
ATOM 2960 C C . LYS A 1 353 ? -7.799 -5.232 27.618 1.00 96.31 353 LYS A C 1
ATOM 2962 O O . LYS A 1 353 ? -7.971 -4.062 27.286 1.00 96.31 353 LYS A O 1
ATOM 2967 N N . GLU A 1 354 ? -6.824 -5.634 28.420 1.00 94.69 354 GLU A N 1
ATOM 2968 C CA . GLU A 1 354 ? -5.781 -4.774 28.971 1.00 94.69 354 GLU A CA 1
ATOM 2969 C C . GLU A 1 354 ? -4.468 -5.554 28.974 1.00 94.69 354 GLU A C 1
ATOM 2971 O O . GLU A 1 354 ? -4.442 -6.724 29.361 1.00 94.69 354 GLU A O 1
ATOM 2976 N N . LEU A 1 355 ? -3.393 -4.928 28.506 1.00 92.94 355 LEU A N 1
ATOM 2977 C CA . LEU A 1 355 ? -2.063 -5.528 28.463 1.00 92.94 355 LEU A CA 1
ATOM 2978 C C . LEU A 1 355 ? -0.984 -4.469 28.665 1.00 92.94 355 LEU A C 1
ATOM 2980 O O . LEU A 1 355 ? -1.210 -3.278 28.461 1.00 92.94 355 LEU A O 1
ATOM 2984 N N . ILE A 1 356 ? 0.202 -4.909 29.069 1.00 88.69 356 ILE A N 1
ATOM 2985 C CA . ILE A 1 356 ? 1.355 -4.030 29.240 1.00 88.69 356 ILE A CA 1
ATOM 2986 C C . ILE A 1 356 ? 2.213 -4.098 27.978 1.00 88.69 356 ILE A C 1
ATOM 2988 O O . ILE A 1 356 ? 2.673 -5.166 27.569 1.00 88.69 356 ILE A O 1
ATOM 2992 N N . SER A 1 357 ? 2.404 -2.942 27.352 1.00 82.50 357 SER A N 1
ATOM 2993 C CA . SER A 1 357 ? 3.313 -2.763 26.225 1.00 82.50 357 SER A CA 1
ATOM 2994 C C . SER A 1 357 ? 4.750 -3.085 26.630 1.00 82.50 357 SER A C 1
ATOM 2996 O O . SER A 1 357 ? 5.135 -3.008 27.801 1.00 82.50 357 SER A O 1
ATOM 2998 N N . SER A 1 358 ? 5.591 -3.335 25.631 1.00 71.50 358 SER A N 1
ATOM 2999 C CA . SER A 1 358 ? 7.038 -3.527 25.788 1.00 71.50 358 SER A CA 1
ATOM 3000 C C . SER A 1 358 ? 7.753 -2.380 26.532 1.00 71.50 358 SER A C 1
ATOM 3002 O O . SER A 1 358 ? 8.853 -2.570 27.049 1.00 71.50 358 SER A O 1
ATOM 3004 N N . ARG A 1 359 ? 7.126 -1.196 26.618 1.00 74.00 359 ARG A N 1
ATOM 3005 C CA . ARG A 1 359 ? 7.627 0.008 27.302 1.00 74.00 359 ARG A CA 1
ATOM 3006 C 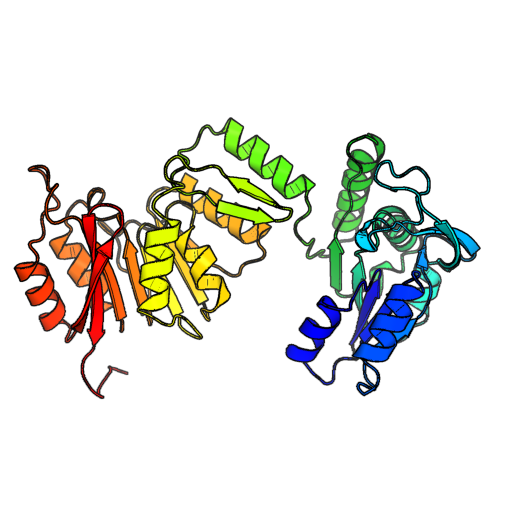C . ARG A 1 359 ? 7.045 0.234 28.700 1.00 74.00 359 ARG A C 1
ATOM 3008 O O . ARG A 1 359 ? 7.294 1.282 29.293 1.00 74.00 359 ARG A O 1
ATOM 3015 N N . GLY A 1 360 ? 6.269 -0.714 29.222 1.00 80.00 360 GLY A N 1
ATOM 3016 C CA . GLY A 1 360 ? 5.617 -0.608 30.531 1.00 80.00 360 GLY A CA 1
ATOM 3017 C C . GLY A 1 360 ? 4.358 0.265 30.543 1.00 80.00 360 GLY A C 1
ATOM 3018 O O . GLY A 1 360 ? 3.814 0.536 31.610 1.00 80.00 360 GLY A O 1
ATOM 3019 N N . ARG A 1 361 ? 3.880 0.704 29.373 1.00 86.31 361 ARG A N 1
ATOM 3020 C CA . ARG A 1 361 ? 2.608 1.432 29.227 1.00 86.31 361 ARG A CA 1
ATOM 3021 C C . ARG A 1 361 ? 1.447 0.466 29.121 1.00 86.31 361 ARG A C 1
ATOM 3023 O O . ARG A 1 361 ? 1.629 -0.647 28.642 1.00 86.31 361 ARG A O 1
ATOM 3030 N N . THR A 1 362 ? 0.261 0.906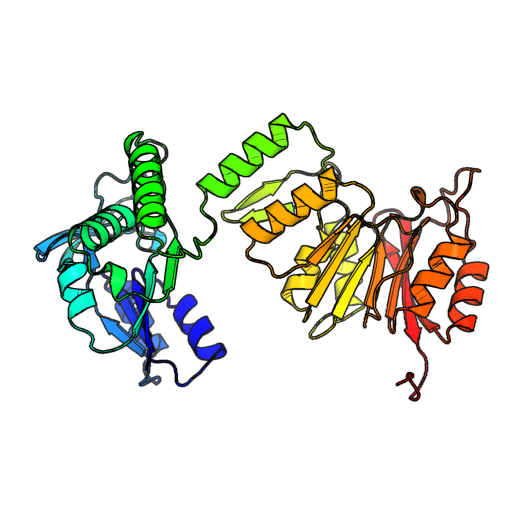 29.500 1.00 90.81 362 THR A N 1
ATOM 3031 C CA . THR A 1 362 ? -0.950 0.088 29.464 1.00 90.81 362 THR A CA 1
ATOM 3032 C C . THR A 1 362 ? -1.675 0.290 28.137 1.00 90.81 362 THR A C 1
ATOM 3034 O O . THR A 1 362 ? -2.060 1.411 27.810 1.00 90.81 362 THR A O 1
ATOM 3037 N N . ILE A 1 363 ? -1.861 -0.792 27.381 1.00 93.94 363 ILE A N 1
ATOM 3038 C CA . ILE A 1 363 ? -2.734 -0.850 26.208 1.00 93.94 363 ILE A CA 1
ATOM 3039 C C . ILE A 1 363 ? -4.110 -1.325 26.677 1.00 93.94 363 ILE A C 1
ATOM 3041 O O . ILE A 1 363 ? -4.227 -2.394 27.275 1.00 93.94 363 ILE A O 1
ATOM 3045 N N . MET A 1 364 ? -5.149 -0.537 26.410 1.00 95.94 364 MET A N 1
ATOM 3046 C CA . MET A 1 364 ? -6.526 -0.806 26.826 1.00 95.94 364 MET A CA 1
ATOM 3047 C C . MET A 1 364 ? -7.449 -0.806 25.611 1.00 95.94 364 MET A C 1
ATOM 3049 O O . MET A 1 364 ? -7.447 0.145 24.829 1.00 95.94 364 MET A O 1
ATOM 3053 N N . LEU A 1 365 ? -8.253 -1.859 25.471 1.00 97.69 365 LEU A N 1
ATOM 3054 C CA . LEU A 1 365 ? -9.237 -2.014 24.406 1.00 97.69 365 LEU A CA 1
ATOM 3055 C C . LEU A 1 365 ? -10.643 -1.934 24.979 1.00 97.69 365 LEU A C 1
ATOM 3057 O O . LEU A 1 365 ? -11.040 -2.758 25.806 1.00 97.69 365 LEU A O 1
ATOM 3061 N N . PHE A 1 366 ? -11.401 -0.972 24.481 1.00 98.19 366 PHE A N 1
ATOM 3062 C CA . PHE A 1 366 ? -12.765 -0.691 24.880 1.00 98.19 366 PHE A CA 1
ATOM 3063 C C . PHE A 1 366 ? -13.730 -0.931 23.726 1.00 98.19 366 PHE A C 1
ATOM 3065 O O . PHE A 1 366 ? -13.442 -0.543 22.597 1.00 98.19 366 PHE A O 1
ATOM 3072 N N . GLU A 1 367 ? -14.901 -1.493 24.009 1.00 97.25 367 GLU A N 1
ATOM 3073 C CA . GLU A 1 367 ? -15.974 -1.664 23.023 1.00 97.25 367 GLU A CA 1
ATOM 3074 C C . GLU A 1 367 ? -17.325 -1.292 23.619 1.00 97.25 367 GLU A C 1
ATOM 3076 O O . GLU A 1 367 ? -17.581 -1.572 24.791 1.00 97.25 367 GLU A O 1
ATOM 3081 N N . VAL A 1 368 ? -18.205 -0.700 22.810 1.00 93.31 368 VAL A N 1
ATOM 3082 C CA . VAL A 1 368 ? -19.600 -0.463 23.204 1.00 93.31 368 VAL A CA 1
ATOM 3083 C C . VAL A 1 368 ? -20.283 -1.795 23.548 1.00 93.31 368 VAL A C 1
ATOM 3085 O O . VAL A 1 368 ? -20.277 -2.727 22.742 1.00 93.31 368 VAL A O 1
ATOM 3088 N N . GLY A 1 369 ? -20.877 -1.903 24.738 1.00 77.50 369 GLY A N 1
ATOM 3089 C CA . GLY A 1 369 ? -21.607 -3.100 25.170 1.00 77.50 369 GLY A CA 1
ATOM 3090 C C . GLY A 1 369 ? -23.011 -3.219 24.548 1.00 77.50 369 GLY A C 1
ATOM 3091 O O . GLY A 1 369 ? -23.792 -2.279 24.637 1.00 77.50 369 GLY A O 1
ATOM 3092 N N . GLY A 1 370 ? -23.336 -4.389 23.968 1.00 57.47 370 GLY A N 1
ATOM 3093 C CA . GLY A 1 370 ? -24.699 -4.924 23.737 1.00 57.47 370 GLY A CA 1
ATOM 3094 C C . GLY A 1 370 ? -25.644 -4.213 22.739 1.00 57.47 370 GLY A C 1
ATOM 3095 O O . GLY A 1 370 ? -26.138 -3.129 23.017 1.00 57.47 370 GLY A O 1
ATOM 3096 N N . GLU A 1 371 ? -25.941 -4.905 21.624 1.00 40.81 371 GLU A N 1
ATOM 3097 C CA . GLU A 1 371 ? -27.019 -4.832 20.590 1.00 40.81 371 GLU A CA 1
ATOM 3098 C C . GLU A 1 371 ? -27.721 -3.528 20.146 1.00 40.81 371 GLU A C 1
ATOM 3100 O O . GLU A 1 371 ? -28.305 -3.535 19.069 1.00 40.81 371 GLU A O 1
ATOM 3105 N N . ASN A 1 372 ? -27.621 -2.390 20.828 1.00 40.31 372 ASN A N 1
ATOM 3106 C CA . ASN A 1 372 ? -28.235 -1.134 20.373 1.00 40.31 372 ASN A CA 1
ATOM 3107 C C . ASN A 1 372 ? -27.169 -0.069 20.099 1.00 40.31 372 ASN A C 1
ATOM 3109 O O . ASN A 1 372 ? -27.098 0.972 20.758 1.00 40.31 372 ASN A O 1
ATOM 3113 N N . ALA A 1 373 ? -26.311 -0.342 19.116 1.00 37.53 373 ALA A N 1
ATOM 3114 C CA . ALA A 1 373 ? -25.392 0.650 18.575 1.00 37.53 373 ALA A CA 1
ATOM 3115 C C . ALA A 1 373 ? -26.153 1.568 17.603 1.00 37.53 373 ALA A C 1
ATOM 3117 O O . ALA A 1 373 ? -26.295 1.234 16.433 1.00 37.53 373 ALA A O 1
ATOM 3118 N N . ILE A 1 374 ? -26.669 2.666 18.164 1.00 41.66 374 ILE A N 1
ATOM 3119 C CA . ILE A 1 374 ? -26.974 3.986 17.576 1.00 41.66 374 ILE A CA 1
ATOM 3120 C C . ILE A 1 374 ? -26.873 4.035 16.036 1.00 41.66 374 ILE A C 1
ATOM 3122 O O . ILE A 1 374 ? -25.773 3.912 15.490 1.00 41.66 374 ILE A O 1
ATOM 3126 N N . GLU A 1 375 ? -28.033 4.235 15.394 1.00 35.53 375 GLU A N 1
ATOM 3127 C CA . GLU A 1 375 ? -28.209 4.562 13.964 1.00 35.53 375 GLU A CA 1
ATOM 3128 C C . GLU A 1 375 ? -27.412 5.793 13.511 1.00 35.53 375 GLU A C 1
ATOM 3130 O O . GLU A 1 375 ? -27.336 6.781 14.283 1.00 35.53 375 GLU A O 1
#

Secondary structure (DSSP, 8-state):
-EEEEEES-TTSHHHHHHHHH-TT-EEEEE---HHHHHHHHHHHTT-TTEEEE--EEESSSEEEEEEE-SSGGG-BS-TT-TT--SPEEEEEEEEEHHHHHHT-SSEEEEEE--TTTHHHHHHHHHHSSGGGGEEEEEE-----TT-HHHHHHHHHHHHHHHHTT----PPPPHHHHHHHHHHHHHTT----S-EE-GGG-EE--TTHHHHHHHHHHHHHH---TT-EEEEET-TT-HHHHHHTTT-SEEEEEES-HHHHHHHHHHHHHTT--EEEEE--TTTS---S-EEEEEEES-GGG-S-HHHHHHHHHTTEEEEEEEE-SS---SSS----HHHHHHHHHHTTEEEEEEEE-TTSPEEEEEEE-SS----

pLDDT: mean 85.86, std 13.58, range [35.53, 98.56]

Mean predicted aligned error: 14.16 Å

Radius of gyration: 25.56 Å; Cα contacts (8 Å, |Δi|>4): 693; chains: 1; bounding box: 54×48×72 Å

Foldseek 3Di:
DEEEEEAACQLPPVVVVVCVVPVQHQYEYEHQDVVSQVNNCVVCVPRPRYHYDNAHEFQAWDWAWWWQAPDNLQIASPPPQPPRDPTDIDTHTYHRLLVVLVVDPHQYAYEADGQARQLRNLVSCLVSVSCVSHLAYEYEHDDDPVDPVSVVSVVVSVVSCVVVVPPYPYQAYPVLVVVLVVVVVVVVDAAADWAAFPPRDIRDHPPDPFVVQVLVVVVVVDDQAQWFEEEEQCQLNRSVVVSLVGHPAYEYEEQDPVSLVNNVSRCRRVVGRYHYDNDDLQVDADDAATQEYEYEPCQVVHQAQLVSLLRRLQRYQKYKYWAAQPPDDPDGRHDHPVSSCVSCVVSQWDWDDWDAGPVRTIITMIGRDDDDDDD

Nearest PDB structures (foldseek):
  3m70-assembly1_A  TM=7.907E-01  e=3.767E-09  Haemophilus influenzae
  1wy7-assembly2_B  TM=7.689E-01  e=6.815E-08  Pyrococcus horikoshii OT3
  1wy7-assembly4_D  TM=7.767E-01  e=9.003E-08  Pyrococcus horikoshii OT3
  1y8c-assembly1_A  TM=7.364E-01  e=3.305E-08  Clostridium acetobutylicum ATCC 824
  1wy7-assembly3_C  TM=7.371E-01  e=4.615E-08  Pyrococcus horikoshii OT3

Solvent-accessible surface area (backbone atoms only — not comparable to full-atom values): 20695 Å² total; per-residue (Å²): 112,63,40,36,36,33,36,44,35,61,84,37,67,66,59,52,52,51,38,74,76,37,75,84,53,41,35,38,30,30,24,56,51,64,70,39,42,54,51,36,50,66,71,42,69,88,40,95,41,56,48,80,41,77,26,35,74,23,67,46,73,47,77,42,66,29,33,41,22,85,52,73,88,47,29,21,72,59,80,80,50,86,76,48,54,83,49,50,76,41,82,34,47,28,38,23,34,37,65,58,63,64,70,52,94,54,45,29,36,40,35,42,43,45,59,54,45,58,60,49,26,50,52,38,15,60,74,66,51,41,49,76,56,46,76,37,46,38,47,51,67,57,80,55,93,89,43,77,59,54,63,53,51,48,56,53,49,51,52,52,36,55,76,69,66,52,76,63,53,66,48,67,36,66,66,55,53,52,54,47,49,55,51,50,60,74,65,66,63,90,47,62,61,55,39,82,44,69,92,83,42,64,49,79,21,86,41,60,91,45,51,64,52,44,50,51,55,51,57,75,74,46,82,51,64,69,31,42,35,36,33,43,51,30,50,60,28,61,70,49,60,61,46,53,78,49,27,64,37,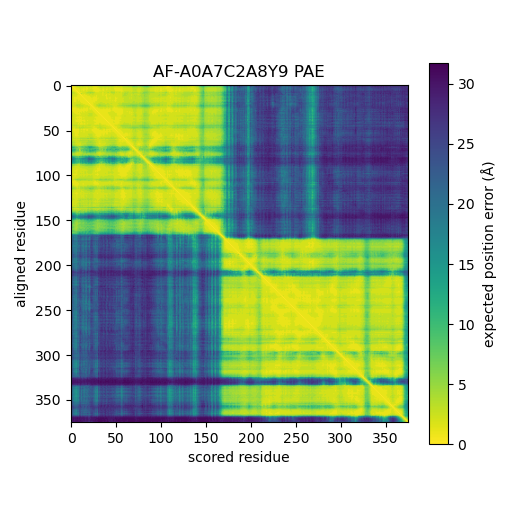35,34,31,26,18,64,50,56,70,31,32,53,48,22,48,52,50,29,55,52,63,71,47,84,59,50,62,42,74,41,46,67,87,85,50,74,82,90,62,78,28,50,30,35,36,39,57,75,34,55,90,78,40,71,48,39,68,65,46,50,55,58,50,52,75,31,30,50,24,41,40,38,36,45,61,82,81,80,65,65,100,70,64,40,86,66,52,73,67,55,53,55,52,55,33,46,77,64,45,28,40,82,76,49,74,50,72,38,84,85,74,26,40,35,39,34,30,33,56,66,75,97,73,81,78,132